Protein AF-A0A183IJU4-F1 (afdb_monomer_lite)

Radius of gyration: 28.86 Å; chains: 1; bounding box: 78×77×87 Å

InterPro domains:
  IPR019474 Ubiquitin conjugation factor E4, core [PF10408] (332-415)
  IPR045132 Ubiquitin conjugation factor E4 [PTHR13931] (97-414)

Structure (mmCIF, N/CA/C/O backbone):
data_AF-A0A183IJU4-F1
#
_entry.id   AF-A0A183IJU4-F1
#
loop_
_atom_site.group_PDB
_atom_site.id
_atom_site.type_symbol
_atom_site.label_atom_id
_atom_site.label_alt_id
_atom_site.label_comp_id
_atom_site.label_asym_id
_atom_site.label_entity_id
_atom_site.label_seq_id
_atom_site.pdbx_PDB_ins_code
_atom_site.Cartn_x
_atom_site.Cartn_y
_atom_site.Cartn_z
_atom_site.occupancy
_atom_site.B_iso_or_equiv
_atom_site.auth_seq_id
_atom_site.auth_comp_id
_atom_site.auth_asym_id
_atom_site.auth_atom_id
_atom_site.pdbx_PDB_model_num
ATOM 1 N N . MET A 1 1 ? -32.767 -49.597 -17.901 1.00 34.00 1 MET A N 1
ATOM 2 C CA . MET A 1 1 ? -31.803 -49.832 -16.806 1.00 34.00 1 MET A CA 1
ATOM 3 C C . MET A 1 1 ? -30.708 -48.795 -16.972 1.00 34.00 1 MET A C 1
ATOM 5 O O . MET A 1 1 ? -30.077 -48.821 -18.013 1.00 34.00 1 MET A O 1
ATOM 9 N N . SER A 1 2 ? -30.462 -47.808 -16.125 1.00 33.66 2 SER A N 1
ATOM 10 C CA . SER A 1 2 ? -31.102 -47.281 -14.919 1.00 33.66 2 SER A CA 1
ATOM 11 C C . SER A 1 2 ? -30.564 -45.844 -14.802 1.00 33.66 2 SER A C 1
ATOM 13 O O . SER A 1 2 ? -29.386 -45.626 -15.085 1.00 33.66 2 SER A O 1
ATOM 15 N N . SER A 1 3 ? -31.417 -44.876 -14.474 1.00 30.03 3 SER A N 1
ATOM 16 C CA . SER A 1 3 ? -31.041 -43.471 -14.245 1.00 30.03 3 SER A CA 1
ATOM 17 C C . SER A 1 3 ? -30.162 -43.323 -12.993 1.00 30.03 3 SER A C 1
ATOM 19 O O . SER A 1 3 ? -30.359 -44.109 -12.065 1.00 30.03 3 SER A O 1
ATOM 21 N N . PRO A 1 4 ? -29.269 -42.319 -12.902 1.00 36.03 4 PRO A N 1
ATOM 22 C CA . PRO A 1 4 ? -28.732 -41.868 -11.628 1.00 36.03 4 PRO A CA 1
ATOM 23 C C . PRO A 1 4 ? -29.505 -40.649 -11.099 1.00 36.03 4 PRO A C 1
ATOM 25 O O . PRO A 1 4 ? -29.974 -39.804 -11.861 1.00 36.03 4 PRO A O 1
ATOM 28 N N . GLU A 1 5 ? -29.654 -40.630 -9.781 1.00 29.78 5 GLU A N 1
ATOM 29 C CA . GLU A 1 5 ? -30.435 -39.708 -8.959 1.00 29.78 5 GLU A CA 1
ATOM 30 C C . GLU A 1 5 ? -29.760 -38.326 -8.835 1.00 29.78 5 GLU A C 1
ATOM 32 O O . GLU A 1 5 ? -28.547 -38.225 -8.659 1.00 29.78 5 GLU A O 1
ATOM 37 N N . GLU A 1 6 ? -30.560 -37.259 -8.927 1.00 27.88 6 GLU A N 1
ATOM 38 C CA . GLU A 1 6 ? -30.175 -35.884 -8.585 1.00 27.88 6 GLU A CA 1
ATOM 39 C C . GLU A 1 6 ? -30.261 -35.687 -7.062 1.00 27.88 6 GLU A C 1
ATOM 41 O O . GLU A 1 6 ? -31.355 -35.643 -6.499 1.00 27.88 6 GLU A O 1
ATOM 46 N N . GLU A 1 7 ? -29.121 -35.511 -6.391 1.00 28.27 7 GLU A N 1
ATOM 47 C CA . GLU A 1 7 ? -29.073 -34.966 -5.030 1.00 28.27 7 GLU A CA 1
ATOM 48 C C . GLU A 1 7 ? -29.043 -33.432 -5.081 1.00 28.27 7 GLU A C 1
ATOM 50 O O . GLU A 1 7 ? -28.048 -32.794 -5.434 1.00 28.27 7 GLU A O 1
ATOM 55 N N . THR A 1 8 ? -30.163 -32.815 -4.712 1.00 28.31 8 THR A N 1
ATOM 56 C CA . THR A 1 8 ? -30.295 -31.369 -4.531 1.00 28.31 8 THR A CA 1
ATOM 57 C C . THR A 1 8 ? -29.658 -30.928 -3.210 1.00 28.31 8 THR A C 1
ATOM 59 O O . THR A 1 8 ? -30.280 -31.021 -2.152 1.00 28.31 8 THR A O 1
ATOM 62 N N . HIS A 1 9 ? -28.442 -30.381 -3.256 1.00 29.03 9 HIS A N 1
ATOM 63 C CA . HIS A 1 9 ? -27.885 -29.603 -2.147 1.00 29.03 9 HIS A CA 1
ATOM 64 C C . HIS A 1 9 ? -28.421 -28.164 -2.182 1.00 29.03 9 HIS A C 1
ATOM 66 O O . HIS A 1 9 ? -27.944 -27.310 -2.929 1.00 29.03 9 HIS A O 1
ATOM 72 N N . THR A 1 10 ? -29.414 -27.874 -1.343 1.00 29.48 10 THR A N 1
ATOM 73 C CA . THR A 1 10 ? -29.843 -26.507 -1.024 1.00 29.48 10 THR A CA 1
ATOM 74 C C . THR A 1 10 ? -28.760 -25.789 -0.216 1.00 29.48 10 THR A C 1
ATOM 76 O O . THR A 1 10 ? -28.532 -26.110 0.950 1.00 29.48 10 THR A O 1
ATOM 79 N N . SER A 1 11 ? -28.095 -24.802 -0.822 1.00 30.78 11 SER A N 1
ATOM 80 C CA . SER A 1 11 ? -27.226 -23.847 -0.124 1.00 30.78 11 SER A CA 1
ATOM 81 C C . SER A 1 11 ? -28.046 -22.969 0.836 1.00 30.78 11 SER A C 1
ATOM 83 O O . SER A 1 11 ? -29.128 -22.521 0.441 1.00 30.78 11 SER A O 1
ATOM 85 N N . PRO A 1 12 ? -27.560 -22.658 2.051 1.00 30.42 12 PRO A N 1
ATOM 86 C CA . PRO A 1 12 ? -28.294 -21.816 2.988 1.00 30.42 12 PRO A CA 1
ATOM 87 C C . PRO A 1 12 ? -28.461 -20.400 2.426 1.00 30.42 12 PRO A C 1
ATOM 89 O O . PRO A 1 12 ? -27.512 -19.780 1.947 1.00 30.42 12 PRO A O 1
ATOM 92 N N . ASN A 1 13 ? -29.696 -19.901 2.476 1.00 30.64 13 ASN A N 1
ATOM 93 C CA . ASN A 1 13 ? -30.064 -18.564 2.034 1.00 30.64 13 ASN A CA 1
ATOM 94 C C . ASN A 1 13 ? -29.301 -17.501 2.864 1.00 30.64 13 ASN A C 1
ATOM 96 O O . ASN A 1 13 ? -29.514 -17.429 4.077 1.00 30.64 13 ASN A O 1
ATOM 100 N N . PRO A 1 14 ? -28.456 -16.647 2.254 1.00 33.50 14 PRO A N 1
ATOM 101 C CA . PRO A 1 14 ? -27.684 -15.622 2.964 1.00 33.50 14 PRO A CA 1
ATOM 102 C C . PRO A 1 14 ? -28.549 -14.527 3.616 1.00 33.50 14 PRO A C 1
ATOM 104 O O . PRO A 1 14 ? -28.042 -13.764 4.435 1.00 33.50 14 PRO A O 1
ATOM 107 N N . PHE A 1 15 ? -29.856 -14.474 3.330 1.00 28.78 15 PHE A N 1
ATOM 108 C CA . PHE A 1 15 ? -30.802 -13.624 4.060 1.00 28.78 15 PHE A CA 1
ATOM 109 C C . PHE A 1 15 ? -31.108 -14.126 5.482 1.00 28.78 15 PHE A C 1
ATOM 111 O O . PHE A 1 15 ? -31.484 -13.325 6.334 1.00 28.78 15 PHE A O 1
ATOM 118 N N . ALA A 1 16 ? -30.890 -15.410 5.790 1.00 31.44 16 ALA A N 1
ATOM 119 C CA . ALA A 1 16 ? -31.165 -15.954 7.124 1.00 31.44 16 ALA A CA 1
ATOM 120 C C . ALA A 1 16 ? -30.233 -15.380 8.214 1.00 31.44 16 ALA A C 1
ATOM 122 O O . ALA A 1 16 ? -30.660 -15.207 9.352 1.00 31.44 16 ALA A O 1
ATOM 123 N N . LEU A 1 17 ? -28.996 -15.005 7.860 1.00 34.31 17 LEU A N 1
ATOM 124 C CA . LEU A 1 17 ? -28.023 -14.397 8.783 1.00 34.31 17 LEU A CA 1
ATOM 125 C C . LEU A 1 17 ? -28.318 -12.919 9.094 1.00 34.31 17 LEU A C 1
ATOM 127 O O . LEU A 1 17 ? -27.987 -12.449 10.177 1.00 34.31 17 LEU A O 1
ATOM 131 N N . LEU A 1 18 ? -28.982 -12.198 8.183 1.00 30.47 18 LEU A N 1
ATOM 132 C CA . LEU A 1 18 ? -29.440 -10.821 8.417 1.00 30.47 18 LEU A CA 1
ATOM 133 C C . LEU A 1 18 ? -30.765 -10.779 9.198 1.00 30.47 18 LEU A C 1
ATOM 135 O O . LEU A 1 18 ? -30.966 -9.882 10.012 1.00 30.47 18 LEU A O 1
ATOM 139 N N . CYS A 1 19 ? -31.648 -11.767 9.015 1.00 31.94 19 CYS A N 1
ATOM 140 C CA . CYS A 1 19 ? -32.917 -11.842 9.746 1.00 31.94 19 CYS A CA 1
ATOM 141 C C . CYS A 1 19 ? -32.773 -12.357 11.192 1.00 31.94 19 CYS A C 1
ATOM 143 O O . CYS A 1 19 ? -33.533 -11.921 12.056 1.00 31.94 19 CYS A O 1
ATOM 145 N N . GLN A 1 20 ? -31.777 -13.199 11.500 1.00 33.78 20 GLN A N 1
ATOM 146 C CA . GLN A 1 20 ? -31.511 -13.641 12.883 1.00 33.78 20 GLN A CA 1
ATOM 147 C C . GLN A 1 20 ? -31.068 -12.493 13.810 1.00 33.78 20 GLN A C 1
ATOM 149 O O . GLN A 1 20 ? -31.367 -12.510 15.006 1.00 33.78 20 GLN A O 1
ATOM 154 N N . GLY A 1 21 ? -30.443 -11.443 13.263 1.00 33.19 21 GLY A N 1
ATOM 155 C CA . GLY A 1 21 ? -30.177 -10.205 14.002 1.00 33.19 21 GLY A CA 1
ATOM 156 C C . GLY A 1 21 ? -31.456 -9.450 14.389 1.00 33.19 21 GLY A C 1
ATOM 157 O O . GLY A 1 21 ? -31.522 -8.887 15.476 1.00 33.19 21 GLY A O 1
ATOM 158 N N . GLY A 1 22 ? -32.502 -9.509 13.556 1.00 32.12 22 GLY A N 1
ATOM 159 C CA . GLY A 1 22 ? -33.788 -8.837 13.785 1.00 32.12 22 GLY A CA 1
ATOM 160 C C . GLY A 1 22 ? -34.669 -9.492 14.856 1.00 32.12 22 GLY A C 1
ATOM 161 O O . GLY A 1 22 ? -35.282 -8.790 15.657 1.00 32.12 22 GLY A O 1
ATOM 162 N N . GLU A 1 23 ? -34.696 -10.827 14.937 1.00 31.42 23 GLU A N 1
ATOM 163 C CA . GLU A 1 23 ? -35.421 -11.538 16.011 1.00 31.42 23 GLU A CA 1
ATOM 164 C C . GLU A 1 23 ? -34.746 -11.362 17.378 1.00 31.42 23 GLU A C 1
ATOM 166 O O . GLU A 1 23 ? -35.418 -11.297 18.411 1.00 31.42 23 GLU A O 1
ATOM 171 N N . THR A 1 24 ? -33.418 -11.227 17.385 1.00 36.69 24 THR A N 1
ATOM 172 C CA . THR A 1 24 ? -32.646 -10.877 18.584 1.00 36.69 24 THR A CA 1
ATOM 173 C C . THR A 1 24 ? -32.946 -9.431 19.007 1.00 36.69 24 THR A C 1
ATOM 175 O O . THR A 1 24 ? -33.165 -9.168 20.187 1.00 36.69 24 THR A O 1
ATOM 178 N N . PHE A 1 25 ? -33.104 -8.520 18.039 1.00 34.00 25 PHE A N 1
ATOM 179 C CA . PHE A 1 25 ? -33.518 -7.125 18.237 1.00 34.00 25 PHE A CA 1
ATOM 180 C C . PHE A 1 25 ? -34.925 -6.990 18.846 1.00 34.00 25 PHE A C 1
ATOM 182 O O . PHE A 1 25 ? -35.125 -6.203 19.768 1.00 34.00 25 PHE A O 1
ATOM 189 N N . GLN A 1 26 ? -35.900 -7.786 18.386 1.00 38.16 26 GLN A N 1
ATOM 190 C CA . GLN A 1 26 ? -37.262 -7.776 18.940 1.00 38.16 26 GLN A CA 1
ATOM 191 C C . GLN A 1 26 ? -37.332 -8.360 20.354 1.00 38.16 26 GLN A C 1
ATOM 193 O O . GLN A 1 26 ? -38.088 -7.852 21.177 1.00 38.16 26 GLN A O 1
ATOM 198 N N . LYS A 1 27 ? -36.528 -9.385 20.666 1.00 38.38 27 LYS A N 1
ATOM 199 C CA . LYS A 1 27 ? -36.463 -9.960 22.021 1.00 38.38 27 LYS A CA 1
ATOM 200 C C . LYS A 1 27 ? -35.788 -9.020 23.020 1.00 38.38 27 LYS A C 1
ATOM 202 O O . LYS A 1 27 ? -36.266 -8.899 24.143 1.00 38.38 27 LYS A O 1
ATOM 207 N N . ILE A 1 28 ? -34.734 -8.317 22.605 1.00 38.06 28 ILE A N 1
ATOM 208 C CA . ILE A 1 28 ? -34.047 -7.323 23.443 1.00 38.06 28 ILE A CA 1
ATOM 209 C C . ILE A 1 28 ? -34.941 -6.091 23.662 1.00 38.06 28 ILE A C 1
ATOM 211 O O . ILE A 1 28 ? -35.107 -5.656 24.798 1.00 38.06 28 ILE A O 1
ATOM 215 N N . ALA A 1 29 ? -35.610 -5.587 22.618 1.00 36.34 29 ALA A N 1
ATOM 216 C CA . ALA A 1 29 ? -36.555 -4.473 22.740 1.00 36.34 29 ALA A CA 1
ATOM 217 C C . ALA A 1 29 ? -37.804 -4.823 23.577 1.00 36.34 29 ALA A C 1
ATOM 219 O O . ALA A 1 29 ? -38.323 -3.970 24.295 1.00 36.34 29 ALA A O 1
ATOM 220 N N . ALA A 1 30 ? -38.284 -6.073 23.520 1.00 39.16 30 ALA A N 1
ATOM 221 C CA . ALA A 1 30 ? -39.397 -6.540 24.348 1.00 39.16 30 ALA A CA 1
ATOM 222 C C . ALA A 1 30 ? -39.006 -6.692 25.830 1.00 39.16 30 ALA A C 1
ATOM 224 O O . ALA A 1 30 ? -39.786 -6.302 26.698 1.00 39.16 30 ALA A O 1
ATOM 225 N N . ASN A 1 31 ? -37.795 -7.180 26.122 1.00 39.69 31 ASN A N 1
ATOM 226 C CA . ASN A 1 31 ? -37.290 -7.276 27.496 1.00 39.69 31 ASN A CA 1
ATOM 227 C C . ASN A 1 31 ? -37.082 -5.888 28.129 1.00 39.69 31 ASN A C 1
ATOM 229 O O . ASN A 1 31 ? -37.540 -5.668 29.249 1.00 39.69 31 ASN A O 1
ATOM 233 N N . LEU A 1 32 ? -36.520 -4.930 27.382 1.00 38.34 32 LEU A N 1
ATOM 234 C CA . LEU A 1 32 ? -36.304 -3.549 27.845 1.00 38.34 32 LEU A CA 1
ATOM 235 C C . LEU A 1 32 ? -37.610 -2.781 28.116 1.00 38.34 32 LEU A C 1
ATOM 237 O O . LEU A 1 32 ? -37.654 -1.920 28.993 1.00 38.34 32 LEU A O 1
ATOM 241 N N . ASN A 1 33 ? -38.691 -3.095 27.396 1.00 38.44 33 ASN A N 1
ATOM 242 C CA . ASN A 1 33 ? -40.006 -2.511 27.676 1.00 38.44 33 ASN A CA 1
ATOM 243 C C . ASN A 1 33 ? -40.690 -3.167 28.888 1.00 38.44 33 ASN A C 1
ATOM 245 O O . ASN A 1 33 ? -41.375 -2.474 29.632 1.00 38.44 33 ASN A O 1
ATOM 249 N N . SER A 1 34 ? -40.458 -4.462 29.144 1.00 39.59 34 SER A N 1
ATOM 250 C CA . SER A 1 34 ? -41.005 -5.139 30.331 1.00 39.59 34 SER A CA 1
ATOM 251 C C . SER A 1 34 ? -40.342 -4.706 31.646 1.00 39.59 34 SER A C 1
ATOM 253 O O . SER A 1 34 ? -41.010 -4.647 32.676 1.00 39.59 34 SER A O 1
ATOM 255 N N . GLU A 1 35 ? -39.057 -4.331 31.617 1.00 41.12 35 GLU A N 1
ATOM 256 C CA . GLU A 1 35 ? -38.353 -3.777 32.784 1.00 41.12 35 GLU A CA 1
ATOM 257 C C . GLU A 1 35 ? -38.776 -2.333 33.094 1.00 41.12 35 GLU A C 1
ATOM 259 O O . GLU A 1 35 ? -38.838 -1.951 34.262 1.00 41.12 35 GLU A O 1
ATOM 264 N N . LYS A 1 36 ? -39.174 -1.552 32.079 1.00 39.53 36 LYS A N 1
ATOM 265 C CA . LYS A 1 36 ? -39.758 -0.211 32.267 1.00 39.53 36 LYS A CA 1
ATOM 266 C C . LYS A 1 36 ? -41.114 -0.235 32.977 1.00 39.53 36 LYS A C 1
ATOM 268 O O . LYS A 1 36 ? -41.380 0.649 33.789 1.00 39.53 36 LYS A O 1
ATOM 273 N N . ASP A 1 37 ? -41.936 -1.251 32.724 1.00 37.94 37 ASP A N 1
ATOM 274 C CA . ASP A 1 37 ? -43.248 -1.392 33.371 1.00 37.94 37 ASP A CA 1
ATOM 275 C C . ASP A 1 37 ? -43.140 -1.887 34.828 1.00 37.94 37 ASP A C 1
ATOM 277 O O . ASP A 1 37 ? -43.994 -1.568 35.657 1.00 37.94 37 ASP A O 1
ATOM 281 N N . LEU A 1 38 ? -42.061 -2.603 35.170 1.00 40.03 38 LEU A N 1
ATOM 282 C CA . LEU A 1 38 ? -41.725 -3.002 36.545 1.00 40.03 38 LEU A CA 1
ATOM 283 C C . LEU A 1 38 ? -41.061 -1.867 37.343 1.00 40.03 38 LEU A C 1
ATOM 285 O O . LEU A 1 38 ? -41.325 -1.728 38.537 1.00 40.03 38 LEU A O 1
ATOM 289 N N . ALA A 1 39 ? -40.259 -1.018 36.693 1.00 39.56 39 ALA A N 1
ATOM 290 C CA . ALA A 1 39 ? -39.644 0.151 37.325 1.00 39.56 39 ALA A CA 1
ATOM 291 C C . ALA A 1 39 ? -40.680 1.226 37.707 1.00 39.56 39 ALA A C 1
ATOM 293 O O . ALA A 1 39 ? -40.553 1.861 38.749 1.00 39.56 39 ALA A O 1
ATOM 294 N N . HIS A 1 40 ? -41.768 1.368 36.940 1.00 38.84 40 HIS A N 1
ATOM 295 C CA . HIS A 1 40 ? -42.836 2.325 37.253 1.00 38.84 40 HIS A CA 1
ATOM 296 C C . HIS A 1 40 ? -43.778 1.910 38.398 1.00 38.84 40 HIS A C 1
ATOM 298 O O . HIS A 1 40 ? -44.598 2.726 38.816 1.00 38.84 40 HIS A O 1
ATOM 304 N N . GLN A 1 41 ? -43.668 0.689 38.938 1.00 35.25 41 GLN A N 1
ATOM 305 C CA . GLN A 1 41 ? -44.458 0.253 40.101 1.00 35.25 41 GLN A CA 1
ATOM 306 C C . GLN A 1 41 ? -43.703 0.307 41.439 1.00 35.25 41 GLN A C 1
ATOM 308 O O . GLN A 1 41 ? -44.340 0.150 42.478 1.00 35.25 41 GLN A O 1
ATOM 313 N N . ASN A 1 42 ? -42.393 0.581 41.441 1.00 35.56 42 ASN A N 1
ATOM 314 C CA . ASN A 1 42 ? -41.583 0.616 42.669 1.00 35.56 42 ASN A CA 1
ATOM 315 C C . ASN A 1 42 ? -41.206 2.027 43.161 1.00 35.56 42 ASN A C 1
ATOM 317 O O . ASN A 1 42 ? -40.684 2.151 44.264 1.00 35.56 42 ASN A O 1
ATOM 321 N N . ASP A 1 43 ? -41.533 3.090 42.420 1.00 34.00 43 ASP A N 1
ATOM 322 C CA . ASP A 1 43 ? -41.137 4.470 42.762 1.00 34.00 43 ASP A CA 1
ATOM 323 C C . ASP A 1 43 ? -42.076 5.212 43.743 1.00 34.00 43 ASP A C 1
ATOM 325 O O . ASP A 1 43 ? -41.877 6.394 44.021 1.00 34.00 43 ASP A O 1
ATOM 329 N N . GLU A 1 44 ? -43.076 4.546 44.334 1.00 36.03 44 GLU A N 1
ATOM 330 C CA . GLU A 1 44 ? -43.956 5.163 45.351 1.00 36.03 44 GLU A CA 1
ATOM 331 C C . GLU A 1 44 ? -43.685 4.733 46.803 1.00 36.03 44 GLU A C 1
ATOM 333 O O . GLU A 1 44 ? -44.415 5.136 47.712 1.00 36.03 44 GLU A O 1
ATOM 338 N N . ALA A 1 45 ? -42.618 3.979 47.079 1.00 36.84 45 ALA A N 1
ATOM 339 C CA . ALA A 1 45 ? -42.354 3.522 48.442 1.00 36.84 45 ALA A CA 1
ATOM 340 C C . ALA A 1 45 ? -40.871 3.463 48.819 1.00 36.84 45 ALA A C 1
ATOM 342 O O . ALA A 1 45 ? -40.398 2.395 49.162 1.00 36.84 45 ALA A O 1
ATOM 343 N N . GLU A 1 46 ? -40.162 4.598 48.858 1.00 34.16 46 GLU A N 1
ATOM 344 C CA . GLU A 1 46 ? -39.080 4.791 49.845 1.00 34.16 46 GLU A CA 1
ATOM 345 C C . GLU A 1 46 ? -38.590 6.247 49.914 1.00 34.16 46 GLU A C 1
ATOM 347 O O . GLU A 1 46 ? -37.581 6.656 49.352 1.00 34.16 46 GLU A O 1
ATOM 352 N N . THR A 1 47 ? -39.302 7.065 50.690 1.00 39.34 47 THR A N 1
ATOM 353 C CA . THR A 1 47 ? -38.706 8.238 51.341 1.00 39.34 47 THR A CA 1
ATOM 354 C C . THR A 1 47 ? -38.428 7.883 52.796 1.00 39.34 47 THR A C 1
ATOM 356 O O . THR A 1 47 ? -39.351 7.907 53.610 1.00 39.34 47 THR A O 1
ATOM 359 N N . LYS A 1 48 ? -37.165 7.560 53.122 1.00 32.84 48 LYS A N 1
ATOM 360 C CA . LYS A 1 48 ? -36.442 7.953 54.356 1.00 32.84 48 LYS A CA 1
ATOM 361 C C . LYS A 1 48 ? -35.183 7.109 54.596 1.00 32.84 48 LYS A C 1
ATOM 363 O O . LYS A 1 48 ? -35.290 5.902 54.769 1.00 32.84 48 LYS A O 1
ATOM 368 N N . SER A 1 49 ? -34.089 7.829 54.868 1.00 27.86 49 SER A N 1
ATOM 369 C CA . SER A 1 49 ? -32.916 7.483 55.706 1.00 27.86 49 SER A CA 1
ATOM 370 C C . SER A 1 49 ? -31.613 7.423 54.899 1.00 27.86 49 SER A C 1
ATOM 372 O O . SER A 1 49 ? -31.407 6.498 54.136 1.00 27.86 49 SER A O 1
ATOM 374 N N . ILE A 1 50 ? -30.848 8.518 54.864 1.00 33.72 50 ILE A N 1
ATOM 375 C CA . ILE A 1 50 ? -29.759 8.898 55.796 1.00 33.72 50 ILE A CA 1
ATOM 376 C C . ILE A 1 50 ? -28.394 8.426 55.263 1.00 33.72 50 ILE A C 1
ATOM 378 O O . ILE A 1 50 ? -28.063 7.251 55.320 1.00 33.72 50 ILE A O 1
ATOM 382 N N . GLU A 1 51 ? -27.649 9.431 54.789 1.00 34.06 51 GLU A N 1
ATOM 383 C CA . GLU A 1 51 ? -26.199 9.649 54.907 1.00 34.06 51 GLU A CA 1
ATOM 384 C C . GLU A 1 51 ? -25.254 8.489 54.556 1.00 34.06 51 GLU A C 1
ATOM 386 O O . GLU A 1 51 ? -24.964 7.630 55.387 1.00 34.06 51 GLU A O 1
ATOM 391 N N . GLY A 1 52 ? -24.637 8.576 53.370 1.00 34.31 52 GLY A N 1
ATOM 392 C CA . GLY A 1 52 ? -23.368 7.894 53.122 1.00 34.31 52 GLY A CA 1
ATOM 393 C C . GLY A 1 52 ? -23.013 7.562 51.676 1.00 34.31 52 GLY A C 1
ATOM 394 O O . GLY A 1 52 ? -22.513 6.471 51.468 1.00 34.31 52 GLY A O 1
ATOM 395 N N . GLU A 1 53 ? -23.217 8.433 50.685 1.00 33.31 53 GLU A N 1
ATOM 396 C CA . GLU A 1 53 ? -22.754 8.169 49.310 1.00 33.31 53 GLU A CA 1
ATOM 397 C C . GLU A 1 53 ? -22.625 9.488 48.540 1.00 33.31 53 GLU A C 1
ATOM 399 O O . GLU A 1 53 ? -23.629 10.058 48.142 1.00 33.31 53 GLU A O 1
ATOM 404 N N . ASP A 1 54 ? -21.406 10.013 48.376 1.00 33.00 54 ASP A N 1
ATOM 405 C CA . ASP A 1 54 ? -21.185 11.218 47.550 1.00 33.00 54 ASP A CA 1
ATOM 406 C C . ASP A 1 54 ? -19.770 11.294 46.932 1.00 33.00 54 ASP A C 1
ATOM 408 O O . ASP A 1 54 ? -19.253 12.366 46.643 1.00 33.00 54 ASP A O 1
ATOM 412 N N . MET A 1 55 ? -19.110 10.150 46.696 1.00 31.38 55 MET A N 1
ATOM 413 C CA . MET A 1 55 ? -17.858 10.118 45.906 1.00 31.38 55 MET A CA 1
ATOM 414 C C . MET A 1 55 ? -17.907 9.230 44.653 1.00 31.38 55 MET A C 1
ATOM 416 O O . MET A 1 55 ? -17.053 9.374 43.788 1.00 31.38 55 MET A O 1
ATOM 420 N N . SER A 1 56 ? -18.899 8.347 44.502 1.00 36.28 56 SER A N 1
ATOM 421 C CA . SER A 1 56 ? -19.043 7.478 43.320 1.00 36.28 56 SER A CA 1
ATOM 422 C C . SER A 1 56 ? -19.813 8.137 42.165 1.00 36.28 56 SER A C 1
ATOM 424 O O . SER A 1 56 ? -19.603 7.792 41.002 1.00 36.28 56 SER A O 1
ATOM 426 N N . VAL A 1 57 ? -20.678 9.114 42.458 1.00 37.06 57 VAL A N 1
ATOM 427 C CA . VAL A 1 57 ? -21.551 9.763 41.461 1.00 37.06 57 VAL A CA 1
ATOM 428 C C . VAL A 1 57 ? -20.786 10.771 40.586 1.00 37.06 57 VAL A C 1
ATOM 430 O O . VAL A 1 57 ? -21.043 10.855 39.382 1.00 37.06 57 VAL A O 1
ATOM 433 N N . GLU A 1 58 ? -19.791 11.480 41.135 1.00 36.12 58 GLU A N 1
ATOM 434 C CA . GLU A 1 58 ? -18.961 12.421 40.358 1.00 36.12 58 GLU A CA 1
ATOM 435 C C . GLU A 1 58 ? -17.999 11.713 39.383 1.00 36.12 58 GLU A C 1
ATOM 437 O O . GLU A 1 58 ? -17.780 12.202 38.268 1.00 36.12 58 GLU A O 1
ATOM 442 N N . GLU A 1 59 ? -17.457 10.542 39.744 1.00 40.78 59 GLU A N 1
ATOM 443 C CA . GLU A 1 59 ? -16.588 9.751 38.854 1.00 40.78 59 GLU A CA 1
ATOM 444 C C . GLU A 1 59 ? -17.366 9.134 37.678 1.00 40.78 59 GLU A C 1
ATOM 446 O O . GLU A 1 59 ? -16.878 9.140 36.544 1.00 40.78 59 GLU A O 1
ATOM 451 N N . GLY A 1 60 ? -18.605 8.680 37.905 1.00 44.31 60 GLY A N 1
ATOM 452 C CA . GLY A 1 60 ? -19.474 8.137 36.853 1.00 44.31 60 GLY A CA 1
ATOM 453 C C . GLY A 1 60 ? -19.916 9.189 35.826 1.00 44.31 60 GLY A C 1
ATOM 454 O O . GLY A 1 60 ? -19.806 8.968 34.618 1.00 44.31 60 GLY A O 1
ATOM 455 N N . GLN A 1 61 ? -20.333 10.379 36.278 1.00 48.72 61 GLN A N 1
ATOM 456 C CA . GLN A 1 61 ? -20.724 11.477 35.378 1.00 48.72 61 GLN A CA 1
ATOM 457 C C . GLN A 1 61 ? -19.541 12.048 34.581 1.00 48.72 61 GLN A C 1
ATOM 459 O O . GLN A 1 61 ? -19.698 12.436 33.418 1.00 48.72 61 GLN A O 1
ATOM 464 N N . THR A 1 62 ? -18.339 12.078 35.166 1.00 57.28 62 THR A N 1
ATOM 465 C CA . THR A 1 62 ? -17.133 12.501 34.438 1.00 57.28 62 THR A CA 1
ATOM 466 C C . THR A 1 62 ? -16.661 11.467 33.419 1.00 57.28 62 THR A C 1
ATOM 468 O O . THR A 1 62 ? -16.095 11.867 32.400 1.00 57.28 62 THR A O 1
ATOM 471 N N . MET A 1 63 ? -16.900 10.169 33.635 1.00 56.19 63 MET A N 1
ATOM 472 C CA . MET A 1 63 ? -16.573 9.120 32.662 1.00 56.19 63 MET A CA 1
ATOM 473 C C . MET A 1 63 ? -17.500 9.168 31.434 1.00 56.19 63 MET A C 1
ATOM 475 O O . MET A 1 63 ? -17.004 9.180 30.305 1.00 56.19 63 MET A O 1
ATOM 479 N N . ASP A 1 64 ? -18.815 9.314 31.629 1.00 61.91 64 ASP A N 1
ATOM 480 C CA . ASP A 1 64 ? -19.799 9.422 30.535 1.00 61.91 64 ASP A CA 1
ATOM 481 C C . ASP A 1 64 ? -19.531 10.644 29.631 1.00 61.91 64 ASP A C 1
ATOM 483 O O . ASP A 1 64 ? -19.470 10.552 28.399 1.00 61.91 64 ASP A O 1
ATOM 487 N N . CYS A 1 65 ? -19.212 11.793 30.241 1.00 62.56 65 CYS A N 1
ATOM 488 C CA . CYS A 1 65 ? -18.824 12.997 29.503 1.00 62.56 65 CYS A CA 1
ATOM 489 C C . CYS A 1 65 ? -17.539 12.800 28.675 1.00 62.56 65 CYS A C 1
ATOM 491 O O . CYS A 1 65 ? -17.427 13.342 27.570 1.00 62.56 65 CYS A O 1
ATOM 493 N N . LYS A 1 66 ? -16.572 12.015 29.174 1.00 64.94 66 LYS A N 1
ATOM 494 C CA . LYS A 1 66 ? -15.322 11.705 28.459 1.00 64.94 66 LYS A CA 1
ATOM 495 C C . LYS A 1 66 ? -15.555 10.751 27.291 1.00 64.94 66 LYS A C 1
ATOM 497 O O . LYS A 1 66 ? -15.005 10.995 26.221 1.00 64.94 66 LYS A O 1
ATOM 502 N N . LEU A 1 67 ? -16.391 9.723 27.440 1.00 67.50 67 LEU A N 1
ATOM 503 C CA . LEU A 1 67 ? -16.720 8.782 26.358 1.00 67.50 67 LEU A CA 1
ATOM 504 C C . LEU A 1 67 ? -17.515 9.461 25.240 1.00 67.50 67 LEU A C 1
ATOM 506 O O . LEU A 1 67 ? -17.150 9.317 24.069 1.00 67.50 67 LEU A O 1
ATOM 510 N N . LYS A 1 68 ? -18.507 10.300 25.581 1.00 68.75 68 LYS A N 1
ATOM 511 C CA . LYS A 1 68 ? -19.191 11.159 24.597 1.00 68.75 68 LYS A CA 1
ATOM 512 C C . LYS A 1 68 ? -18.199 12.052 23.872 1.00 68.75 68 LYS A C 1
ATOM 514 O O . LYS A 1 68 ? -18.246 12.169 22.649 1.00 68.75 68 LYS A O 1
ATOM 519 N N . PHE A 1 69 ? -17.296 12.685 24.618 1.00 68.75 69 PHE A N 1
ATOM 520 C CA . PHE A 1 69 ? -16.275 13.550 24.044 1.00 68.75 69 PHE A CA 1
ATOM 521 C C . PHE A 1 69 ? -15.347 12.780 23.101 1.00 68.75 69 PHE A C 1
ATOM 523 O O . PHE A 1 69 ? -15.079 13.272 22.011 1.00 68.75 69 PHE A O 1
ATOM 530 N N . VAL A 1 70 ? -14.921 11.564 23.454 1.00 66.88 70 VAL A N 1
ATOM 531 C CA . VAL A 1 70 ? -14.091 10.701 22.600 1.00 66.88 70 VAL A CA 1
ATOM 532 C C . VAL A 1 70 ? -14.839 10.296 21.329 1.00 66.88 70 VAL A C 1
ATOM 534 O O . VAL A 1 70 ? -14.301 10.488 20.240 1.00 66.88 70 VAL A O 1
ATOM 537 N N . MET A 1 71 ? -16.083 9.810 21.419 1.00 72.69 71 MET A N 1
ATOM 538 C CA . MET A 1 71 ? -16.882 9.460 20.233 1.00 72.69 71 MET A CA 1
ATOM 539 C C . MET A 1 71 ? -17.113 10.676 19.339 1.00 72.69 71 MET A C 1
ATOM 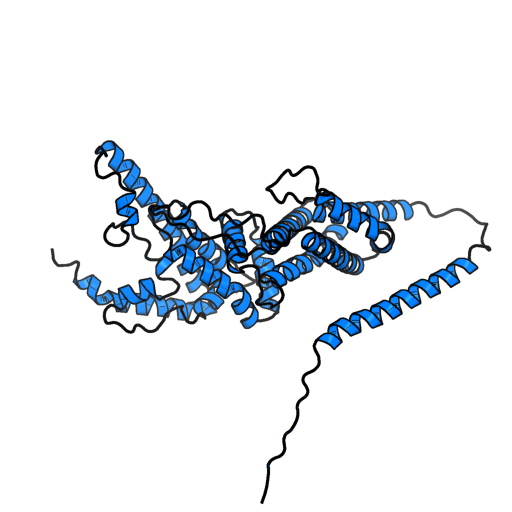541 O O . MET A 1 71 ? -16.904 10.605 18.127 1.00 72.69 71 MET A O 1
ATOM 545 N N . LYS A 1 72 ? -17.462 11.819 19.940 1.00 70.31 72 LYS A N 1
ATOM 546 C CA . LYS A 1 72 ? -17.620 13.083 19.225 1.00 70.31 72 LYS A CA 1
ATOM 547 C C . LYS A 1 72 ? -16.325 13.463 18.538 1.00 70.31 72 LYS A C 1
ATOM 549 O O . LYS A 1 72 ? -16.327 13.646 17.340 1.00 70.31 72 LYS A O 1
ATOM 554 N N . LEU A 1 73 ? -15.200 13.484 19.230 1.00 68.62 73 LEU A N 1
ATOM 555 C CA . LEU A 1 73 ? -13.922 13.905 18.665 1.00 68.62 73 LEU A CA 1
ATOM 556 C C . LEU A 1 73 ? -13.403 12.966 17.561 1.00 68.62 73 LEU A C 1
ATOM 558 O O . LEU A 1 73 ? -12.820 13.428 16.577 1.00 68.62 73 LEU A O 1
ATOM 562 N N . VAL A 1 74 ? -13.653 11.659 17.688 1.00 68.06 74 VAL A N 1
ATOM 563 C CA . VAL A 1 74 ? -13.310 10.653 16.673 1.00 68.06 74 VAL A CA 1
ATOM 564 C C . VAL A 1 74 ? -14.175 10.805 15.421 1.00 68.06 74 VAL A C 1
ATOM 566 O O . VAL A 1 74 ? -13.654 10.672 14.310 1.00 68.06 74 VAL A O 1
ATOM 569 N N . LEU A 1 75 ? -15.464 11.112 15.571 1.00 70.38 75 LEU A N 1
ATOM 570 C CA . LEU A 1 75 ? -16.419 11.126 14.462 1.00 70.38 75 LEU A CA 1
ATOM 571 C C . LEU A 1 75 ? -16.656 12.527 13.868 1.00 70.38 75 LEU A C 1
ATOM 573 O O . LEU A 1 75 ? -16.940 12.625 12.674 1.00 70.38 75 LEU A O 1
ATOM 577 N N . SER A 1 76 ? -16.517 13.603 14.651 1.00 59.62 76 SER A N 1
ATOM 578 C CA . SER A 1 76 ? -17.019 14.957 14.345 1.00 59.62 76 SER A CA 1
ATOM 579 C C . SER A 1 76 ? -16.152 15.765 13.390 1.00 59.62 76 SER A C 1
ATOM 581 O O . SER A 1 76 ? -16.625 16.749 12.822 1.00 59.62 76 SER A O 1
ATOM 583 N N . ARG A 1 77 ? -14.883 15.397 13.187 1.00 55.00 77 ARG A N 1
ATOM 584 C CA . ARG A 1 77 ? -14.013 16.104 12.235 1.00 55.00 77 ARG A CA 1
ATOM 585 C C . ARG A 1 77 ? -14.150 15.530 10.831 1.00 55.00 77 ARG A C 1
ATOM 587 O O . ARG A 1 77 ? -13.310 14.775 10.351 1.00 55.00 77 ARG A O 1
ATOM 594 N N . MET A 1 78 ? -15.222 15.900 10.151 1.00 49.94 78 MET A N 1
ATOM 595 C CA . MET A 1 78 ? -15.350 15.691 8.712 1.00 49.94 78 MET A CA 1
ATOM 596 C C . MET A 1 78 ? -14.800 16.885 7.929 1.00 49.94 78 MET A C 1
ATOM 598 O O . MET A 1 78 ? -15.567 17.595 7.292 1.00 49.94 78 MET A O 1
ATOM 602 N N . ASP A 1 79 ? -13.479 17.066 7.903 1.00 46.09 79 ASP A N 1
ATOM 603 C CA . ASP A 1 79 ? -12.857 17.908 6.871 1.00 46.09 79 ASP A CA 1
ATOM 604 C C . ASP A 1 79 ? -12.590 17.046 5.633 1.00 46.09 79 ASP A C 1
ATOM 606 O O . ASP A 1 79 ? -11.460 16.713 5.277 1.00 46.09 79 ASP A O 1
ATOM 610 N N . LEU A 1 80 ? -13.673 16.619 4.979 1.00 45.03 80 LEU A N 1
ATOM 611 C CA . LEU A 1 80 ? -13.586 16.155 3.599 1.00 45.03 80 LEU A CA 1
ATOM 612 C C . LEU A 1 80 ? -13.405 17.405 2.737 1.00 45.03 80 LEU A C 1
ATOM 614 O O . LEU A 1 80 ? -14.386 18.004 2.305 1.00 45.03 80 LEU A O 1
ATOM 618 N N . ALA A 1 81 ? -12.155 17.828 2.557 1.00 35.66 81 ALA A N 1
ATOM 619 C CA . ALA A 1 81 ? -11.813 18.981 1.736 1.00 35.66 81 ALA A CA 1
ATOM 620 C C . ALA A 1 81 ? -12.494 18.901 0.354 1.00 35.66 81 ALA A C 1
ATOM 622 O O . ALA A 1 81 ? -12.349 17.898 -0.352 1.00 35.66 81 ALA A O 1
ATOM 623 N N . GLY A 1 82 ? -13.210 19.969 -0.017 1.00 38.72 82 GLY A N 1
ATOM 624 C CA . GLY A 1 82 ? -13.689 20.201 -1.383 1.00 38.72 82 GLY A CA 1
ATOM 625 C C . GLY A 1 82 ? -15.198 20.410 -1.548 1.00 38.72 82 GLY A C 1
ATOM 626 O O . GLY A 1 82 ? -15.819 19.651 -2.284 1.00 38.72 82 GLY A O 1
ATOM 627 N N . ASN A 1 83 ? -15.787 21.387 -0.852 1.00 34.81 83 ASN A N 1
ATOM 628 C CA . ASN A 1 83 ? -16.712 22.402 -1.396 1.00 34.81 83 ASN A CA 1
ATOM 629 C C . ASN A 1 83 ? -17.482 23.064 -0.249 1.00 34.81 83 ASN A C 1
ATOM 631 O O . ASN A 1 83 ? -18.318 22.432 0.397 1.00 34.81 83 ASN A O 1
ATOM 635 N N . ASP A 1 84 ? -17.217 24.354 -0.054 1.00 33.84 84 ASP A N 1
ATOM 636 C CA . ASP A 1 84 ? -17.987 25.265 0.792 1.00 33.84 84 ASP A CA 1
ATOM 637 C C . ASP A 1 84 ? -19.337 25.602 0.133 1.00 33.84 84 ASP A C 1
ATOM 639 O O . ASP A 1 84 ? -19.604 26.752 -0.211 1.00 33.84 84 ASP A O 1
ATOM 643 N N . ASP A 1 85 ? -20.202 24.605 -0.073 1.00 36.88 85 ASP A N 1
ATOM 644 C CA . ASP A 1 85 ? -21.604 24.874 -0.404 1.00 36.88 85 ASP A CA 1
ATOM 645 C C . ASP A 1 85 ? -22.405 25.038 0.893 1.00 36.88 85 ASP A C 1
ATOM 647 O O . ASP A 1 85 ? -22.756 24.086 1.594 1.00 36.88 85 ASP A O 1
ATOM 651 N N . VAL A 1 86 ? -22.685 26.304 1.201 1.00 34.19 86 VAL A N 1
ATOM 652 C CA . VAL A 1 86 ? -23.239 26.868 2.446 1.00 34.19 86 VAL A CA 1
ATOM 653 C C . VAL A 1 86 ? -24.688 26.418 2.758 1.00 34.19 86 VAL A C 1
ATOM 655 O O . VAL A 1 86 ? -25.286 26.866 3.734 1.00 34.19 86 VAL A O 1
ATOM 658 N N . HIS A 1 87 ? -25.277 25.498 1.984 1.00 35.31 87 HIS A N 1
ATOM 659 C CA . HIS A 1 87 ? -26.701 25.138 2.094 1.00 35.31 87 HIS A CA 1
ATOM 660 C C . HIS A 1 87 ? -27.040 23.643 2.232 1.00 35.31 87 HIS A C 1
ATOM 662 O O . HIS A 1 87 ? -28.222 23.309 2.269 1.00 35.31 87 HIS A O 1
ATOM 668 N N . SER A 1 88 ? -26.068 22.739 2.393 1.00 40.03 88 SER A N 1
ATOM 669 C CA . SER A 1 88 ? -26.361 21.384 2.905 1.00 40.03 88 SER A CA 1
ATOM 670 C C . SER A 1 88 ? -26.139 21.354 4.423 1.00 40.03 88 SER A C 1
ATOM 672 O O . SER A 1 88 ? -25.240 22.073 4.873 1.00 40.03 88 SER A O 1
ATOM 674 N N . PRO A 1 89 ? -26.900 20.577 5.228 1.00 43.69 89 PRO A N 1
ATOM 675 C CA . PRO A 1 89 ? -26.554 20.375 6.633 1.00 43.69 89 PRO A CA 1
ATOM 676 C C . PRO A 1 89 ? -25.081 19.988 6.664 1.00 43.69 89 PRO A C 1
ATOM 678 O O . PRO A 1 89 ? -24.682 19.014 6.022 1.00 43.69 89 PRO A O 1
ATOM 681 N N . THR A 1 90 ? -24.250 20.823 7.295 1.00 55.28 90 THR A N 1
ATOM 682 C CA . THR A 1 90 ? -22.804 20.600 7.335 1.00 55.28 90 THR A CA 1
ATOM 683 C C . THR A 1 90 ? -22.600 19.149 7.742 1.00 55.28 90 THR A C 1
ATOM 685 O O . THR A 1 90 ? -23.254 18.680 8.663 1.00 55.28 90 THR A O 1
ATOM 688 N N . ARG A 1 91 ? -21.755 18.384 7.047 1.00 59.97 91 ARG A N 1
ATOM 689 C CA . ARG A 1 91 ? -21.598 16.938 7.320 1.00 59.97 91 ARG A CA 1
ATOM 690 C C . ARG A 1 91 ? -21.222 16.648 8.790 1.00 59.97 91 ARG A C 1
ATOM 692 O O . ARG A 1 91 ? -21.525 15.585 9.313 1.00 59.97 91 ARG A O 1
ATOM 699 N N . SER A 1 92 ? -20.656 17.647 9.475 1.00 57.78 92 SER A N 1
ATOM 700 C CA . SER A 1 92 ? -20.495 17.725 10.937 1.00 57.78 92 SER A CA 1
ATOM 701 C C . SER A 1 92 ? -21.822 17.675 11.725 1.00 57.78 92 SER A C 1
ATOM 703 O O . SER A 1 92 ? -21.909 17.006 12.750 1.00 57.78 92 SER A O 1
ATOM 705 N N . GLY A 1 93 ? -22.877 18.327 11.236 1.00 62.66 93 GLY A N 1
ATOM 706 C CA . GLY A 1 93 ? -24.248 18.268 11.742 1.00 62.66 93 GLY A CA 1
ATOM 707 C C . GLY A 1 93 ? -24.846 16.862 11.730 1.00 62.66 93 GLY A C 1
ATOM 708 O O . GLY A 1 93 ? -25.419 16.481 12.739 1.00 62.66 93 GLY A O 1
ATOM 709 N N . ILE A 1 94 ? -24.619 16.059 10.679 1.00 68.69 94 ILE A N 1
ATOM 710 C CA . ILE A 1 94 ? -25.081 14.654 10.630 1.00 68.69 94 ILE A CA 1
ATOM 711 C C . ILE A 1 94 ? -24.462 13.845 11.774 1.00 68.69 94 ILE A C 1
ATOM 713 O O . ILE A 1 94 ? -25.150 13.098 12.460 1.00 68.69 94 ILE A O 1
ATOM 717 N N . VAL A 1 95 ? -23.157 14.008 12.002 1.00 66.81 95 VAL A N 1
ATOM 718 C CA . VAL A 1 95 ? -22.464 13.300 13.084 1.00 66.81 95 VAL A CA 1
ATOM 719 C C . VAL A 1 95 ? -22.980 13.739 14.453 1.00 66.81 95 VAL A C 1
ATOM 721 O O . VAL A 1 95 ? -23.192 12.895 15.317 1.00 66.81 95 VAL A O 1
ATOM 724 N N . ASN A 1 96 ? -23.187 15.042 14.659 1.00 70.12 96 ASN A N 1
ATOM 725 C CA . ASN A 1 96 ? -23.712 15.552 15.926 1.00 70.12 96 ASN A CA 1
ATOM 726 C C . ASN A 1 96 ? -25.157 15.100 16.168 1.00 70.12 96 ASN A C 1
ATOM 728 O O . ASN A 1 96 ? -25.469 14.721 17.286 1.00 70.12 96 ASN A O 1
ATOM 732 N N . GLU A 1 97 ? -25.994 15.075 15.130 1.00 75.88 97 GLU A N 1
ATOM 733 C CA . GLU A 1 97 ? -27.373 14.583 15.193 1.00 75.88 97 GLU A CA 1
ATOM 734 C C . GLU A 1 97 ? -27.414 13.109 15.606 1.00 75.88 97 GLU A C 1
ATOM 736 O O . GLU A 1 97 ? -28.053 12.781 16.597 1.00 75.88 97 GLU A O 1
ATOM 741 N N . VAL A 1 98 ? -26.661 12.235 14.925 1.00 75.31 98 VAL A N 1
ATOM 742 C CA . VAL A 1 98 ? -26.595 10.801 15.273 1.00 75.31 98 VAL A CA 1
ATOM 743 C C . VAL A 1 98 ? -26.047 10.601 16.684 1.00 75.31 98 VAL A C 1
ATOM 745 O O . VAL A 1 98 ? -26.536 9.761 17.436 1.00 75.31 98 VAL A O 1
ATOM 748 N N . LEU A 1 99 ? -25.023 11.367 17.066 1.00 70.38 99 LEU A N 1
ATOM 749 C CA . LEU A 1 99 ? -24.470 11.277 18.411 1.00 70.38 99 LEU A CA 1
ATOM 750 C C . LEU A 1 99 ? -25.471 11.721 19.468 1.00 70.38 99 LEU A C 1
ATOM 752 O O . LEU A 1 99 ? -25.549 11.057 20.490 1.00 70.38 99 LEU A O 1
ATOM 756 N N . ASP A 1 100 ? -26.213 12.805 19.253 1.00 75.19 100 ASP A N 1
ATOM 757 C CA . ASP A 1 100 ? -27.201 13.285 20.217 1.00 75.19 100 ASP A CA 1
ATOM 758 C C . ASP A 1 100 ? -28.430 12.357 20.277 1.00 75.19 100 ASP A C 1
ATOM 760 O O . ASP A 1 100 ? -28.916 12.099 21.376 1.00 75.19 100 ASP A O 1
ATOM 764 N N . GLU A 1 101 ? -28.849 11.759 19.154 1.00 76.69 101 GLU A N 1
ATOM 765 C CA . GLU A 1 101 ? -29.885 10.711 19.102 1.00 76.69 101 GLU A CA 1
ATOM 766 C C . GLU A 1 101 ? -29.495 9.474 19.924 1.00 76.69 101 GLU A C 1
ATOM 768 O O . GLU A 1 101 ? -30.299 8.965 20.702 1.00 76.69 101 GLU A O 1
ATOM 773 N N . HIS A 1 102 ? -28.252 9.001 19.790 1.00 71.06 102 HIS A N 1
ATOM 774 C CA . HIS A 1 102 ? -27.778 7.806 20.495 1.00 71.06 102 HIS A CA 1
ATOM 775 C C . HIS A 1 102 ? -27.214 8.087 21.895 1.00 71.06 102 HIS A C 1
ATOM 777 O O . HIS A 1 102 ? -27.008 7.147 22.672 1.00 71.06 102 HIS A O 1
ATOM 783 N N . TYR A 1 103 ? -26.967 9.353 22.244 1.00 66.56 103 TYR A N 1
ATOM 784 C CA . TYR A 1 103 ? -26.368 9.717 23.525 1.00 66.56 103 TYR A CA 1
ATOM 785 C C . TYR A 1 103 ? -27.271 9.344 24.700 1.00 66.56 103 TYR A C 1
ATOM 787 O O . TYR A 1 103 ? -26.814 8.704 25.646 1.00 66.56 103 TYR A O 1
ATOM 795 N N . ASP A 1 104 ? -28.553 9.702 24.618 1.00 63.00 104 ASP A N 1
ATOM 796 C CA . ASP A 1 104 ? -29.500 9.496 25.715 1.00 63.00 104 ASP A CA 1
ATOM 797 C C . ASP A 1 104 ? -29.928 8.032 25.887 1.00 63.00 104 ASP A C 1
ATOM 799 O O . ASP A 1 104 ? -30.290 7.641 26.994 1.00 63.00 104 ASP A O 1
ATOM 803 N N . THR A 1 105 ? -29.860 7.214 24.833 1.00 62.34 105 THR A N 1
ATOM 804 C CA . THR A 1 105 ? -30.294 5.805 24.859 1.00 62.34 105 THR A CA 1
ATOM 805 C C . THR A 1 105 ? -29.179 4.782 25.043 1.00 62.34 105 THR A C 1
ATOM 807 O O . THR A 1 105 ? -29.474 3.665 25.458 1.00 62.34 105 THR A O 1
ATOM 810 N N . SER A 1 106 ? -27.930 5.096 24.683 1.00 64.19 106 SER A N 1
ATOM 811 C CA . SER A 1 106 ? -26.871 4.072 24.584 1.00 64.19 106 SER A CA 1
ATOM 812 C C . SER A 1 106 ? -25.544 4.484 25.213 1.00 64.19 106 SER A C 1
ATOM 814 O O . SER A 1 106 ? -24.872 3.643 25.798 1.00 64.19 106 SER A O 1
ATOM 816 N N . VAL A 1 107 ? -25.161 5.763 25.142 1.00 63.12 107 VAL A N 1
ATOM 817 C CA . VAL A 1 107 ? -23.854 6.213 25.659 1.00 63.12 107 VAL A CA 1
ATOM 818 C C . VAL A 1 107 ? -23.853 6.328 27.188 1.00 63.12 107 VAL A C 1
ATOM 820 O O . VAL A 1 107 ? -22.884 5.914 27.817 1.00 63.12 107 VAL A O 1
ATOM 823 N N . LYS A 1 108 ? -24.976 6.754 27.785 1.00 62.34 108 LYS A N 1
ATOM 824 C CA . LYS A 1 108 ? -25.159 6.861 29.248 1.00 62.34 108 LYS A CA 1
ATOM 825 C C . LYS A 1 108 ? -25.037 5.541 30.022 1.00 62.34 108 LYS A C 1
ATOM 827 O O . LYS A 1 108 ? -24.946 5.568 31.246 1.00 62.34 108 LYS A O 1
ATOM 832 N N . HIS A 1 109 ? -25.079 4.400 29.336 1.00 64.50 109 HIS A N 1
ATOM 833 C CA . HIS A 1 109 ? -25.066 3.061 29.939 1.00 64.50 109 HIS A CA 1
ATOM 834 C C . HIS A 1 109 ? -23.823 2.252 29.545 1.00 64.50 109 HIS A C 1
ATOM 836 O O . HIS A 1 109 ? -23.836 1.024 29.572 1.00 64.50 109 HIS A O 1
ATOM 842 N N . ILE A 1 110 ? -22.740 2.924 29.143 1.00 70.62 110 ILE A N 1
ATOM 843 C CA . ILE A 1 110 ? -21.472 2.256 28.838 1.00 70.62 110 ILE A CA 1
ATOM 844 C C . ILE A 1 110 ? -20.772 1.913 30.153 1.00 70.62 110 ILE A C 1
ATOM 846 O O . ILE A 1 110 ? -20.059 2.727 30.734 1.00 70.62 110 ILE A O 1
ATOM 850 N N . GLU A 1 111 ? -20.998 0.688 30.612 1.00 71.62 111 GLU A N 1
ATOM 851 C CA . GLU A 1 111 ? -20.412 0.158 31.848 1.00 71.62 111 GLU A CA 1
ATOM 852 C C . GLU A 1 111 ? -19.043 -0.494 31.610 1.00 71.62 111 GLU A C 1
ATOM 854 O O . GLU A 1 111 ? -18.210 -0.561 32.515 1.00 71.62 111 GLU A O 1
ATOM 859 N N . ASP A 1 112 ? -18.779 -0.946 30.381 1.00 79.50 112 ASP A N 1
ATOM 860 C CA . ASP A 1 112 ? -17.536 -1.614 30.021 1.00 79.50 112 ASP A CA 1
ATOM 861 C C . ASP A 1 112 ? -17.084 -1.345 28.571 1.00 79.50 112 ASP A C 1
ATOM 863 O O . ASP A 1 112 ? -17.691 -0.612 27.783 1.00 79.50 112 ASP A O 1
ATOM 867 N N . LYS A 1 113 ? -15.944 -1.948 28.227 1.00 79.25 113 LYS A N 1
ATOM 868 C CA . LYS A 1 113 ? -15.295 -1.827 26.921 1.00 79.25 113 LYS A CA 1
ATOM 869 C C . LYS A 1 113 ? -16.096 -2.468 25.780 1.00 79.25 113 LYS A C 1
ATOM 871 O O . LYS A 1 113 ? -15.993 -1.996 24.644 1.00 79.25 113 LYS A O 1
ATOM 876 N N . ASP A 1 114 ? -16.831 -3.541 26.046 1.00 80.62 114 ASP A N 1
ATOM 877 C CA . ASP A 1 114 ? -17.600 -4.259 25.030 1.00 80.62 114 A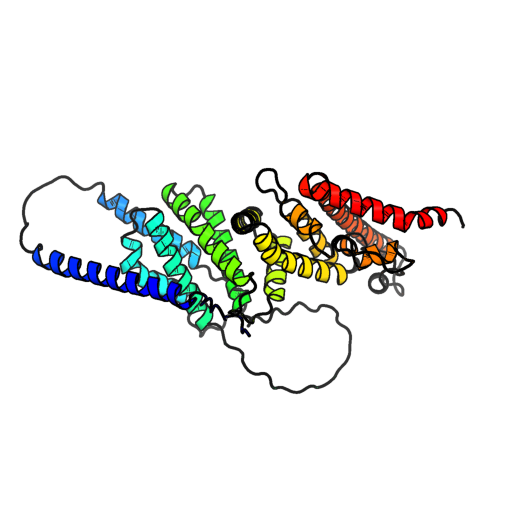SP A CA 1
ATOM 878 C C . ASP A 1 114 ? -18.894 -3.494 24.713 1.00 80.62 114 ASP A C 1
ATOM 880 O O . ASP A 1 114 ? -19.194 -3.264 23.541 1.00 80.62 114 ASP A O 1
ATOM 884 N N . ALA A 1 115 ? -19.557 -2.932 25.727 1.00 80.31 115 ALA A N 1
ATOM 885 C CA . ALA A 1 115 ? -20.667 -1.997 25.571 1.00 80.31 115 ALA A CA 1
ATOM 886 C C . ALA A 1 115 ? -20.261 -0.750 24.765 1.00 80.31 115 ALA A C 1
ATOM 888 O O . ALA A 1 115 ? -20.995 -0.313 23.871 1.00 80.31 115 ALA A O 1
ATOM 889 N N . PHE A 1 116 ? -19.061 -0.200 25.010 1.00 81.19 116 PHE A N 1
ATOM 890 C CA . PHE A 1 116 ? -18.529 0.894 24.190 1.00 81.19 116 PHE A CA 1
ATOM 891 C C . PHE A 1 116 ? -18.340 0.469 22.736 1.00 81.19 116 PHE A C 1
ATOM 893 O O . PHE A 1 116 ? -18.716 1.197 21.818 1.00 81.19 116 PHE A O 1
ATOM 900 N N . LYS A 1 117 ? -17.737 -0.702 22.523 1.00 81.44 117 LYS A N 1
ATOM 901 C CA . LYS A 1 117 ? -17.444 -1.241 21.196 1.00 81.44 117 LYS A CA 1
ATOM 902 C C . LYS A 1 117 ? -18.726 -1.427 20.377 1.00 81.44 117 LYS A C 1
ATOM 904 O O . LYS A 1 117 ? -18.768 -1.002 19.221 1.00 81.44 117 LYS A O 1
ATOM 909 N N . ASP A 1 118 ? -19.762 -2.006 20.975 1.00 83.31 118 ASP A N 1
ATOM 910 C CA . ASP A 1 118 ? -21.054 -2.233 20.325 1.00 83.31 118 ASP A CA 1
ATOM 911 C C . ASP A 1 118 ? -21.761 -0.907 20.019 1.00 83.31 118 ASP A C 1
ATOM 913 O O . ASP A 1 118 ? -22.216 -0.682 18.893 1.00 83.31 118 ASP A O 1
ATOM 917 N N . THR A 1 119 ? -21.757 0.027 20.974 1.00 80.88 119 THR A N 1
ATOM 918 C CA . THR A 1 119 ? -22.306 1.378 20.776 1.00 80.88 119 THR A CA 1
ATOM 919 C C . THR A 1 119 ? -21.562 2.122 19.664 1.00 80.88 119 THR A C 1
ATOM 921 O O . THR A 1 119 ? -22.183 2.736 18.796 1.00 80.88 119 THR A O 1
ATOM 924 N N . PHE A 1 120 ? -20.232 2.026 19.619 1.00 83.75 120 PHE A N 1
ATOM 925 C CA . PHE A 1 120 ? -19.415 2.615 18.560 1.00 83.75 120 PHE A CA 1
ATOM 926 C C . PHE A 1 120 ? -19.723 2.010 17.194 1.00 83.75 120 PHE A C 1
ATOM 928 O O . PHE A 1 120 ? -19.831 2.747 16.215 1.00 83.75 120 PHE A O 1
ATOM 935 N N . GLN A 1 121 ? -19.896 0.690 17.111 1.00 84.88 121 GLN A N 1
ATOM 936 C CA . GLN A 1 121 ? -20.269 0.024 15.868 1.00 84.88 121 GLN A CA 1
ATOM 937 C C . GLN A 1 121 ? -21.614 0.529 15.336 1.00 84.88 121 GLN A C 1
ATOM 939 O O . GLN A 1 121 ? -21.722 0.810 14.141 1.00 84.88 121 GLN A O 1
ATOM 944 N N . LEU A 1 122 ? -22.613 0.664 16.211 1.00 82.75 122 LEU A N 1
ATOM 945 C CA . LEU A 1 122 ? -23.942 1.168 15.859 1.00 82.75 122 LEU A CA 1
ATOM 946 C C . LEU A 1 122 ? -23.879 2.614 15.365 1.00 82.75 122 LEU A C 1
ATOM 948 O O . LEU A 1 122 ? -24.330 2.906 14.258 1.00 82.75 122 LEU A O 1
ATOM 952 N N . VAL A 1 123 ? -23.247 3.498 16.141 1.00 81.69 123 VAL A N 1
ATOM 953 C CA . VAL A 1 123 ? -23.103 4.915 15.785 1.00 81.69 123 VAL A CA 1
ATOM 954 C C . VAL A 1 123 ? -22.325 5.070 14.478 1.00 81.69 123 VAL A C 1
ATOM 956 O O . VAL A 1 123 ? -22.726 5.844 13.610 1.00 81.69 123 VAL A O 1
ATOM 959 N N . LEU A 1 124 ? -21.234 4.321 14.289 1.00 83.31 124 LEU A N 1
ATOM 960 C CA . LEU A 1 124 ? -20.464 4.367 13.049 1.00 83.31 124 LEU A CA 1
ATOM 961 C C . LEU A 1 124 ? -21.304 3.892 11.858 1.00 83.31 124 LEU A C 1
ATOM 963 O O . LEU A 1 124 ? -21.280 4.543 10.818 1.00 83.31 124 LEU A O 1
ATOM 967 N N . ALA A 1 125 ? -22.054 2.797 11.989 1.00 83.94 125 ALA A N 1
ATOM 968 C CA . ALA A 1 125 ? -22.909 2.298 10.914 1.00 83.94 125 ALA A CA 1
ATOM 969 C C . ALA A 1 125 ? -23.969 3.330 10.495 1.00 83.94 125 ALA A C 1
ATOM 971 O O . ALA A 1 125 ? -24.134 3.573 9.297 1.00 83.94 125 ALA A O 1
ATOM 972 N N . GLU A 1 126 ? -24.617 3.981 11.462 1.00 82.19 126 GLU A N 1
ATOM 973 C CA . GLU A 1 126 ? -25.622 5.019 11.209 1.00 82.19 126 GLU A CA 1
ATOM 974 C C . GLU A 1 126 ? -25.003 6.257 10.545 1.00 82.19 126 GLU A C 1
ATOM 976 O O . GLU A 1 126 ? -25.515 6.753 9.538 1.00 82.19 126 GLU A O 1
ATOM 981 N N . VAL A 1 127 ? -23.833 6.705 11.021 1.00 80.25 127 VAL A N 1
ATOM 982 C CA . VAL A 1 127 ? -23.074 7.791 10.380 1.00 80.25 127 VAL A CA 1
ATOM 983 C C . VAL A 1 127 ? -22.739 7.430 8.933 1.00 80.25 127 VAL A C 1
ATOM 985 O O . VAL A 1 127 ? -22.999 8.223 8.030 1.00 80.25 127 VAL A O 1
ATOM 988 N N . LEU A 1 128 ? -22.197 6.237 8.669 1.00 81.31 128 LEU A N 1
ATOM 989 C CA . LEU A 1 128 ? -21.851 5.813 7.308 1.00 81.31 128 LEU A CA 1
ATOM 990 C C . LEU A 1 128 ? -23.094 5.719 6.408 1.00 81.31 128 LEU A C 1
ATOM 992 O O . LEU A 1 128 ? -23.015 6.063 5.225 1.00 81.31 128 LEU A O 1
ATOM 996 N N . TRP A 1 129 ? -24.239 5.299 6.952 1.00 81.19 129 TRP A N 1
ATOM 997 C CA . TRP A 1 129 ? -25.506 5.229 6.227 1.00 81.19 129 TRP A CA 1
ATOM 998 C C . TRP A 1 129 ? -26.043 6.621 5.864 1.00 81.19 129 TRP A C 1
ATOM 1000 O O . TRP A 1 129 ? -26.255 6.892 4.676 1.00 81.19 129 TRP A O 1
ATOM 1010 N N . LYS A 1 130 ? -26.163 7.540 6.836 1.00 78.56 130 LYS A N 1
ATOM 1011 C CA . LYS A 1 130 ? -26.587 8.934 6.591 1.00 78.56 130 LYS A CA 1
ATOM 1012 C C . LYS A 1 130 ? -25.600 9.673 5.668 1.00 78.56 130 LYS A C 1
ATOM 1014 O O . LYS A 1 130 ? -26.005 10.460 4.806 1.00 78.56 130 LYS A O 1
ATOM 1019 N N . LEU A 1 131 ? -24.299 9.383 5.759 1.00 74.06 131 LEU A N 1
ATOM 1020 C CA . LEU A 1 131 ? -23.290 9.935 4.846 1.00 74.06 131 LEU A CA 1
ATOM 1021 C C . LEU A 1 131 ? -23.446 9.428 3.417 1.00 74.06 131 LEU A C 1
ATOM 1023 O O . LEU A 1 131 ? -23.377 10.220 2.480 1.00 74.06 131 LEU A O 1
ATOM 1027 N N . LYS A 1 132 ? -23.703 8.132 3.228 1.00 74.12 132 LYS A N 1
ATOM 1028 C CA . LYS A 1 132 ? -23.980 7.580 1.900 1.00 74.12 132 LYS A CA 1
ATOM 1029 C C . LYS A 1 132 ? -25.242 8.195 1.291 1.00 74.12 132 LYS A C 1
ATOM 1031 O O . LYS A 1 132 ? -25.234 8.516 0.107 1.00 74.12 132 LYS A O 1
ATOM 1036 N N . ALA A 1 133 ? -26.293 8.386 2.090 1.00 75.00 133 ALA A N 1
ATOM 1037 C CA . ALA A 1 133 ? -27.562 8.968 1.647 1.00 75.00 133 ALA A CA 1
ATOM 1038 C C . ALA A 1 133 ? -27.459 10.458 1.268 1.00 75.00 133 ALA A C 1
ATOM 1040 O O . ALA A 1 133 ? -28.176 10.915 0.383 1.00 75.00 133 ALA A O 1
ATOM 1041 N N . SER A 1 134 ? -26.557 11.210 1.907 1.00 66.50 134 SER A N 1
ATOM 1042 C CA . SER A 1 134 ? -26.344 12.644 1.642 1.00 66.50 134 SER A CA 1
ATOM 1043 C C . SER A 1 134 ? -25.391 12.940 0.476 1.00 66.50 134 SER A C 1
ATOM 1045 O O . SER A 1 134 ? -25.236 14.099 0.084 1.00 66.50 134 SER A O 1
ATOM 1047 N N . LEU A 1 135 ? -24.743 11.924 -0.102 1.00 64.06 135 LEU A N 1
ATOM 1048 C CA . LEU A 1 135 ? -23.876 12.092 -1.267 1.00 64.06 135 LEU A CA 1
ATOM 1049 C C . LEU A 1 135 ? -24.718 12.116 -2.556 1.00 64.06 135 LEU A C 1
ATOM 1051 O O . LEU A 1 135 ? -25.550 11.228 -2.758 1.00 64.06 135 LEU A O 1
ATOM 1055 N N . PRO A 1 136 ? -24.522 13.110 -3.448 1.00 53.31 136 PRO A N 1
ATOM 1056 C CA . PRO A 1 136 ? -25.309 13.219 -4.667 1.00 53.31 136 PRO A CA 1
ATOM 1057 C C . PRO A 1 136 ? -25.129 11.964 -5.523 1.00 53.31 136 PRO A C 1
ATOM 1059 O O . PRO A 1 136 ? -24.025 11.618 -5.938 1.00 53.31 136 PRO A O 1
ATOM 1062 N N . SER A 1 137 ? -26.240 11.280 -5.785 1.00 42.94 137 SER A N 1
ATOM 1063 C CA . SER A 1 137 ? -26.306 10.153 -6.710 1.00 42.94 137 SER A CA 1
ATOM 1064 C C . SER A 1 137 ? -26.221 10.700 -8.136 1.00 42.94 137 SER A C 1
ATOM 1066 O O . SER A 1 137 ? -27.253 10.962 -8.749 1.00 42.94 137 SER A O 1
ATOM 1068 N N . SER A 1 138 ? -25.028 10.960 -8.676 1.00 37.94 138 SER A N 1
ATOM 1069 C CA . SER A 1 138 ? -24.921 11.428 -10.063 1.00 37.94 138 SER A CA 1
ATOM 1070 C C . SER A 1 138 ? -25.173 10.282 -11.050 1.00 37.94 138 SER A C 1
ATOM 1072 O O . SER A 1 138 ? -24.269 9.605 -11.534 1.00 37.94 138 SER A O 1
ATOM 1074 N N . LEU A 1 139 ? -26.451 10.097 -11.373 1.00 31.14 139 LEU A N 1
ATOM 1075 C CA . LEU A 1 139 ? -26.929 9.539 -12.631 1.00 31.14 139 LEU A CA 1
ATOM 1076 C C . LEU A 1 139 ? -27.196 10.706 -13.592 1.00 31.14 139 LEU A C 1
ATOM 1078 O O . LEU A 1 139 ? -28.133 11.470 -13.385 1.00 31.14 139 LEU A O 1
ATOM 1082 N N . ASN A 1 140 ? -26.388 10.821 -14.649 1.00 25.27 140 ASN A N 1
ATOM 1083 C CA . ASN A 1 140 ? -26.925 10.988 -16.003 1.00 25.27 140 ASN A CA 1
ATOM 1084 C C . ASN A 1 140 ? -25.850 10.651 -17.058 1.00 25.27 140 ASN A C 1
ATOM 1086 O O . ASN A 1 140 ? -24.846 11.361 -17.142 1.00 25.27 140 ASN A O 1
ATOM 1090 N N . PRO A 1 141 ? -26.027 9.584 -17.858 1.00 32.69 141 PRO A N 1
ATOM 1091 C CA . PRO A 1 141 ? -25.106 9.195 -18.913 1.00 32.69 141 PRO A CA 1
ATOM 1092 C C . PRO A 1 141 ? -25.596 9.734 -20.262 1.00 32.69 141 PRO A C 1
ATOM 1094 O O . PRO A 1 141 ? -25.937 8.947 -21.126 1.00 32.69 141 PRO A O 1
ATOM 1097 N N . ASP A 1 142 ? -25.678 11.049 -20.454 1.00 28.69 142 ASP A N 1
ATOM 1098 C CA . ASP A 1 142 ? -26.042 11.607 -21.766 1.00 28.69 142 ASP A CA 1
ATOM 1099 C C . ASP A 1 142 ? -25.552 13.051 -21.908 1.00 28.69 142 ASP A C 1
ATOM 1101 O O . ASP A 1 142 ? -26.283 13.971 -21.563 1.00 28.69 142 ASP A O 1
ATOM 1105 N N . VAL A 1 143 ? -24.333 13.259 -22.436 1.00 29.94 143 VAL A N 1
ATOM 1106 C CA . VAL A 1 143 ? -24.000 14.419 -23.293 1.00 29.94 143 VAL A CA 1
ATOM 1107 C C . VAL A 1 143 ? -22.857 14.058 -24.262 1.00 29.94 143 VAL A C 1
ATOM 1109 O O . VAL A 1 143 ? -21.721 13.811 -23.871 1.00 29.94 143 VAL A O 1
ATOM 1112 N N . HIS A 1 144 ? -23.225 14.050 -25.542 1.00 27.14 144 HIS A N 1
ATOM 1113 C CA . HIS A 1 144 ? -22.478 14.087 -26.803 1.00 27.14 144 HIS A CA 1
ATOM 1114 C C . HIS A 1 144 ? -20.941 14.238 -26.840 1.00 27.14 144 HIS A C 1
ATOM 1116 O O . HIS A 1 144 ? -20.341 15.184 -26.334 1.00 27.14 144 HIS A O 1
ATOM 1122 N N . HIS A 1 145 ? -20.348 13.369 -27.668 1.00 30.78 145 HIS A N 1
ATOM 1123 C CA . HIS A 1 145 ? -19.052 13.536 -28.320 1.00 30.78 145 HIS A CA 1
ATOM 1124 C C . HIS A 1 145 ? -18.935 14.868 -29.076 1.00 30.78 145 HIS A C 1
ATOM 1126 O O . HIS A 1 145 ? -19.701 15.129 -30.002 1.00 30.78 145 HIS A O 1
ATOM 1132 N N . SER A 1 146 ? -17.868 15.618 -28.798 1.00 22.44 146 SER A N 1
ATOM 1133 C CA . SER A 1 146 ? -17.205 16.430 -29.823 1.00 22.44 146 SER A CA 1
ATOM 1134 C C . SER A 1 146 ? -15.694 16.458 -29.597 1.00 22.44 146 SER A C 1
ATOM 1136 O O . SER A 1 146 ? -15.192 16.611 -28.488 1.00 22.44 146 SER A O 1
ATOM 1138 N N . THR A 1 147 ? -14.996 16.231 -30.699 1.00 28.62 147 THR A N 1
ATOM 1139 C CA . THR A 1 147 ? -13.555 16.118 -30.923 1.00 28.62 147 THR A CA 1
ATOM 1140 C C . THR A 1 147 ? -12.764 17.385 -30.590 1.00 28.62 147 THR A C 1
ATOM 1142 O O . THR A 1 147 ? -13.138 18.454 -31.059 1.00 28.62 147 THR A O 1
ATOM 1145 N N . SER A 1 148 ? -11.597 17.249 -29.946 1.00 23.41 148 SER A N 1
ATOM 1146 C CA . SER A 1 148 ? -10.374 17.970 -30.347 1.00 23.41 148 SER A CA 1
ATOM 1147 C C . SER A 1 148 ? -9.131 17.404 -29.655 1.00 23.41 148 SER A C 1
ATOM 1149 O O . SER A 1 148 ? -9.081 17.235 -28.440 1.00 23.41 148 SER A O 1
ATOM 1151 N N . SER A 1 149 ? -8.117 17.137 -30.470 1.00 26.31 149 SER A N 1
ATOM 1152 C CA . SER A 1 149 ? -6.750 16.756 -30.132 1.00 26.31 149 SER A CA 1
ATOM 1153 C C . SER A 1 149 ? -6.001 17.845 -29.357 1.00 26.31 149 SER A C 1
ATOM 1155 O O . SER A 1 149 ? -6.054 19.009 -29.749 1.00 26.31 149 SER A O 1
ATOM 1157 N N . ASN A 1 150 ? -5.245 17.463 -28.322 1.00 24.45 150 ASN A N 1
ATOM 1158 C CA . ASN A 1 150 ? -3.787 17.662 -28.217 1.00 24.45 150 ASN A CA 1
ATOM 1159 C C . ASN A 1 150 ? -3.277 17.329 -26.804 1.00 24.45 150 ASN A C 1
ATOM 1161 O O . ASN A 1 150 ? -3.980 17.472 -25.807 1.00 24.45 150 ASN A O 1
ATOM 1165 N N . GLY A 1 151 ? -2.048 16.811 -26.759 1.00 29.12 151 GLY A N 1
ATOM 1166 C CA . GLY A 1 151 ? -1.443 16.129 -25.620 1.00 29.12 151 GLY A CA 1
ATOM 1167 C C . GLY A 1 151 ? -1.417 16.915 -24.308 1.00 29.12 151 GLY A C 1
ATOM 1168 O O . GLY A 1 151 ? -0.915 18.029 -24.231 1.00 29.12 151 GLY A O 1
ATOM 1169 N N . SER A 1 152 ? -1.893 16.258 -23.253 1.00 23.41 152 SER A N 1
ATOM 1170 C CA . SER A 1 152 ? -1.530 16.522 -21.859 1.00 23.41 152 SER A CA 1
ATOM 1171 C C . SER A 1 152 ? -1.684 15.210 -21.085 1.00 23.41 152 SER A C 1
ATOM 1173 O O . SER A 1 152 ? -2.768 14.833 -20.651 1.00 23.41 152 SER A O 1
ATOM 1175 N N . ALA A 1 153 ? -0.595 14.446 -21.001 1.00 29.14 153 ALA A N 1
ATOM 1176 C CA . ALA A 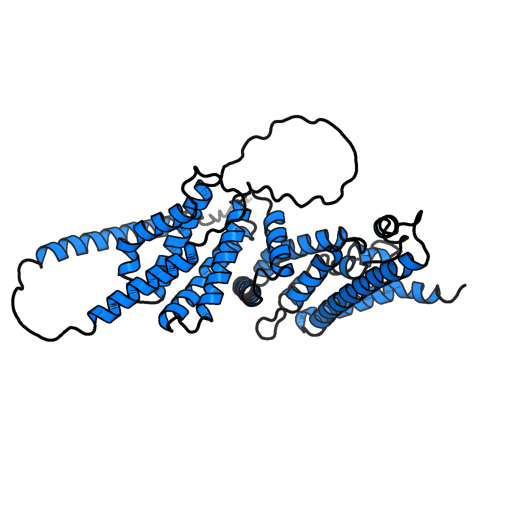1 153 ? -0.544 13.258 -20.161 1.00 29.14 153 ALA A CA 1
ATOM 1177 C C . ALA A 1 153 ? -0.473 13.712 -18.697 1.00 29.14 153 ALA A C 1
ATOM 1179 O O . ALA A 1 153 ? 0.465 14.405 -18.317 1.00 29.14 153 ALA A O 1
ATOM 1180 N N . LEU A 1 154 ? -1.497 13.327 -17.930 1.00 32.62 154 LEU A N 1
ATOM 1181 C CA . LEU A 1 154 ? -1.705 13.620 -16.511 1.00 32.62 154 LEU A CA 1
ATOM 1182 C C . LEU A 1 154 ? -1.724 15.115 -16.151 1.00 32.62 154 LEU A C 1
ATOM 1184 O O . LEU A 1 154 ? -0.948 15.594 -15.329 1.00 32.62 154 LEU A O 1
ATOM 1188 N N . LYS A 1 155 ? -2.730 15.835 -16.664 1.00 26.77 155 LYS A N 1
ATOM 1189 C CA . LYS A 1 155 ? -3.447 16.734 -15.748 1.00 26.77 155 LYS A CA 1
ATOM 1190 C C . LYS A 1 155 ? -3.992 15.866 -14.623 1.00 26.77 155 LYS A C 1
ATOM 1192 O O . LYS A 1 155 ? -4.482 14.776 -14.919 1.00 26.77 155 LYS A O 1
ATOM 1197 N N . GLU A 1 156 ? -3.807 16.343 -13.394 1.00 31.66 156 GLU A N 1
ATOM 1198 C CA . GLU A 1 156 ? -4.419 15.885 -12.147 1.00 31.66 156 GLU A CA 1
ATOM 1199 C C . GLU A 1 156 ? -5.459 14.804 -12.395 1.00 31.66 156 GLU A C 1
ATOM 1201 O O . GLU A 1 156 ? -6.446 15.047 -13.092 1.00 31.66 156 GLU A O 1
ATOM 1206 N N . THR A 1 157 ? -5.250 13.610 -11.838 1.00 31.41 157 THR A N 1
ATOM 1207 C CA . THR A 1 157 ? -6.356 12.680 -11.646 1.00 31.41 157 THR A CA 1
ATOM 1208 C C . THR A 1 157 ? -7.414 13.444 -10.864 1.00 31.41 157 THR A C 1
ATOM 1210 O O . THR A 1 157 ? -7.364 13.505 -9.634 1.00 31.41 157 THR A O 1
ATOM 1213 N N . GLY A 1 158 ? -8.329 14.080 -11.592 1.00 30.88 158 GLY A N 1
ATOM 1214 C CA . GLY A 1 158 ? -9.583 14.591 -11.114 1.00 30.88 158 GLY A CA 1
ATOM 1215 C C . GLY A 1 158 ? -10.323 13.358 -10.667 1.00 30.88 158 GLY A C 1
ATOM 1216 O O . GLY A 1 158 ? -11.111 12.782 -11.411 1.00 30.88 158 GLY A O 1
ATOM 1217 N N . VAL A 1 159 ? -9.995 12.902 -9.459 1.00 40.19 159 VAL A N 1
ATOM 1218 C CA . VAL A 1 159 ? -10.905 12.118 -8.655 1.00 40.19 159 VAL A CA 1
ATOM 1219 C C . VAL A 1 159 ? -12.132 12.996 -8.633 1.00 40.19 159 VAL A C 1
ATOM 1221 O O . VAL A 1 159 ? -12.114 14.044 -7.987 1.00 40.19 159 VAL A O 1
ATOM 1224 N N . SER A 1 160 ? -13.142 12.638 -9.425 1.00 38.66 160 SER A N 1
ATOM 1225 C CA . SER A 1 160 ? -14.418 13.321 -9.376 1.00 38.66 160 SER A CA 1
ATOM 1226 C C . SER A 1 160 ? -14.786 13.370 -7.904 1.00 38.66 160 SER A C 1
ATOM 1228 O O . SER A 1 160 ? -14.964 12.330 -7.264 1.00 38.66 160 SER A O 1
ATOM 1230 N N . THR A 1 161 ? -14.858 14.574 -7.357 1.00 43.34 161 THR A N 1
ATOM 1231 C CA . THR A 1 161 ? -15.279 14.852 -5.983 1.00 43.34 161 THR A CA 1
ATOM 1232 C C . THR A 1 161 ? -16.678 14.287 -5.683 1.00 43.34 161 THR A C 1
ATOM 1234 O O . THR A 1 161 ? -17.109 14.309 -4.536 1.00 43.34 161 THR A O 1
ATOM 1237 N N . GLY A 1 162 ? -17.359 13.722 -6.691 1.00 51.19 162 GLY A N 1
ATOM 1238 C CA . GLY A 1 162 ? -18.637 13.023 -6.606 1.00 51.19 162 GLY A CA 1
ATOM 1239 C C . GLY A 1 162 ? -18.608 11.505 -6.367 1.00 51.19 162 GLY A C 1
ATOM 1240 O O . GLY A 1 162 ? -19.688 10.936 -6.250 1.00 51.19 162 GLY A O 1
ATOM 1241 N N . ASP A 1 163 ? -17.460 10.814 -6.273 1.00 68.12 163 ASP A N 1
ATOM 1242 C CA . ASP A 1 163 ? -17.493 9.374 -5.942 1.00 68.12 163 ASP A CA 1
ATOM 1243 C C . ASP A 1 163 ? -17.681 9.162 -4.428 1.00 68.12 163 ASP A C 1
ATOM 1245 O O . ASP A 1 163 ? -16.738 9.248 -3.633 1.00 68.12 163 ASP A O 1
ATOM 1249 N N . SER A 1 164 ? -18.929 8.889 -4.039 1.00 75.56 164 SER A N 1
ATOM 1250 C CA . SER A 1 164 ? -19.371 8.675 -2.655 1.00 75.56 164 SER A CA 1
ATOM 1251 C C . SER A 1 164 ? -18.473 7.703 -1.876 1.00 75.56 164 SER A C 1
ATOM 1253 O O . SER A 1 164 ? -18.122 7.958 -0.722 1.00 75.56 164 SER A O 1
ATOM 1255 N N . SER A 1 165 ? -18.006 6.634 -2.525 1.00 80.19 165 SER A N 1
ATOM 1256 C CA . SER A 1 165 ? -17.172 5.611 -1.883 1.00 80.19 165 SER A CA 1
ATOM 1257 C C . SER A 1 165 ? -15.764 6.107 -1.574 1.00 80.19 165 SER A C 1
ATOM 1259 O O . SER A 1 165 ? -15.185 5.730 -0.557 1.00 80.19 165 SER A O 1
ATOM 1261 N N . VAL A 1 166 ? -15.210 6.981 -2.418 1.00 83.06 166 VAL A N 1
ATOM 1262 C CA . VAL A 1 166 ? -13.890 7.580 -2.190 1.00 83.06 166 VAL A CA 1
ATOM 1263 C C . VAL A 1 166 ? -13.939 8.551 -1.011 1.00 83.06 166 VAL A C 1
ATOM 1265 O O . VAL A 1 166 ? -13.030 8.562 -0.179 1.00 83.06 166 VAL A O 1
ATOM 1268 N N . ALA A 1 167 ? -15.007 9.346 -0.911 1.00 81.69 167 ALA A N 1
ATOM 1269 C CA . ALA A 1 167 ? -15.230 10.225 0.233 1.00 81.69 167 ALA A CA 1
ATOM 1270 C C . ALA A 1 167 ? -15.345 9.422 1.541 1.00 81.69 167 ALA A C 1
ATOM 1272 O O . ALA A 1 167 ? -14.681 9.750 2.525 1.00 81.69 167 ALA A O 1
ATOM 1273 N N . LEU A 1 168 ? -16.111 8.326 1.522 1.00 84.50 168 LEU A N 1
ATOM 1274 C CA . LEU A 1 168 ? -16.268 7.429 2.667 1.00 84.50 168 LEU A CA 1
ATOM 1275 C C . LEU A 1 168 ? -14.943 6.774 3.078 1.00 84.50 168 LEU A C 1
ATOM 1277 O O . LEU A 1 168 ? -14.606 6.727 4.258 1.00 84.50 168 LEU A O 1
ATOM 1281 N N . PHE A 1 169 ? -14.159 6.322 2.101 1.00 87.44 169 PHE A N 1
ATOM 1282 C CA . PHE A 1 169 ? -12.850 5.719 2.334 1.00 87.44 169 PHE A CA 1
ATOM 1283 C C . PHE A 1 169 ? -11.874 6.701 2.994 1.00 87.44 169 PHE A C 1
ATOM 1285 O O . PHE A 1 169 ? -11.230 6.361 3.986 1.00 87.44 169 PHE A O 1
ATOM 1292 N N . ARG A 1 170 ? -11.808 7.949 2.508 1.00 86.88 170 ARG A N 1
ATOM 1293 C CA . ARG A 1 170 ? -10.995 9.007 3.135 1.00 86.88 170 ARG A CA 1
ATOM 1294 C C . ARG A 1 170 ? -11.452 9.317 4.556 1.00 86.88 170 ARG A C 1
ATOM 1296 O O . ARG A 1 170 ? -10.607 9.479 5.431 1.00 86.88 170 ARG A O 1
ATOM 1303 N N . TYR A 1 171 ? -12.764 9.371 4.787 1.00 85.62 171 TYR A N 1
ATOM 1304 C CA . TYR A 1 171 ? -13.317 9.584 6.122 1.00 85.62 171 TYR A CA 1
ATOM 1305 C C . TYR A 1 171 ? -12.886 8.481 7.093 1.00 85.62 171 TYR A C 1
ATOM 1307 O O . TYR A 1 171 ? -12.362 8.787 8.160 1.00 85.62 171 TYR A O 1
ATOM 1315 N N . LEU A 1 172 ? -13.023 7.211 6.706 1.00 89.69 172 LEU A N 1
ATOM 1316 C CA . LEU A 1 172 ? -12.635 6.081 7.551 1.00 89.69 172 LEU A CA 1
ATOM 1317 C C . LEU A 1 172 ? -11.131 6.063 7.857 1.00 89.69 172 LEU A C 1
ATOM 1319 O O . LEU A 1 172 ? -10.749 5.830 9.003 1.00 89.69 172 LEU A O 1
ATOM 1323 N N . MET A 1 173 ? -10.272 6.363 6.876 1.00 89.50 173 MET A N 1
ATOM 1324 C CA . MET A 1 173 ? -8.829 6.501 7.123 1.00 89.50 173 MET A CA 1
ATOM 1325 C C . MET A 1 173 ? -8.524 7.643 8.102 1.00 89.50 173 MET A C 1
ATOM 1327 O O . MET A 1 173 ? -7.705 7.479 9.005 1.00 89.50 173 MET A O 1
ATOM 1331 N N . ALA A 1 174 ? -9.215 8.780 7.977 1.00 87.00 174 ALA A N 1
ATOM 1332 C CA . ALA A 1 174 ? -9.076 9.892 8.913 1.00 87.00 174 ALA A CA 1
ATOM 1333 C C . ALA A 1 174 ? -9.568 9.526 10.325 1.00 87.00 174 ALA A C 1
ATOM 1335 O O . ALA A 1 174 ? -8.921 9.888 11.307 1.00 87.00 174 ALA A O 1
ATOM 1336 N N . CYS A 1 175 ? -10.670 8.776 10.443 1.00 87.19 175 CYS A N 1
ATOM 1337 C CA . CYS A 1 175 ? -11.147 8.237 11.718 1.00 87.19 175 CYS A CA 1
ATOM 1338 C C . CYS A 1 175 ? -10.095 7.343 12.372 1.00 87.19 175 CYS A C 1
ATOM 1340 O O . CYS A 1 175 ? -9.785 7.543 13.545 1.00 87.19 175 CYS A O 1
ATOM 1342 N N . TYR A 1 176 ? -9.504 6.416 11.613 1.00 90.94 176 TYR A N 1
ATOM 1343 C CA . TYR A 1 176 ? -8.435 5.565 12.126 1.00 90.94 176 TYR A CA 1
ATOM 1344 C C . TYR A 1 176 ? -7.244 6.399 12.619 1.00 90.94 176 TYR A C 1
ATOM 1346 O O . TYR A 1 176 ? -6.792 6.197 13.744 1.00 90.94 176 TYR A O 1
ATOM 1354 N N . SER A 1 177 ? -6.758 7.358 11.818 1.00 88.06 177 SER A N 1
ATOM 1355 C CA . SER A 1 177 ? -5.610 8.198 12.199 1.00 88.06 177 SER A CA 1
ATOM 1356 C C . SER A 1 177 ? -5.871 8.922 13.517 1.00 88.06 177 SER A C 1
ATOM 1358 O O . SER A 1 177 ? -5.060 8.841 14.433 1.00 88.06 177 SER A O 1
ATOM 1360 N N . ARG A 1 178 ? -7.052 9.539 13.658 1.00 85.62 178 ARG A N 1
ATOM 1361 C CA . ARG A 1 178 ? -7.452 10.206 14.902 1.00 85.62 178 ARG A CA 1
ATOM 1362 C C . ARG A 1 178 ? -7.462 9.248 16.084 1.00 85.62 178 ARG A C 1
ATOM 1364 O O . ARG A 1 178 ? -6.911 9.568 17.130 1.00 85.62 178 ARG A O 1
ATOM 1371 N N . MET A 1 179 ? -8.088 8.083 15.930 1.00 86.75 179 MET A N 1
ATOM 1372 C CA . MET A 1 179 ? -8.148 7.078 16.993 1.00 86.75 179 MET A CA 1
ATOM 1373 C C . MET A 1 179 ? -6.746 6.627 17.412 1.00 86.75 179 MET A C 1
ATOM 1375 O O . MET A 1 179 ? -6.461 6.562 18.606 1.00 86.75 179 MET A O 1
ATOM 1379 N N . SER A 1 180 ? -5.854 6.383 16.451 1.00 87.25 180 SER A N 1
ATOM 1380 C CA . SER A 1 180 ? -4.455 6.036 16.714 1.00 87.25 180 SER A CA 1
ATOM 1381 C C . SER A 1 180 ? -3.728 7.148 17.485 1.00 87.25 180 SER A C 1
ATOM 1383 O O . SER A 1 180 ? -3.047 6.861 18.471 1.00 87.25 180 SER A O 1
ATOM 1385 N N . ASP A 1 181 ? -3.916 8.413 17.105 1.00 84.94 181 ASP A N 1
ATOM 1386 C CA . ASP A 1 181 ? -3.309 9.562 17.791 1.00 84.94 181 ASP A CA 1
ATOM 1387 C C . ASP A 1 181 ? -3.824 9.704 19.236 1.00 84.94 181 ASP A C 1
ATOM 1389 O O . ASP A 1 181 ? -3.052 9.974 20.166 1.00 84.94 181 ASP A O 1
ATOM 1393 N N . PHE A 1 182 ? -5.117 9.445 19.470 1.00 82.94 182 PHE A N 1
ATOM 1394 C CA . PHE A 1 182 ? -5.696 9.448 20.819 1.00 82.94 182 PHE A CA 1
ATOM 1395 C C . PHE A 1 182 ? -5.122 8.357 21.716 1.00 82.94 182 PHE A C 1
ATOM 1397 O O . PHE A 1 182 ? -4.884 8.610 22.897 1.00 82.94 182 PHE A O 1
ATOM 1404 N N . VAL A 1 183 ? -4.849 7.168 21.175 1.00 84.38 183 VAL A N 1
ATOM 1405 C CA . VAL A 1 183 ? -4.260 6.068 21.955 1.00 84.38 183 VAL A CA 1
ATOM 1406 C C . VAL A 1 183 ? -2.876 6.441 22.493 1.00 84.38 183 VAL A C 1
ATOM 1408 O O . VAL A 1 183 ? -2.537 6.086 23.625 1.00 84.38 183 VAL A O 1
ATOM 1411 N N . VAL A 1 184 ? -2.084 7.181 21.714 1.00 82.88 184 VAL A N 1
ATOM 1412 C CA . VAL A 1 184 ? -0.730 7.615 22.103 1.00 82.88 184 VAL A CA 1
ATOM 1413 C C . VAL A 1 184 ? -0.764 8.827 23.042 1.00 82.88 184 VAL A C 1
ATOM 1415 O O . VAL A 1 184 ? 0.147 9.020 23.848 1.00 82.88 184 VAL A O 1
ATOM 1418 N N . THR A 1 185 ? -1.831 9.625 23.003 1.00 82.50 185 THR A N 1
ATOM 1419 C CA . THR A 1 185 ? -1.946 10.858 23.787 1.00 82.50 185 THR A CA 1
ATOM 1420 C C . THR A 1 185 ? -1.963 10.580 25.298 1.00 82.50 185 THR A C 1
ATOM 1422 O O . THR A 1 185 ? -2.777 9.816 25.821 1.00 82.50 185 THR A O 1
ATOM 1425 N N . ALA A 1 186 ? -1.058 11.225 26.043 1.00 68.94 186 ALA A N 1
ATOM 1426 C CA . ALA A 1 186 ? -0.908 11.023 27.489 1.00 68.94 186 ALA A CA 1
ATOM 1427 C C . ALA A 1 186 ? -2.103 11.539 28.316 1.00 68.94 186 ALA A C 1
ATOM 1429 O O . ALA A 1 186 ? -2.336 11.042 29.411 1.00 68.94 186 ALA A O 1
ATOM 1430 N N . ALA A 1 187 ? -2.870 12.494 27.782 1.00 75.19 187 ALA A N 1
ATOM 1431 C CA . ALA A 1 187 ? -4.019 13.104 28.455 1.00 75.19 187 ALA A CA 1
ATOM 1432 C C . ALA A 1 187 ? -5.268 12.201 28.534 1.00 75.19 187 ALA A C 1
ATOM 1434 O O . ALA A 1 187 ? -6.236 12.562 29.197 1.00 75.19 187 ALA A O 1
ATOM 1435 N N . VAL A 1 188 ? -5.264 11.052 27.851 1.00 76.62 188 VAL A N 1
ATOM 1436 C CA . VAL A 1 188 ? -6.386 10.104 27.823 1.00 76.62 188 VAL A CA 1
ATOM 1437 C C . VAL A 1 188 ? -6.147 8.997 28.855 1.00 76.62 188 VAL A C 1
ATOM 1439 O O . VAL A 1 188 ? -5.044 8.437 28.914 1.00 76.62 188 VAL A O 1
ATOM 1442 N N . GLY A 1 189 ? -7.169 8.684 29.657 1.00 80.44 189 GLY A N 1
ATOM 1443 C CA . GLY A 1 189 ? -7.121 7.624 30.665 1.00 80.44 189 GLY A CA 1
ATOM 1444 C C . GLY A 1 189 ? -6.946 6.225 30.060 1.00 80.44 189 GLY A C 1
ATOM 1445 O O . GLY A 1 189 ? -7.070 6.015 28.851 1.00 80.44 189 GLY A O 1
ATOM 1446 N N . SER A 1 190 ? -6.578 5.249 30.895 1.00 83.31 190 SER A N 1
ATOM 1447 C CA . SER A 1 190 ? -6.328 3.869 30.449 1.00 83.31 190 SER A CA 1
ATOM 1448 C C . SER A 1 190 ? -7.587 3.196 29.906 1.00 83.31 190 SER A C 1
ATOM 1450 O O . SER A 1 190 ? -7.515 2.517 28.885 1.00 83.31 190 SER A O 1
ATOM 1452 N N . PHE A 1 191 ? -8.736 3.438 30.540 1.00 82.06 191 PHE A N 1
ATOM 1453 C CA . PHE A 1 191 ? -10.019 2.878 30.123 1.00 82.06 191 PHE A CA 1
ATOM 1454 C C . PHE A 1 191 ? -10.435 3.366 28.729 1.00 82.06 191 PHE A C 1
ATOM 1456 O O . PHE A 1 191 ? -10.754 2.562 27.853 1.00 82.06 191 PHE A O 1
ATOM 1463 N N . GLU A 1 192 ? -10.353 4.672 28.472 1.00 80.19 192 GLU A N 1
ATOM 1464 C CA . GLU A 1 192 ? -10.703 5.252 27.175 1.00 80.19 192 GLU A CA 1
ATOM 1465 C C . GLU A 1 192 ? -9.743 4.774 26.079 1.00 80.19 192 GLU A C 1
ATOM 1467 O O . GLU A 1 192 ? -10.168 4.475 24.963 1.00 80.19 192 GLU A O 1
ATOM 1472 N N . LYS A 1 193 ? -8.449 4.618 26.396 1.00 84.44 193 LYS A N 1
ATOM 1473 C CA . LYS A 1 193 ? -7.480 4.007 25.472 1.00 84.44 193 LYS A CA 1
ATOM 1474 C C . LYS A 1 193 ? -7.868 2.581 25.108 1.00 84.44 193 LYS A C 1
ATOM 1476 O O . LYS A 1 193 ? -7.751 2.209 23.941 1.00 84.44 193 LYS A O 1
ATOM 1481 N N . ASP A 1 194 ? -8.323 1.789 26.069 1.00 84.75 194 ASP A N 1
ATOM 1482 C CA . ASP A 1 194 ? -8.727 0.409 25.819 1.00 84.75 194 ASP A CA 1
ATOM 1483 C C . ASP A 1 194 ? -10.019 0.324 24.997 1.00 84.75 194 ASP A C 1
ATOM 1485 O O . ASP A 1 194 ? -10.090 -0.516 24.096 1.00 84.75 194 ASP A O 1
ATOM 1489 N N . CYS A 1 195 ? -10.966 1.238 25.221 1.00 81.44 195 CYS A N 1
ATOM 1490 C CA . CYS A 1 195 ? -12.181 1.418 24.419 1.00 81.44 195 CYS A CA 1
ATOM 1491 C C . CYS A 1 195 ? -11.879 1.810 22.961 1.00 81.44 195 CYS A C 1
ATOM 1493 O O . CYS A 1 195 ? -12.455 1.266 22.012 1.00 81.44 195 CYS A O 1
ATOM 1495 N N . ILE A 1 196 ? -10.931 2.727 22.748 1.00 84.50 196 ILE A N 1
ATOM 1496 C CA . ILE A 1 196 ? -10.499 3.116 21.399 1.00 84.50 196 ILE A CA 1
ATOM 1497 C C . ILE A 1 196 ? -9.802 1.937 20.711 1.00 84.50 196 ILE A C 1
ATOM 1499 O O . ILE A 1 196 ? -10.106 1.631 19.557 1.00 84.50 196 ILE A O 1
ATOM 1503 N N . LYS A 1 197 ? -8.918 1.223 21.420 1.00 87.38 197 LYS A N 1
ATOM 1504 C CA . LYS A 1 197 ? -8.222 0.044 20.881 1.00 87.38 197 LYS A CA 1
ATOM 1505 C C . LYS A 1 197 ? -9.180 -1.078 20.467 1.00 87.38 197 LYS A C 1
ATOM 1507 O O . LYS A 1 197 ? -8.926 -1.699 19.441 1.00 87.38 197 LYS A O 1
ATOM 1512 N N . SER A 1 198 ? -10.272 -1.344 21.198 1.00 86.75 198 SER A N 1
ATOM 1513 C CA . SER A 1 198 ? -11.296 -2.318 20.751 1.00 86.75 198 SER A CA 1
ATOM 1514 C C . SER A 1 198 ? -12.075 -1.875 19.526 1.00 86.75 198 SER A C 1
ATOM 1516 O O . SER A 1 198 ? -12.643 -2.725 18.840 1.00 86.75 198 SER A O 1
ATOM 1518 N N . SER A 1 199 ? -12.119 -0.572 19.267 1.00 86.62 199 SER A N 1
ATOM 1519 C CA . SER A 1 199 ? -12.932 0.013 18.206 1.00 86.62 199 SER A CA 1
ATOM 1520 C C . SER A 1 199 ? -12.155 0.193 16.896 1.00 86.62 199 SER A C 1
ATOM 1522 O O . SER A 1 199 ? -12.757 0.199 15.824 1.00 86.62 199 SER A O 1
ATOM 1524 N N . LEU A 1 200 ? -10.817 0.266 16.943 1.00 90.00 200 LEU A N 1
ATOM 1525 C CA . LEU A 1 200 ? -9.951 0.321 15.753 1.00 90.00 200 LEU A CA 1
ATOM 1526 C C . LEU A 1 200 ? -10.232 -0.810 14.738 1.00 90.00 200 LEU A C 1
ATOM 1528 O O . LEU A 1 200 ? -10.392 -0.497 13.553 1.00 90.00 200 LEU A O 1
ATOM 1532 N N . PRO A 1 201 ? -10.381 -2.090 15.150 1.00 91.56 201 PRO A N 1
ATOM 1533 C CA . PRO A 1 201 ? -10.718 -3.171 14.224 1.00 91.56 201 PRO A CA 1
ATOM 1534 C C . PRO A 1 201 ? -12.038 -2.957 13.474 1.00 91.56 201 PRO A C 1
ATOM 1536 O O . PRO A 1 201 ? -12.157 -3.394 12.333 1.00 91.56 201 PRO A O 1
ATOM 1539 N N . ILE A 1 202 ? -13.015 -2.261 14.069 1.00 90.00 202 ILE A N 1
ATOM 1540 C CA . ILE A 1 202 ? -14.312 -1.973 13.433 1.00 90.00 202 ILE A CA 1
ATOM 1541 C C . ILE A 1 202 ? -14.123 -1.001 12.267 1.00 90.00 202 ILE A C 1
ATOM 1543 O O . ILE A 1 202 ? -14.700 -1.183 11.193 1.00 90.00 202 ILE A O 1
ATOM 1547 N N . VAL A 1 203 ? -13.291 0.028 12.452 1.00 91.12 203 VAL A N 1
ATOM 1548 C CA . VAL A 1 203 ? -12.974 0.992 11.388 1.00 91.12 203 VAL A CA 1
ATOM 1549 C C . VAL A 1 203 ? -12.239 0.295 10.247 1.00 91.12 203 VAL A C 1
ATOM 1551 O O . VAL A 1 203 ? -12.607 0.468 9.085 1.00 91.12 203 VAL A O 1
ATOM 1554 N N . ILE A 1 204 ? -11.250 -0.543 10.568 1.00 92.69 204 ILE A N 1
ATOM 1555 C CA . ILE A 1 204 ? -10.524 -1.336 9.571 1.00 92.69 204 ILE A CA 1
ATOM 1556 C C . ILE A 1 204 ? -11.465 -2.289 8.827 1.00 92.69 204 ILE A C 1
ATOM 1558 O O . ILE A 1 204 ? -11.390 -2.371 7.605 1.00 92.69 204 ILE A O 1
ATOM 1562 N N . ASP A 1 205 ? -12.394 -2.959 9.509 1.00 90.50 205 ASP A N 1
ATOM 1563 C CA . ASP A 1 205 ? -13.363 -3.837 8.850 1.00 90.50 205 ASP A CA 1
ATOM 1564 C C . ASP A 1 205 ? -14.243 -3.083 7.851 1.00 90.50 205 ASP A C 1
ATOM 1566 O O . ASP A 1 205 ? -14.454 -3.563 6.736 1.00 90.50 205 ASP A O 1
ATOM 1570 N N . ASN A 1 206 ? -14.683 -1.870 8.189 1.00 88.62 206 ASN A N 1
ATOM 1571 C CA . ASN A 1 206 ? -15.418 -1.017 7.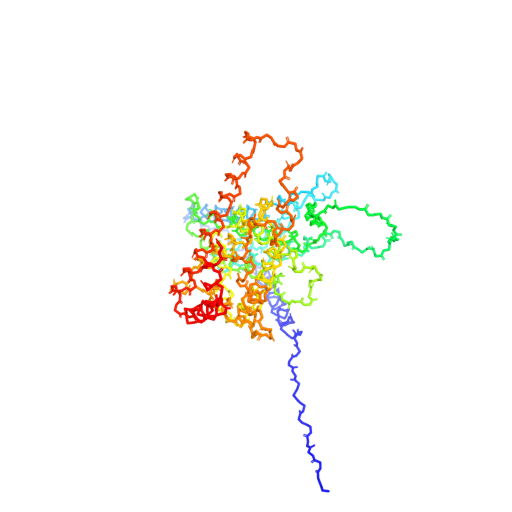255 1.00 88.62 206 ASN A CA 1
ATOM 1572 C C . ASN A 1 206 ? -14.558 -0.593 6.055 1.00 88.62 206 ASN A C 1
ATOM 1574 O O . ASN A 1 206 ? -15.035 -0.618 4.921 1.00 88.62 206 ASN A O 1
ATOM 1578 N N . ILE A 1 207 ? -13.277 -0.280 6.264 1.00 90.56 207 ILE A N 1
ATOM 1579 C CA . ILE A 1 207 ? -12.320 -0.016 5.175 1.00 90.56 207 ILE A CA 1
ATOM 1580 C C . ILE A 1 207 ? -12.178 -1.254 4.276 1.00 90.56 207 ILE A C 1
ATOM 1582 O O . ILE A 1 207 ? -12.209 -1.146 3.049 1.00 90.56 207 ILE A O 1
ATOM 1586 N N . LEU A 1 208 ? -12.080 -2.445 4.866 1.00 89.81 208 LEU A N 1
ATOM 1587 C CA . LEU A 1 208 ? -11.969 -3.704 4.133 1.00 89.81 208 LEU A CA 1
ATOM 1588 C C . LEU A 1 208 ? -13.231 -4.042 3.338 1.00 89.81 208 LEU A C 1
ATOM 1590 O O . LEU A 1 208 ? -13.114 -4.609 2.251 1.00 89.81 208 LEU A O 1
ATOM 1594 N N . LEU A 1 209 ? -14.421 -3.676 3.821 1.00 87.12 209 LEU A N 1
ATOM 1595 C CA . LEU A 1 209 ? -15.664 -3.810 3.054 1.00 87.12 209 LEU A CA 1
ATOM 1596 C C . LEU A 1 209 ? -15.632 -2.981 1.761 1.00 87.12 209 LEU A C 1
ATOM 1598 O O . LEU A 1 209 ? -16.151 -3.442 0.743 1.00 87.12 209 LEU A O 1
ATOM 1602 N N . LEU A 1 210 ? -14.987 -1.808 1.780 1.00 86.44 210 LEU A N 1
ATOM 1603 C CA . LEU A 1 210 ? -14.809 -0.960 0.595 1.00 86.44 210 LEU A CA 1
ATOM 1604 C C . LEU A 1 210 ? -13.748 -1.512 -0.370 1.00 86.44 210 LEU A C 1
ATOM 1606 O O . LEU A 1 210 ? -13.912 -1.411 -1.584 1.00 86.44 210 LEU A O 1
ATOM 1610 N N . LEU A 1 211 ? -12.664 -2.096 0.151 1.00 86.94 211 LEU A N 1
ATOM 1611 C CA . LEU A 1 211 ? -11.563 -2.621 -0.670 1.00 86.94 211 LEU A CA 1
ATOM 1612 C C . LEU A 1 211 ? -11.864 -3.997 -1.282 1.00 86.94 211 LEU A C 1
ATOM 1614 O O . LEU A 1 211 ? -11.349 -4.337 -2.350 1.00 86.94 211 LEU A O 1
ATOM 1618 N N . ARG A 1 212 ? -12.695 -4.814 -0.630 1.00 81.12 212 ARG A N 1
ATOM 1619 C CA . ARG A 1 212 ? -13.008 -6.165 -1.105 1.00 81.12 212 ARG A CA 1
ATOM 1620 C C . ARG A 1 212 ? -13.867 -6.159 -2.372 1.00 81.12 212 ARG A C 1
ATOM 1622 O O . ARG A 1 212 ? -14.688 -5.264 -2.569 1.00 81.12 212 ARG A O 1
ATOM 1629 N N . PRO A 1 213 ? -13.742 -7.196 -3.222 1.00 65.75 213 PRO A N 1
ATOM 1630 C CA . PRO A 1 213 ? -14.667 -7.423 -4.326 1.00 65.75 213 PRO A CA 1
ATOM 1631 C C . PRO A 1 213 ? -16.066 -7.737 -3.773 1.00 65.75 213 PRO A C 1
ATOM 1633 O O . PRO A 1 213 ? -16.406 -8.891 -3.529 1.00 65.75 213 PRO A O 1
ATOM 1636 N N . SER A 1 214 ? -16.880 -6.708 -3.556 1.00 62.72 214 SER A N 1
ATOM 1637 C CA . SER A 1 214 ? -18.292 -6.839 -3.206 1.00 62.72 214 SER A CA 1
ATOM 1638 C C . SER A 1 214 ? -19.155 -6.282 -4.338 1.00 62.72 214 SER A C 1
ATOM 1640 O O . SER A 1 214 ? -18.791 -5.321 -5.010 1.00 62.72 214 SER A O 1
ATOM 1642 N N . ARG A 1 215 ? -20.324 -6.891 -4.569 1.00 53.09 215 ARG A N 1
ATOM 1643 C CA . ARG A 1 215 ? -21.294 -6.425 -5.581 1.00 53.09 215 ARG A CA 1
ATOM 1644 C C . ARG A 1 215 ? -22.008 -5.124 -5.179 1.00 53.09 215 ARG A C 1
ATOM 1646 O O . ARG A 1 215 ? -22.840 -4.637 -5.932 1.00 53.09 215 ARG A O 1
ATOM 1653 N N . LEU A 1 216 ? -21.735 -4.606 -3.978 1.00 49.25 216 LEU A N 1
ATOM 1654 C CA . LEU A 1 216 ? -22.501 -3.536 -3.334 1.00 49.25 216 LEU A CA 1
ATOM 1655 C C . LEU A 1 216 ? -21.991 -2.128 -3.667 1.00 49.25 216 LEU A C 1
ATOM 1657 O O . LEU A 1 216 ? -22.698 -1.154 -3.407 1.00 49.25 216 LEU A O 1
ATOM 1661 N N . ILE A 1 217 ? -20.774 -2.008 -4.207 1.00 55.16 217 ILE A N 1
ATOM 1662 C CA . ILE A 1 217 ? -20.124 -0.724 -4.468 1.00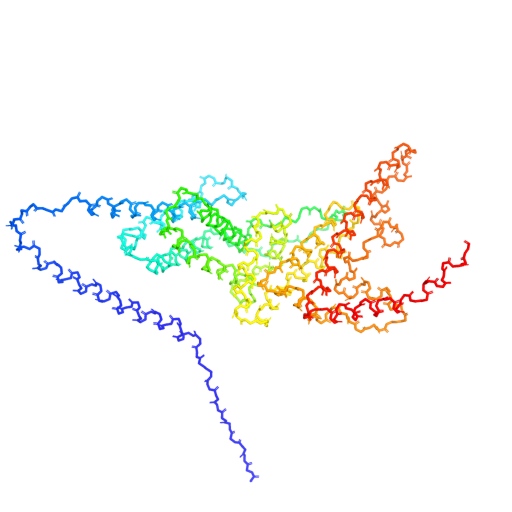 55.16 217 ILE A CA 1
ATOM 1663 C C . ILE A 1 217 ? -19.626 -0.712 -5.914 1.00 55.16 217 ILE A C 1
ATOM 1665 O O . ILE A 1 217 ? -18.632 -1.349 -6.252 1.00 55.16 217 ILE A O 1
ATOM 1669 N N . SER A 1 218 ? -20.350 0.012 -6.768 1.00 46.94 218 SER A N 1
ATOM 1670 C CA . SER A 1 218 ? -20.055 0.167 -8.201 1.00 46.94 218 SER A CA 1
ATOM 1671 C C . SER A 1 218 ? -18.954 1.195 -8.496 1.00 46.94 218 SER A C 1
ATOM 1673 O O . SER A 1 218 ? -18.569 1.359 -9.652 1.00 46.94 218 SER A O 1
ATOM 1675 N N . SER A 1 219 ? -18.456 1.900 -7.475 1.00 56.91 219 SER A N 1
ATOM 1676 C CA . SER A 1 219 ? -17.335 2.835 -7.595 1.00 56.91 219 SER A CA 1
ATOM 1677 C C . SER A 1 219 ? -16.083 2.111 -8.076 1.00 56.91 219 SER A C 1
ATOM 1679 O O . SER A 1 219 ? -15.797 0.994 -7.634 1.00 56.91 219 SER A O 1
ATOM 1681 N N . SER A 1 220 ? -15.319 2.736 -8.977 1.00 70.50 220 SER A N 1
ATOM 1682 C CA . SER A 1 220 ? -14.095 2.126 -9.499 1.00 70.50 220 SER A CA 1
ATOM 1683 C C . SER A 1 220 ? -13.125 1.896 -8.342 1.00 70.50 220 SER A C 1
ATOM 1685 O O . SER A 1 220 ? -12.525 2.835 -7.827 1.00 70.50 220 SER A O 1
ATOM 1687 N N . ARG A 1 221 ? -12.974 0.639 -7.902 1.00 77.94 221 ARG A N 1
ATOM 1688 C CA . ARG A 1 221 ? -12.035 0.233 -6.838 1.00 77.94 221 ARG A CA 1
ATOM 1689 C C . ARG A 1 221 ? -10.617 0.729 -7.109 1.00 77.94 221 ARG A C 1
ATOM 1691 O O . ARG A 1 221 ? -9.864 0.980 -6.176 1.00 77.94 221 ARG A O 1
ATOM 1698 N N . GLU A 1 222 ? -10.274 0.930 -8.377 1.00 82.06 222 GLU A N 1
ATOM 1699 C CA . GLU A 1 222 ? -9.017 1.544 -8.795 1.00 82.06 222 GLU A CA 1
ATOM 1700 C C . GLU A 1 222 ? -8.819 2.934 -8.177 1.00 82.06 222 GLU A C 1
ATOM 1702 O O . GLU A 1 222 ? -7.711 3.244 -7.748 1.00 82.06 222 GLU A O 1
ATOM 1707 N N . ASN A 1 223 ? -9.886 3.727 -8.030 1.00 86.06 223 ASN A N 1
ATOM 1708 C CA . ASN A 1 223 ? -9.843 5.025 -7.357 1.00 86.06 223 ASN A CA 1
ATOM 1709 C C . ASN A 1 223 ? -9.529 4.878 -5.863 1.00 86.06 223 ASN A C 1
ATOM 1711 O O . ASN A 1 223 ? -8.772 5.680 -5.321 1.00 86.06 223 ASN A O 1
ATOM 1715 N N . LEU A 1 224 ? -10.071 3.854 -5.192 1.00 89.69 224 LEU A N 1
ATOM 1716 C CA . LEU A 1 224 ? -9.786 3.592 -3.775 1.00 89.69 224 LEU A CA 1
ATOM 1717 C C . LEU A 1 224 ? -8.319 3.209 -3.570 1.00 89.69 224 LEU A C 1
ATOM 1719 O O . LEU A 1 224 ? -7.656 3.759 -2.692 1.00 89.69 224 LEU A O 1
ATOM 1723 N N . TYR A 1 225 ? -7.782 2.327 -4.417 1.00 91.31 225 TYR A N 1
ATOM 1724 C CA . TYR A 1 225 ? -6.363 1.973 -4.367 1.00 91.31 225 TYR A CA 1
ATOM 1725 C C . TYR A 1 225 ? -5.459 3.143 -4.751 1.00 91.31 225 TYR A C 1
ATOM 1727 O O . TYR A 1 225 ? -4.428 3.324 -4.117 1.00 91.31 225 TYR A O 1
ATOM 1735 N N . ALA A 1 226 ? -5.843 3.982 -5.717 1.00 89.12 226 ALA A N 1
ATOM 1736 C CA . ALA A 1 226 ? -5.100 5.200 -6.038 1.00 89.12 226 ALA A CA 1
ATOM 1737 C C . ALA A 1 226 ? -5.050 6.164 -4.842 1.00 89.12 226 ALA A C 1
ATOM 1739 O O . ALA A 1 226 ? -3.998 6.725 -4.536 1.00 89.12 226 ALA A O 1
ATOM 1740 N N . VAL A 1 227 ? -6.169 6.317 -4.126 1.00 90.25 227 VAL A N 1
ATOM 1741 C CA . VAL A 1 227 ? -6.231 7.103 -2.88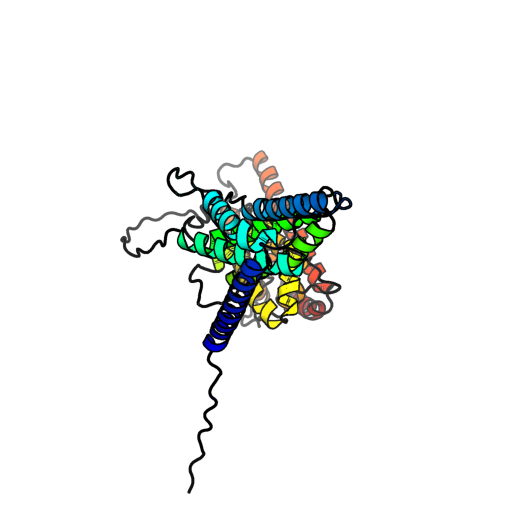8 1.00 90.25 227 VAL A CA 1
ATOM 1742 C C . VAL A 1 227 ? -5.334 6.490 -1.820 1.00 90.25 227 VAL A C 1
ATOM 1744 O O . VAL A 1 227 ? -4.543 7.220 -1.238 1.00 90.25 227 VAL A O 1
ATOM 1747 N N . LEU A 1 228 ? -5.383 5.171 -1.612 1.00 92.06 228 LEU A N 1
ATOM 1748 C CA . LEU A 1 228 ? -4.514 4.482 -0.656 1.00 92.06 228 LEU A CA 1
ATOM 1749 C C . LEU A 1 228 ? -3.027 4.655 -1.003 1.00 92.06 228 LEU A C 1
ATOM 1751 O O . LEU A 1 228 ? -2.246 5.017 -0.133 1.00 92.06 228 LEU A O 1
ATOM 1755 N N . ILE A 1 229 ? -2.634 4.467 -2.267 1.00 92.31 229 ILE A N 1
ATOM 1756 C CA . ILE A 1 229 ? -1.253 4.662 -2.742 1.00 92.31 229 ILE A CA 1
ATOM 1757 C C . ILE A 1 229 ? -0.783 6.090 -2.458 1.00 92.31 229 ILE A C 1
ATOM 1759 O O . ILE A 1 229 ? 0.301 6.281 -1.911 1.00 92.31 229 ILE A O 1
ATOM 1763 N N . ASN A 1 230 ? -1.598 7.091 -2.799 1.00 91.12 230 ASN A N 1
ATOM 1764 C CA . ASN A 1 230 ? -1.266 8.490 -2.540 1.00 91.12 230 ASN A CA 1
ATOM 1765 C C . ASN A 1 230 ? -1.190 8.778 -1.034 1.00 91.12 230 ASN A C 1
ATOM 1767 O O . ASN A 1 230 ? -0.291 9.487 -0.595 1.00 91.12 230 ASN A O 1
ATOM 1771 N N . SER A 1 231 ? -2.088 8.203 -0.232 1.00 89.94 231 SER A N 1
ATOM 1772 C CA . SER A 1 231 ? -2.071 8.352 1.223 1.00 89.94 231 SER A CA 1
ATOM 1773 C C . SER A 1 231 ? -0.826 7.738 1.861 1.00 89.94 231 SER A C 1
ATOM 1775 O O . SER A 1 231 ? -0.277 8.349 2.773 1.00 89.94 231 SER A O 1
ATOM 1777 N N . ILE A 1 232 ? -0.366 6.578 1.381 1.00 92.06 232 ILE A N 1
ATOM 1778 C CA . ILE A 1 232 ? 0.884 5.951 1.837 1.00 92.06 232 ILE A CA 1
ATOM 1779 C C . ILE A 1 232 ? 2.069 6.840 1.455 1.00 92.06 232 ILE A C 1
ATOM 1781 O O . ILE A 1 232 ? 2.834 7.252 2.319 1.00 92.06 232 ILE A O 1
ATOM 1785 N N . PHE A 1 233 ? 2.160 7.225 0.180 1.00 90.44 233 PHE A N 1
ATOM 1786 C CA . PHE A 1 233 ? 3.266 8.034 -0.333 1.00 90.44 233 PHE A CA 1
ATOM 1787 C C . PHE A 1 233 ? 3.405 9.401 0.347 1.00 90.44 233 PHE A C 1
ATOM 1789 O O . PHE A 1 233 ? 4.513 9.872 0.585 1.00 90.44 233 PHE A O 1
ATOM 1796 N N . SER A 1 234 ? 2.283 10.064 0.624 1.00 88.06 234 SER A N 1
ATOM 1797 C CA . SER A 1 234 ? 2.259 11.358 1.308 1.00 88.06 234 SER A CA 1
ATOM 1798 C C . SER A 1 234 ? 2.293 11.230 2.835 1.00 88.06 234 SER A C 1
ATOM 1800 O O . SER A 1 234 ? 2.191 12.247 3.516 1.00 88.06 234 SER A O 1
ATOM 1802 N N . HIS A 1 235 ? 2.415 10.012 3.374 1.00 85.00 235 HIS A N 1
ATOM 1803 C CA . HIS A 1 235 ? 2.392 9.713 4.808 1.00 85.00 235 HIS A CA 1
ATOM 1804 C C . HIS A 1 235 ? 1.147 10.249 5.540 1.00 85.00 235 HIS A C 1
ATOM 1806 O O . HIS A 1 235 ? 1.194 10.565 6.727 1.00 85.00 235 HIS A O 1
ATOM 1812 N N . TYR A 1 236 ? 0.010 10.332 4.839 1.00 82.69 236 TYR A N 1
ATOM 1813 C CA . TYR A 1 236 ? -1.288 10.644 5.450 1.00 82.69 236 TYR A CA 1
ATOM 1814 C C . TYR A 1 236 ? -1.847 9.473 6.261 1.00 82.69 236 TYR A C 1
ATOM 1816 O O . TYR A 1 236 ? -2.738 9.668 7.083 1.00 82.69 236 TYR A O 1
ATOM 1824 N N . VAL A 1 237 ? -1.352 8.260 6.012 1.00 83.25 237 VAL A N 1
ATOM 1825 C CA . VAL A 1 237 ? -1.613 7.087 6.846 1.00 83.25 237 VAL A CA 1
ATOM 1826 C C . VAL A 1 237 ? -0.330 6.672 7.552 1.00 83.25 237 VAL A C 1
ATOM 1828 O O . VAL A 1 237 ? 0.747 6.671 6.959 1.00 83.25 237 VAL A O 1
ATOM 1831 N N . SER A 1 238 ? -0.446 6.320 8.828 1.00 85.06 238 SER A N 1
ATOM 1832 C CA . SER A 1 238 ? 0.682 5.864 9.633 1.00 85.06 238 SER A CA 1
ATOM 1833 C C . SER A 1 238 ? 1.106 4.439 9.263 1.00 85.06 238 SER A C 1
ATOM 1835 O O . SER A 1 238 ? 0.323 3.629 8.762 1.00 85.06 238 SER A O 1
ATOM 1837 N N . THR A 1 239 ? 2.340 4.069 9.602 1.00 86.19 239 THR A N 1
ATOM 1838 C CA . THR A 1 239 ? 2.786 2.669 9.507 1.00 86.19 239 THR A CA 1
ATOM 1839 C C . THR A 1 239 ? 1.946 1.743 10.397 1.00 86.19 239 THR A C 1
ATOM 1841 O O . THR A 1 239 ? 1.736 0.585 10.036 1.00 86.19 239 THR A O 1
ATOM 1844 N N . SER A 1 240 ? 1.416 2.245 11.524 1.00 88.81 240 SER A N 1
ATOM 1845 C CA . SER A 1 240 ? 0.486 1.486 12.373 1.00 88.81 240 SER A CA 1
ATOM 1846 C C . SER A 1 240 ? -0.802 1.136 11.629 1.00 88.81 240 SER A C 1
ATOM 1848 O O . SER A 1 240 ? -1.202 -0.022 11.668 1.00 88.81 240 SER A O 1
ATOM 1850 N N . PHE A 1 241 ? -1.367 2.066 10.848 1.00 92.44 241 PHE A N 1
ATOM 1851 C CA . PHE A 1 241 ? -2.537 1.794 10.008 1.00 92.44 241 PHE A CA 1
ATOM 1852 C C . PHE A 1 241 ? -2.300 0.632 9.051 1.00 92.44 241 PHE A C 1
ATOM 1854 O O . PHE A 1 241 ? -3.090 -0.308 9.006 1.00 92.44 241 PHE A O 1
ATOM 1861 N N . LEU A 1 242 ? -1.202 0.678 8.293 1.00 93.06 242 LEU A N 1
ATOM 1862 C CA . LEU A 1 242 ? -0.881 -0.388 7.344 1.00 93.06 242 LEU A CA 1
ATOM 1863 C C . LEU A 1 242 ? -0.633 -1.719 8.053 1.00 93.06 242 LEU A C 1
ATOM 1865 O O . LEU A 1 242 ? -1.021 -2.765 7.535 1.00 93.06 242 LEU A O 1
ATOM 1869 N N . THR A 1 243 ? -0.007 -1.681 9.232 1.00 94.12 243 THR A N 1
ATOM 1870 C CA . THR A 1 243 ? 0.288 -2.878 10.028 1.00 94.12 243 THR A CA 1
ATOM 1871 C C . THR A 1 243 ? -0.998 -3.512 10.542 1.00 94.12 243 THR A C 1
ATOM 1873 O O . THR A 1 243 ? -1.179 -4.717 10.377 1.00 94.12 243 THR A O 1
ATOM 1876 N N . ASP A 1 244 ? -1.919 -2.719 11.083 1.00 94.38 244 ASP A N 1
ATOM 1877 C CA . ASP A 1 244 ? -3.210 -3.191 11.587 1.00 94.38 244 ASP A CA 1
ATOM 1878 C C . ASP A 1 244 ? -4.097 -3.701 10.449 1.00 94.38 244 ASP A C 1
ATOM 1880 O O . ASP A 1 244 ? -4.638 -4.805 10.534 1.00 94.38 244 ASP A O 1
ATOM 1884 N N . LEU A 1 245 ? -4.170 -2.956 9.339 1.00 94.88 245 LEU A N 1
ATOM 1885 C CA . LEU A 1 245 ? -4.888 -3.364 8.133 1.00 94.88 245 LEU A CA 1
ATOM 1886 C C . LEU A 1 245 ? -4.373 -4.715 7.627 1.00 94.88 245 LEU A C 1
ATOM 1888 O O . LEU A 1 245 ? -5.149 -5.650 7.435 1.00 94.88 245 LEU A O 1
ATOM 1892 N N . ALA A 1 246 ? -3.060 -4.842 7.438 1.00 95.38 246 ALA A N 1
ATOM 1893 C CA . ALA A 1 246 ? -2.447 -6.071 6.956 1.00 95.38 246 ALA A CA 1
ATOM 1894 C C . ALA A 1 246 ? -2.626 -7.230 7.951 1.00 95.38 246 ALA A C 1
ATOM 1896 O O . ALA A 1 246 ? -2.922 -8.347 7.526 1.00 95.38 246 ALA A O 1
ATOM 1897 N N . THR A 1 247 ? -2.524 -6.970 9.258 1.00 95.44 247 THR A N 1
ATOM 1898 C CA . THR A 1 247 ? -2.724 -7.974 10.316 1.00 95.44 247 THR A CA 1
ATOM 1899 C C . THR A 1 247 ? -4.149 -8.515 10.288 1.00 95.44 247 THR A C 1
ATOM 1901 O O . THR A 1 247 ? -4.350 -9.728 10.296 1.00 95.44 247 THR A O 1
ATOM 1904 N N . GLN A 1 248 ? -5.144 -7.635 10.196 1.00 93.94 248 GLN A N 1
ATOM 1905 C CA . GLN A 1 248 ? -6.553 -8.015 10.216 1.00 93.94 248 GLN A CA 1
ATOM 1906 C C . GLN A 1 248 ? -6.976 -8.786 8.965 1.00 93.94 248 GLN A C 1
ATOM 1908 O O . GLN A 1 248 ? -7.793 -9.702 9.054 1.00 93.94 248 GLN A O 1
ATOM 1913 N N . VAL A 1 249 ? -6.403 -8.476 7.798 1.00 94.00 249 VAL A N 1
ATOM 1914 C CA . VAL A 1 249 ? -6.623 -9.308 6.607 1.00 94.00 249 VAL A CA 1
ATOM 1915 C C . VAL A 1 249 ? -5.906 -10.649 6.740 1.00 94.00 249 VAL A C 1
ATOM 1917 O O . VAL A 1 249 ? -6.498 -11.679 6.428 1.00 94.00 249 VAL A O 1
ATOM 1920 N N . LEU A 1 250 ? -4.667 -10.663 7.239 1.00 93.81 250 LEU A N 1
ATOM 1921 C CA . LEU A 1 250 ? -3.878 -11.888 7.383 1.00 93.81 250 LEU A CA 1
ATOM 1922 C C . LEU A 1 250 ? -4.527 -12.891 8.349 1.00 93.81 250 LEU A C 1
ATOM 1924 O O . LEU A 1 250 ? -4.509 -14.088 8.075 1.00 93.81 250 LEU A O 1
ATOM 1928 N N . GLN A 1 251 ? -5.172 -12.417 9.420 1.00 92.56 251 GLN A N 1
ATOM 1929 C CA . GLN A 1 251 ? -5.962 -13.250 10.341 1.00 92.56 251 GLN A CA 1
ATOM 1930 C C . GLN A 1 251 ? -7.097 -14.018 9.646 1.00 92.56 251 GLN A C 1
ATOM 1932 O O . GLN A 1 251 ? -7.523 -15.061 10.135 1.00 92.56 251 GLN A O 1
ATOM 1937 N N . ARG A 1 252 ? -7.582 -13.523 8.503 1.00 90.69 252 ARG A N 1
ATOM 1938 C CA . ARG A 1 252 ? -8.634 -14.164 7.701 1.00 90.69 252 ARG A CA 1
ATOM 1939 C C . ARG A 1 252 ? -8.073 -15.160 6.676 1.00 90.69 252 ARG A C 1
ATOM 1941 O O . ARG A 1 252 ? -8.846 -15.887 6.060 1.00 90.69 252 ARG A O 1
ATOM 1948 N N . GLY A 1 253 ? -6.750 -15.214 6.510 1.00 91.81 253 GLY A N 1
ATOM 1949 C CA . GLY A 1 253 ? -6.042 -16.146 5.634 1.00 91.81 253 GLY A CA 1
ATOM 1950 C C . GLY A 1 253 ? -5.304 -15.478 4.469 1.00 91.81 253 GLY A C 1
ATOM 1951 O O . GLY A 1 253 ? -5.574 -14.342 4.076 1.00 91.81 253 GLY A O 1
ATOM 1952 N N . THR A 1 254 ? -4.363 -16.219 3.881 1.00 91.69 254 THR A N 1
ATOM 1953 C CA . THR A 1 254 ? -3.506 -15.760 2.772 1.00 91.69 254 THR A CA 1
ATOM 1954 C C . THR A 1 254 ? -4.287 -15.451 1.498 1.00 91.69 254 THR A C 1
ATOM 1956 O O . THR A 1 254 ? -3.961 -14.502 0.789 1.00 91.69 254 THR A O 1
ATOM 1959 N N . ASP A 1 255 ? -5.349 -16.204 1.218 1.00 91.12 255 ASP A N 1
ATOM 1960 C CA . ASP A 1 255 ? -6.172 -15.989 0.024 1.00 91.12 255 ASP A CA 1
ATOM 1961 C C . ASP A 1 255 ? -6.933 -14.665 0.097 1.00 91.12 255 ASP A C 1
ATOM 1963 O O . ASP A 1 255 ? -7.031 -13.936 -0.891 1.00 91.12 255 ASP A O 1
ATOM 1967 N N . ASP A 1 256 ? -7.446 -14.324 1.278 1.00 90.50 256 ASP A N 1
ATOM 1968 C CA . ASP A 1 256 ? -8.093 -13.038 1.523 1.00 90.50 256 ASP A CA 1
ATOM 1969 C C . ASP A 1 256 ? -7.084 -11.888 1.472 1.00 90.50 256 ASP A C 1
ATOM 1971 O O . ASP A 1 256 ? -7.398 -10.831 0.920 1.00 90.50 256 ASP A O 1
ATOM 1975 N N . PHE A 1 257 ? -5.860 -12.111 1.961 1.00 94.38 257 PHE A N 1
ATOM 1976 C CA . PHE A 1 257 ? -4.752 -11.166 1.813 1.00 94.38 257 PHE A CA 1
ATOM 1977 C C . PHE A 1 257 ? -4.476 -10.858 0.340 1.00 94.38 257 PHE A C 1
ATOM 1979 O O . PHE A 1 257 ? -4.478 -9.695 -0.066 1.00 94.38 257 PHE A O 1
ATOM 1986 N N . ASN A 1 258 ? -4.344 -11.895 -0.485 1.00 94.38 258 ASN A N 1
ATOM 1987 C CA . ASN A 1 258 ? -4.129 -11.754 -1.921 1.00 94.38 258 ASN A CA 1
ATOM 1988 C C . ASN A 1 258 ? -5.301 -11.032 -2.606 1.00 94.38 258 ASN A C 1
ATOM 1990 O O . ASN A 1 258 ? -5.078 -10.092 -3.364 1.00 94.38 258 ASN A O 1
ATOM 1994 N N . LYS A 1 259 ? -6.556 -11.380 -2.293 1.00 91.31 259 LYS A N 1
ATOM 1995 C CA . LYS A 1 259 ? -7.740 -10.713 -2.873 1.00 91.31 259 LYS A CA 1
ATOM 1996 C C . LYS A 1 259 ? -7.806 -9.215 -2.569 1.00 91.31 259 LYS A C 1
ATOM 1998 O O . LYS A 1 259 ? -8.316 -8.462 -3.395 1.00 91.31 259 LYS A O 1
ATOM 2003 N N . VAL A 1 260 ? -7.337 -8.789 -1.395 1.00 92.19 260 VAL A N 1
ATOM 2004 C CA . VAL A 1 260 ? -7.340 -7.375 -0.988 1.00 92.19 260 VAL A CA 1
ATOM 2005 C C . VAL A 1 260 ? -6.134 -6.623 -1.550 1.00 92.19 260 VAL A C 1
ATOM 2007 O O . VAL A 1 260 ? -6.294 -5.487 -1.993 1.00 92.19 260 VAL A O 1
ATOM 2010 N N . PHE A 1 261 ? -4.941 -7.221 -1.558 1.00 94.88 261 PHE A N 1
ATOM 2011 C CA . PHE A 1 261 ? -3.704 -6.501 -1.883 1.00 94.88 261 PHE A CA 1
ATOM 2012 C C . PHE A 1 261 ? -3.173 -6.730 -3.301 1.00 94.88 261 PHE A C 1
ATOM 2014 O O . PHE A 1 261 ? -2.413 -5.902 -3.796 1.00 94.88 261 PHE A O 1
ATOM 2021 N N . TRP A 1 262 ? -3.597 -7.766 -4.027 1.00 94.94 262 TRP A N 1
ATOM 2022 C CA . TRP A 1 262 ? -3.233 -7.890 -5.442 1.00 94.94 262 TRP A CA 1
ATOM 2023 C C . TRP A 1 262 ? -3.753 -6.738 -6.307 1.00 94.94 262 TRP A C 1
ATOM 2025 O O . TRP A 1 262 ? -2.963 -6.226 -7.093 1.00 94.94 262 TRP A O 1
ATOM 2035 N N . PRO A 1 263 ? -4.989 -6.236 -6.135 1.00 93.69 263 PRO A N 1
ATOM 2036 C CA . PRO A 1 263 ? -5.423 -5.055 -6.877 1.00 93.69 263 PRO A CA 1
ATOM 2037 C C . PRO A 1 263 ? -4.628 -3.783 -6.524 1.00 93.69 263 PRO A C 1
ATOM 2039 O O . PRO A 1 263 ? -4.467 -2.907 -7.375 1.00 93.69 263 PRO A O 1
ATOM 2042 N N . LEU A 1 264 ? -4.091 -3.687 -5.297 1.00 94.44 264 LEU A N 1
ATOM 2043 C CA . LEU A 1 264 ? -3.155 -2.623 -4.911 1.00 94.44 264 LEU A CA 1
ATOM 2044 C C . LEU A 1 264 ? -1.842 -2.747 -5.695 1.00 94.44 264 LEU A C 1
ATOM 2046 O O . LEU A 1 264 ? -1.362 -1.759 -6.249 1.00 94.44 264 LEU A O 1
ATOM 2050 N N . PHE A 1 265 ? -1.289 -3.958 -5.782 1.00 96.62 265 PHE A N 1
ATOM 2051 C CA . PHE A 1 265 ? -0.115 -4.251 -6.602 1.00 96.62 265 PHE A CA 1
ATOM 2052 C C . PHE A 1 265 ? -0.368 -3.963 -8.089 1.00 96.62 265 PHE A C 1
ATOM 2054 O O . PHE A 1 265 ? 0.471 -3.345 -8.736 1.00 96.62 265 PHE A O 1
ATOM 2061 N N . ASP A 1 266 ? -1.545 -4.297 -8.621 1.00 94.69 266 ASP A N 1
ATOM 2062 C CA . ASP A 1 266 ? -1.917 -3.974 -10.005 1.00 94.69 266 ASP A CA 1
ATOM 2063 C C . ASP A 1 266 ? -1.947 -2.456 -10.240 1.00 94.69 266 ASP A C 1
ATOM 2065 O O . ASP A 1 266 ? -1.456 -1.961 -11.256 1.00 94.69 266 ASP A O 1
ATOM 2069 N N . ALA A 1 267 ? -2.506 -1.696 -9.293 1.00 93.25 267 ALA A N 1
ATOM 2070 C CA . ALA A 1 267 ? -2.537 -0.238 -9.357 1.00 93.25 267 ALA A CA 1
ATOM 2071 C C . ALA A 1 267 ? -1.126 0.373 -9.273 1.00 93.25 267 ALA A C 1
ATOM 2073 O O . ALA A 1 267 ? -0.809 1.298 -10.029 1.00 93.25 267 ALA A O 1
ATOM 2074 N N . LEU A 1 268 ? -0.254 -0.170 -8.417 1.00 95.31 268 LEU A N 1
ATOM 2075 C CA . LEU A 1 268 ? 1.155 0.223 -8.337 1.00 95.31 268 LEU A CA 1
ATOM 2076 C C . LEU A 1 268 ? 1.907 -0.088 -9.630 1.00 95.31 268 LEU A C 1
ATOM 2078 O O . LEU A 1 268 ? 2.614 0.781 -10.135 1.00 95.31 268 LEU A O 1
ATOM 2082 N N . LEU A 1 269 ? 1.718 -1.281 -10.195 1.00 95.50 269 LEU A N 1
ATOM 2083 C CA . LEU A 1 269 ? 2.342 -1.701 -11.447 1.00 95.50 269 LEU A CA 1
ATOM 2084 C C . LEU A 1 269 ? 1.925 -0.793 -12.607 1.00 95.50 269 LEU A C 1
ATOM 2086 O O . LEU A 1 269 ? 2.782 -0.301 -13.338 1.00 95.50 269 LEU A O 1
ATOM 2090 N N . ARG A 1 270 ? 0.627 -0.490 -12.744 1.00 93.25 270 ARG A N 1
ATOM 2091 C CA . ARG A 1 270 ? 0.132 0.468 -13.751 1.00 93.25 270 ARG A CA 1
ATOM 2092 C C . ARG A 1 270 ? 0.766 1.847 -13.583 1.00 93.25 270 ARG A C 1
ATOM 2094 O O . ARG A 1 270 ? 1.172 2.457 -14.571 1.00 93.25 270 ARG A O 1
ATOM 2101 N N . THR A 1 271 ? 0.897 2.312 -12.341 1.00 92.19 271 THR A N 1
ATOM 2102 C CA . THR A 1 271 ? 1.546 3.594 -12.029 1.00 92.19 271 THR A CA 1
ATOM 2103 C C . THR A 1 271 ? 3.038 3.562 -12.379 1.00 92.19 271 THR A C 1
ATOM 2105 O O . THR A 1 271 ? 3.550 4.522 -12.949 1.00 92.19 271 THR A O 1
ATOM 2108 N N . ALA A 1 272 ? 3.737 2.456 -12.108 1.00 93.56 272 ALA A N 1
ATOM 2109 C CA . ALA A 1 272 ? 5.144 2.266 -12.461 1.00 93.56 272 ALA A CA 1
ATOM 2110 C C . ALA A 1 272 ? 5.365 2.243 -13.979 1.00 93.56 272 ALA A C 1
ATOM 2112 O O . ALA A 1 272 ? 6.235 2.947 -14.477 1.00 93.56 272 ALA A O 1
ATOM 2113 N N . ILE A 1 273 ? 4.531 1.518 -14.730 1.00 92.25 273 ILE A N 1
ATOM 2114 C CA . ILE A 1 273 ? 4.588 1.479 -16.202 1.00 92.25 273 ILE A CA 1
ATOM 2115 C C . ILE A 1 273 ? 4.344 2.873 -16.798 1.00 92.25 273 ILE A C 1
ATOM 2117 O O . ILE A 1 273 ? 5.004 3.271 -17.758 1.00 92.25 273 ILE A O 1
ATOM 2121 N N . ALA A 1 274 ? 3.408 3.634 -16.227 1.00 90.00 274 ALA A N 1
ATOM 2122 C CA . ALA A 1 274 ? 3.116 4.994 -16.664 1.00 90.00 274 ALA A CA 1
ATOM 2123 C C . ALA A 1 274 ? 4.185 6.015 -16.235 1.00 90.00 274 ALA A C 1
ATOM 2125 O O . ALA A 1 274 ? 4.235 7.108 -16.801 1.00 90.00 274 ALA A O 1
ATOM 2126 N N . SER A 1 275 ? 5.056 5.677 -15.283 1.00 90.38 275 SER A N 1
ATOM 2127 C CA . SER A 1 275 ? 6.082 6.581 -14.764 1.00 90.38 275 SER A CA 1
ATOM 2128 C C . SER A 1 275 ? 7.211 6.809 -15.768 1.00 90.38 275 SER A C 1
ATOM 2130 O O . SER A 1 275 ? 7.525 5.956 -16.596 1.00 90.38 275 SER A O 1
ATOM 2132 N N . SER A 1 276 ? 7.819 7.991 -15.699 1.00 89.06 276 SER A N 1
ATOM 2133 C CA . SER A 1 276 ? 9.005 8.383 -16.469 1.00 89.06 276 SER A CA 1
ATOM 2134 C C . SER A 1 276 ? 9.953 9.129 -15.556 1.00 89.06 276 SER A C 1
ATOM 2136 O O . SER A 1 276 ? 9.494 9.960 -14.777 1.00 89.06 276 SER A O 1
ATOM 2138 N N . LEU A 1 277 ? 11.262 8.956 -15.717 1.00 87.94 277 LEU A N 1
ATOM 2139 C CA . LEU A 1 277 ? 12.254 9.732 -14.967 1.00 87.94 277 LEU A CA 1
ATOM 2140 C C . LEU A 1 277 ? 12.101 11.259 -15.156 1.00 87.94 277 LEU A C 1
ATOM 2142 O O . LEU A 1 277 ? 12.508 12.049 -14.301 1.00 87.94 277 LEU A O 1
ATOM 2146 N N . SER A 1 278 ? 11.482 11.680 -16.263 1.00 84.75 278 SER A N 1
ATOM 2147 C CA . SER A 1 278 ? 11.134 13.081 -16.519 1.00 84.75 278 SER A CA 1
ATOM 2148 C C . SER A 1 278 ? 10.109 13.645 -15.529 1.00 84.75 278 SER A C 1
ATOM 2150 O O . SER A 1 278 ? 10.115 14.845 -15.271 1.00 84.75 278 SER A O 1
ATOM 2152 N N . SER A 1 279 ? 9.250 12.798 -14.958 1.00 84.25 279 SER A N 1
ATOM 2153 C CA . SER A 1 279 ? 8.208 13.183 -14.001 1.00 84.25 279 SER A CA 1
ATOM 2154 C C . SER A 1 279 ? 8.694 13.092 -12.554 1.00 84.25 279 SER A C 1
ATOM 2156 O O . SER A 1 279 ? 9.389 12.143 -12.190 1.00 84.25 279 SER A O 1
ATOM 2158 N N . ASP A 1 280 ? 8.276 14.036 -11.708 1.00 78.81 280 ASP A N 1
ATOM 2159 C CA . ASP A 1 280 ? 8.542 13.987 -10.260 1.00 78.81 280 ASP A CA 1
ATOM 2160 C C . ASP A 1 280 ? 7.856 12.797 -9.573 1.00 78.81 280 ASP A C 1
ATOM 2162 O O . ASP A 1 280 ? 8.341 12.277 -8.567 1.00 78.81 280 ASP A O 1
ATOM 2166 N N . ASP A 1 281 ? 6.769 12.305 -10.166 1.00 82.88 281 ASP A N 1
ATOM 2167 C CA . ASP A 1 281 ? 5.960 11.216 -9.626 1.00 82.88 281 ASP A CA 1
ATOM 2168 C C . ASP A 1 281 ? 6.545 9.820 -9.864 1.00 82.88 281 ASP A C 1
ATOM 2170 O O . ASP A 1 281 ? 6.043 8.846 -9.306 1.00 82.88 281 ASP A O 1
ATOM 2174 N N . ALA A 1 282 ? 7.649 9.699 -10.608 1.00 85.31 282 ALA A N 1
ATOM 2175 C CA . ALA A 1 282 ? 8.276 8.408 -10.901 1.00 85.31 282 ALA A CA 1
ATOM 2176 C C . ALA A 1 282 ? 8.713 7.635 -9.651 1.00 85.31 282 ALA A C 1
ATOM 2178 O O . ALA A 1 282 ? 8.767 6.406 -9.651 1.00 85.31 282 ALA A O 1
ATOM 2179 N N . ARG A 1 283 ? 9.014 8.360 -8.568 1.00 90.38 283 ARG A N 1
ATOM 2180 C CA . ARG A 1 283 ? 9.378 7.776 -7.271 1.00 90.38 283 ARG A CA 1
ATOM 2181 C C . ARG A 1 283 ? 8.189 7.187 -6.522 1.00 90.38 283 ARG A C 1
ATOM 2183 O O . ARG A 1 283 ? 8.377 6.307 -5.689 1.00 90.38 283 ARG A O 1
ATOM 2190 N N . ARG A 1 284 ? 6.970 7.653 -6.803 1.00 91.81 284 ARG A N 1
ATOM 2191 C CA . ARG A 1 284 ? 5.764 7.283 -6.057 1.00 91.81 284 ARG A CA 1
ATOM 2192 C C . ARG A 1 284 ? 5.528 5.772 -6.016 1.00 91.81 284 ARG A C 1
ATOM 2194 O O . ARG A 1 284 ? 5.470 5.234 -4.911 1.00 91.81 284 ARG A O 1
ATOM 2201 N N . PRO A 1 285 ? 5.433 5.057 -7.152 1.00 94.38 285 PRO A N 1
ATOM 2202 C CA . PRO A 1 285 ? 5.112 3.634 -7.118 1.00 94.38 285 PRO A CA 1
ATOM 2203 C C . PRO A 1 285 ? 6.207 2.798 -6.445 1.00 94.38 285 PRO A C 1
ATOM 2205 O O . PRO A 1 285 ? 5.891 1.861 -5.715 1.00 94.38 285 PRO A O 1
ATOM 2208 N N . ILE A 1 286 ? 7.486 3.140 -6.640 1.00 94.81 286 ILE A N 1
ATOM 2209 C CA . ILE A 1 286 ? 8.592 2.368 -6.060 1.00 94.81 286 ILE A CA 1
ATOM 2210 C C . ILE A 1 286 ? 8.765 2.620 -4.560 1.00 94.81 286 ILE A C 1
ATOM 2212 O O . ILE A 1 286 ? 9.055 1.684 -3.823 1.00 94.81 286 ILE A O 1
ATOM 2216 N N . MET A 1 287 ? 8.540 3.849 -4.086 1.00 94.62 287 MET A N 1
ATOM 2217 C CA . MET A 1 287 ? 8.587 4.154 -2.654 1.00 94.62 287 MET A CA 1
ATOM 2218 C C . MET A 1 287 ? 7.469 3.432 -1.905 1.00 94.62 287 MET A C 1
ATOM 2220 O O . MET A 1 287 ? 7.746 2.753 -0.921 1.00 94.62 287 MET A O 1
ATOM 2224 N N . VAL A 1 288 ? 6.236 3.485 -2.422 1.00 95.94 288 VAL A N 1
ATOM 2225 C CA . VAL A 1 288 ? 5.097 2.785 -1.809 1.00 95.94 288 VAL A CA 1
ATOM 2226 C C . VAL A 1 288 ? 5.318 1.273 -1.807 1.00 95.94 288 VAL A C 1
ATOM 2228 O O . VAL A 1 288 ? 5.105 0.627 -0.786 1.00 95.94 288 VAL A O 1
ATOM 2231 N N . LEU A 1 289 ? 5.803 0.689 -2.910 1.00 97.31 289 LEU A N 1
ATOM 2232 C CA . LEU A 1 289 ? 6.142 -0.736 -2.935 1.00 97.31 289 LEU A CA 1
ATOM 2233 C C . LEU A 1 289 ? 7.248 -1.084 -1.922 1.00 97.31 289 LEU A C 1
ATOM 2235 O O . LEU A 1 289 ? 7.178 -2.134 -1.282 1.00 97.31 289 LEU A O 1
ATOM 2239 N N . GLY A 1 290 ? 8.240 -0.205 -1.758 1.00 96.06 290 GLY A N 1
ATOM 2240 C CA . GLY A 1 290 ? 9.294 -0.322 -0.752 1.00 96.06 290 GLY A CA 1
ATOM 2241 C C . GLY A 1 290 ? 8.754 -0.346 0.673 1.00 96.06 290 GLY A C 1
ATOM 2242 O O . GLY A 1 290 ? 9.106 -1.249 1.428 1.00 96.06 290 GLY A O 1
ATOM 2243 N N . GLU A 1 291 ? 7.858 0.579 1.018 1.00 95.25 291 GLU A N 1
ATOM 2244 C CA . GLU A 1 291 ? 7.201 0.631 2.332 1.00 95.25 291 GLU A CA 1
ATOM 2245 C C . GLU A 1 291 ? 6.360 -0.619 2.607 1.00 95.25 291 GLU A C 1
ATOM 2247 O O . GLU A 1 291 ? 6.455 -1.205 3.684 1.00 95.25 291 GLU A O 1
ATOM 2252 N N . LEU A 1 292 ? 5.593 -1.087 1.616 1.00 96.56 292 LEU A N 1
ATOM 2253 C CA . LEU A 1 292 ? 4.822 -2.326 1.742 1.00 96.56 292 LEU A CA 1
ATOM 2254 C C . LEU A 1 292 ? 5.739 -3.534 1.972 1.00 96.56 292 LEU A C 1
ATOM 2256 O O . LEU A 1 292 ? 5.465 -4.359 2.841 1.00 96.56 292 LEU A O 1
ATOM 2260 N N . CYS A 1 293 ? 6.847 -3.635 1.232 1.00 97.00 293 CYS A N 1
ATOM 2261 C CA . CYS A 1 293 ? 7.824 -4.710 1.419 1.00 97.00 293 CYS A CA 1
ATOM 2262 C C . CYS A 1 293 ? 8.569 -4.603 2.758 1.00 97.00 293 CYS A C 1
ATOM 2264 O O . CYS A 1 293 ? 8.986 -5.625 3.308 1.00 97.00 293 CYS A O 1
ATOM 2266 N N . ASP A 1 294 ? 8.748 -3.395 3.298 1.00 95.88 294 ASP A N 1
ATOM 2267 C CA . ASP A 1 294 ? 9.396 -3.210 4.595 1.00 95.88 294 ASP A CA 1
ATOM 2268 C C . ASP A 1 294 ? 8.467 -3.466 5.795 1.00 95.88 294 ASP A C 1
ATOM 2270 O O . ASP A 1 294 ? 8.935 -3.662 6.920 1.00 95.88 294 ASP A O 1
ATOM 2274 N N . LEU A 1 295 ? 7.162 -3.578 5.573 1.00 95.75 295 LEU A N 1
ATOM 2275 C CA . LEU A 1 295 ? 6.221 -3.882 6.639 1.00 95.75 295 LEU A CA 1
ATOM 2276 C C . LEU A 1 295 ? 6.427 -5.304 7.186 1.00 95.75 295 LEU A C 1
ATOM 2278 O O . LEU A 1 295 ? 6.470 -6.291 6.443 1.00 95.75 295 LEU A O 1
ATOM 2282 N N . LYS A 1 296 ? 6.538 -5.404 8.516 1.00 95.06 296 LYS A N 1
ATOM 2283 C CA . LYS A 1 296 ? 6.685 -6.664 9.257 1.00 95.06 296 LYS A CA 1
ATOM 2284 C C . LYS A 1 296 ? 5.481 -6.903 10.153 1.00 95.06 296 LYS A C 1
ATOM 2286 O O . LYS A 1 296 ? 5.065 -6.007 10.880 1.00 95.06 296 LYS A O 1
ATOM 2291 N N . ILE A 1 297 ? 4.988 -8.137 10.157 1.00 93.19 297 ILE A N 1
ATOM 2292 C CA . ILE A 1 297 ? 3.990 -8.618 11.116 1.00 93.19 297 ILE A CA 1
ATOM 2293 C C . ILE A 1 297 ? 4.618 -9.799 11.848 1.00 93.19 297 ILE A C 1
ATOM 2295 O O . ILE A 1 297 ? 4.834 -10.867 11.272 1.00 93.19 297 ILE A O 1
ATOM 2299 N N . GLY A 1 298 ? 5.006 -9.574 13.105 1.00 89.19 298 GLY A N 1
ATOM 2300 C CA . GLY A 1 298 ? 5.879 -10.499 13.826 1.00 89.19 298 GLY A CA 1
ATOM 2301 C C . GLY A 1 298 ? 7.225 -10.661 13.110 1.00 89.19 298 GLY A C 1
ATOM 2302 O O . GLY A 1 298 ? 7.949 -9.688 12.906 1.00 89.19 298 GLY A O 1
ATOM 2303 N N . SER A 1 299 ? 7.559 -11.891 12.718 1.00 87.81 299 SER A N 1
ATOM 2304 C CA . SER A 1 299 ? 8.777 -12.216 11.960 1.00 87.81 299 SER A CA 1
ATOM 2305 C C . SER A 1 299 ? 8.575 -12.279 10.441 1.00 87.81 299 SER A C 1
ATOM 2307 O O . SER A 1 299 ? 9.548 -12.484 9.713 1.00 87.81 299 SER A O 1
ATOM 2309 N N . GLN A 1 300 ? 7.344 -12.108 9.951 1.00 90.81 300 GLN A N 1
ATOM 2310 C CA . GLN A 1 300 ? 7.000 -12.289 8.541 1.00 90.81 300 GLN A CA 1
ATOM 2311 C C . GLN A 1 300 ? 6.865 -10.953 7.807 1.00 90.81 300 GLN A C 1
ATOM 2313 O O . GLN A 1 300 ? 6.433 -9.949 8.380 1.00 90.81 300 GLN A O 1
ATOM 2318 N N . ARG A 1 301 ? 7.190 -10.953 6.508 1.00 96.25 301 ARG A N 1
ATOM 2319 C CA . ARG A 1 301 ? 6.900 -9.852 5.574 1.00 96.25 301 ARG A CA 1
ATOM 2320 C C . ARG A 1 301 ? 5.784 -10.286 4.610 1.00 96.25 301 ARG A C 1
ATOM 2322 O O . ARG A 1 301 ? 6.082 -10.753 3.508 1.00 96.25 301 ARG A O 1
ATOM 2329 N N . PRO A 1 302 ? 4.500 -10.168 4.995 1.00 96.44 302 PRO A N 1
ATOM 2330 C CA . PRO A 1 302 ? 3.394 -10.765 4.241 1.00 96.44 302 PRO A CA 1
ATOM 2331 C C . PRO A 1 302 ? 3.245 -10.183 2.831 1.00 96.44 302 PRO A C 1
ATOM 2333 O O . PRO A 1 302 ? 2.919 -10.917 1.901 1.00 96.44 302 PRO A O 1
ATOM 2336 N N . PHE A 1 303 ? 3.560 -8.898 2.637 1.00 97.69 303 PHE A N 1
ATOM 2337 C CA . PHE A 1 303 ? 3.569 -8.281 1.311 1.00 97.69 303 PHE A CA 1
ATOM 2338 C C . PHE A 1 303 ? 4.637 -8.879 0.395 1.00 97.69 303 PHE A C 1
ATOM 2340 O O . PHE A 1 303 ? 4.345 -9.117 -0.770 1.00 97.69 303 PHE A O 1
ATOM 2347 N N . CYS A 1 304 ? 5.835 -9.188 0.904 1.00 98.12 304 CYS A N 1
ATOM 2348 C CA . CYS A 1 304 ? 6.874 -9.864 0.123 1.00 98.12 304 CYS A CA 1
ATOM 2349 C C . CYS A 1 304 ? 6.419 -11.260 -0.317 1.00 98.12 304 CYS A C 1
ATOM 2351 O O . CYS A 1 304 ? 6.544 -11.610 -1.489 1.00 98.12 304 CYS A O 1
ATOM 2353 N N . THR A 1 305 ? 5.857 -12.043 0.609 1.00 97.19 305 THR A N 1
ATOM 2354 C CA . THR A 1 305 ? 5.336 -13.387 0.321 1.00 97.19 305 THR A CA 1
ATOM 2355 C C . THR A 1 305 ? 4.199 -13.333 -0.702 1.00 97.19 305 THR A C 1
ATOM 2357 O O . THR A 1 305 ? 4.234 -14.040 -1.709 1.00 97.19 305 THR A O 1
ATOM 2360 N N . SER A 1 306 ? 3.223 -12.446 -0.489 1.00 97.50 306 SER A N 1
ATOM 2361 C CA . SER A 1 306 ? 2.091 -12.244 -1.399 1.00 97.50 306 SER A CA 1
ATOM 2362 C C . SER A 1 306 ? 2.550 -11.793 -2.786 1.00 97.50 306 SER A C 1
ATOM 2364 O O . SER A 1 306 ? 2.086 -12.340 -3.786 1.00 97.50 306 SER A O 1
ATOM 2366 N N . LEU A 1 307 ? 3.506 -10.863 -2.863 1.00 97.69 307 LEU A N 1
ATOM 2367 C CA . LEU A 1 307 ? 4.036 -10.348 -4.122 1.00 97.69 307 LEU A CA 1
ATOM 2368 C C . LEU A 1 307 ? 4.717 -11.441 -4.951 1.00 97.69 307 LEU A C 1
ATOM 2370 O O . LEU A 1 307 ? 4.417 -11.584 -6.134 1.00 97.69 307 LEU A O 1
ATOM 2374 N N . CYS A 1 308 ? 5.584 -12.244 -4.330 1.00 97.31 308 CYS A N 1
ATOM 2375 C CA . CYS A 1 308 ? 6.258 -13.350 -5.012 1.00 97.31 308 CYS A CA 1
ATOM 2376 C C . CYS A 1 308 ? 5.308 -14.480 -5.428 1.00 97.31 308 CYS A C 1
ATOM 2378 O O . CYS A 1 308 ? 5.631 -15.231 -6.342 1.00 97.31 308 CYS A O 1
ATOM 2380 N N . SER A 1 309 ? 4.148 -14.609 -4.777 1.00 96.12 309 SER A N 1
ATOM 2381 C CA . SER A 1 309 ? 3.135 -15.616 -5.122 1.00 96.12 309 SER A CA 1
ATOM 2382 C C . SER A 1 309 ? 2.266 -15.245 -6.330 1.00 96.12 309 SER A C 1
ATOM 2384 O O . SER A 1 309 ? 1.451 -16.056 -6.773 1.00 96.12 309 SER A O 1
ATOM 2386 N N . ARG A 1 310 ? 2.401 -14.022 -6.856 1.00 96.50 310 ARG A N 1
ATOM 2387 C CA . ARG A 1 310 ? 1.588 -13.555 -7.979 1.00 96.50 310 ARG A CA 1
ATOM 2388 C C . ARG A 1 310 ? 1.920 -14.299 -9.280 1.00 96.50 310 ARG A C 1
ATOM 2390 O O . ARG A 1 310 ? 3.086 -14.608 -9.530 1.00 96.50 310 ARG A O 1
ATOM 2397 N N . PRO A 1 311 ? 0.929 -14.508 -10.166 1.00 95.06 311 PRO A N 1
ATOM 2398 C CA . PRO A 1 311 ? 1.149 -15.172 -11.453 1.00 95.06 311 PRO A CA 1
ATOM 2399 C C . PRO A 1 311 ? 2.054 -14.375 -12.408 1.00 95.06 311 PRO A C 1
ATOM 2401 O O . PRO A 1 311 ? 2.715 -14.961 -13.259 1.00 95.06 311 PRO A O 1
ATOM 2404 N N . ASP A 1 312 ? 2.109 -13.051 -12.265 1.00 95.81 312 ASP A N 1
ATOM 2405 C CA . ASP A 1 312 ? 2.960 -12.152 -13.050 1.00 95.81 312 ASP A CA 1
ATOM 2406 C C . ASP A 1 312 ? 4.309 -11.851 -12.371 1.00 95.81 312 ASP A C 1
ATOM 2408 O O . ASP A 1 312 ? 5.057 -11.000 -12.847 1.00 95.81 312 ASP A O 1
ATOM 2412 N N . TRP A 1 313 ? 4.663 -12.545 -11.280 1.00 97.44 313 TRP A N 1
ATOM 2413 C CA . TRP A 1 313 ? 5.950 -12.362 -10.600 1.00 97.44 313 TRP A CA 1
ATOM 2414 C C . TRP A 1 313 ? 7.136 -12.564 -11.551 1.00 97.44 313 TRP A C 1
ATOM 2416 O O . TRP A 1 313 ? 8.012 -11.708 -11.662 1.00 97.44 313 TRP A O 1
ATOM 2426 N N . LEU A 1 314 ? 7.142 -13.700 -12.249 1.00 96.12 314 LEU A N 1
ATOM 2427 C CA . LEU A 1 314 ? 8.136 -14.072 -13.249 1.00 96.12 314 LEU A CA 1
ATOM 2428 C C . LEU A 1 314 ? 7.459 -14.958 -14.308 1.00 96.12 314 LEU A C 1
ATOM 2430 O O . LEU A 1 314 ? 7.525 -16.185 -14.209 1.00 96.12 314 LEU A O 1
ATOM 2434 N N . PRO A 1 315 ? 6.763 -14.360 -15.287 1.00 94.06 315 PRO A N 1
ATOM 2435 C CA . PRO A 1 315 ? 6.099 -15.119 -16.331 1.00 94.06 315 PRO A CA 1
ATOM 2436 C C . PRO A 1 315 ? 7.115 -15.807 -17.246 1.00 94.06 315 PRO A C 1
ATOM 2438 O O . PRO A 1 315 ? 8.249 -15.349 -17.423 1.00 94.06 315 PRO A O 1
ATOM 2441 N N . GLU A 1 316 ? 6.695 -16.916 -17.848 1.00 91.62 316 GLU A N 1
ATOM 2442 C CA . GLU A 1 316 ? 7.508 -17.630 -18.826 1.00 91.62 316 GLU A CA 1
ATOM 2443 C C . GLU A 1 316 ? 7.779 -16.741 -20.047 1.00 91.62 316 GLU A C 1
ATOM 2445 O O . GLU A 1 316 ? 6.864 -16.148 -20.617 1.00 91.62 316 GLU A O 1
ATOM 2450 N N . CYS A 1 317 ? 9.050 -16.639 -20.446 1.00 89.88 317 CYS A N 1
ATOM 2451 C CA . CYS A 1 317 ? 9.431 -15.859 -21.618 1.00 89.88 317 CYS A CA 1
ATOM 2452 C C . CYS A 1 317 ? 9.106 -16.622 -22.903 1.00 89.88 317 CYS A C 1
ATOM 2454 O O . CYS A 1 317 ? 9.643 -17.709 -23.132 1.00 89.88 317 CYS A O 1
ATOM 2456 N N . LEU A 1 318 ? 8.318 -16.011 -23.780 1.00 89.94 318 LEU A N 1
ATOM 2457 C CA . LEU A 1 318 ? 7.901 -16.582 -25.059 1.00 89.94 318 LEU A CA 1
ATOM 2458 C C . LEU A 1 318 ? 8.824 -16.176 -26.216 1.00 89.94 318 LEU A C 1
ATOM 2460 O O . LEU A 1 318 ? 8.800 -16.794 -27.280 1.00 89.94 318 LEU A O 1
ATOM 2464 N N . SER A 1 319 ? 9.644 -15.136 -26.038 1.00 88.81 319 SER A N 1
ATOM 2465 C CA . SER A 1 319 ? 10.499 -14.584 -27.088 1.00 88.81 319 SER A CA 1
ATOM 2466 C C . SER A 1 319 ? 11.986 -14.915 -26.919 1.00 88.81 319 SER A C 1
ATOM 2468 O O . SER A 1 319 ? 12.487 -15.257 -25.846 1.00 88.81 319 SER A O 1
ATOM 2470 N N . ALA A 1 320 ? 12.747 -14.732 -28.003 1.00 84.62 320 ALA A N 1
ATOM 2471 C CA . ALA A 1 320 ? 14.209 -14.774 -27.960 1.00 84.62 320 ALA A CA 1
ATOM 2472 C C . ALA A 1 320 ? 14.821 -13.581 -27.195 1.00 84.62 320 ALA A C 1
ATOM 2474 O O . ALA A 1 320 ? 15.968 -13.653 -26.754 1.00 84.62 320 ALA A O 1
ATOM 2475 N N . ALA A 1 321 ? 14.070 -12.488 -27.014 1.00 86.81 321 ALA A N 1
ATOM 2476 C CA . ALA A 1 321 ? 14.508 -11.274 -26.329 1.00 86.81 321 ALA A CA 1
ATOM 2477 C C . ALA A 1 321 ? 14.163 -11.310 -24.829 1.00 86.81 321 ALA A C 1
ATOM 2479 O O . ALA A 1 321 ? 13.646 -10.332 -24.286 1.00 86.81 321 ALA A O 1
ATOM 2480 N N . LYS A 1 322 ? 14.483 -12.430 -24.168 1.00 90.19 322 LYS A N 1
ATOM 2481 C CA . LYS A 1 322 ? 14.083 -12.744 -22.786 1.00 90.19 322 LYS A CA 1
ATOM 2482 C C . LYS A 1 322 ? 14.319 -11.595 -21.801 1.00 90.19 322 LYS A C 1
ATOM 2484 O O . LYS A 1 322 ? 13.422 -11.255 -21.046 1.00 90.19 322 LYS A O 1
ATOM 2489 N N . GLY A 1 323 ? 15.479 -10.932 -21.852 1.00 89.25 323 GLY A N 1
ATOM 2490 C CA . GLY A 1 323 ? 15.783 -9.814 -20.948 1.00 89.25 323 GLY A CA 1
ATOM 2491 C C . GLY A 1 323 ? 14.815 -8.627 -21.077 1.00 89.25 323 GLY A C 1
ATOM 2492 O O . GLY A 1 323 ? 14.365 -8.085 -20.069 1.00 89.25 323 GLY A O 1
ATOM 2493 N N . ARG A 1 324 ? 14.436 -8.254 -22.310 1.00 88.31 324 ARG A N 1
ATOM 2494 C CA . ARG A 1 324 ? 13.451 -7.183 -22.557 1.00 88.31 324 ARG A CA 1
ATOM 2495 C C . ARG A 1 324 ? 12.036 -7.606 -22.192 1.00 88.31 324 ARG A C 1
ATOM 2497 O O . ARG A 1 324 ? 11.244 -6.763 -21.785 1.00 88.31 324 ARG A O 1
ATOM 2504 N N . GLU A 1 325 ? 11.725 -8.882 -22.376 1.00 92.69 325 GLU A N 1
ATOM 2505 C CA . GLU A 1 325 ? 10.433 -9.442 -22.006 1.00 92.69 325 GLU A CA 1
ATOM 2506 C C . GLU A 1 325 ? 10.252 -9.409 -20.490 1.00 92.69 325 GLU A C 1
ATOM 2508 O O . GLU A 1 325 ? 9.333 -8.740 -20.038 1.00 92.69 325 GLU A O 1
ATOM 2513 N N . ILE A 1 326 ? 11.196 -9.964 -19.719 1.00 93.88 326 ILE A N 1
ATOM 2514 C CA . ILE A 1 326 ? 11.186 -9.924 -18.245 1.00 93.88 326 ILE A CA 1
ATOM 2515 C C . ILE A 1 326 ? 10.992 -8.491 -17.746 1.00 93.88 326 ILE A C 1
ATOM 2517 O O . ILE A 1 326 ? 10.108 -8.238 -16.943 1.00 93.88 326 ILE A O 1
ATOM 2521 N N . CYS A 1 327 ? 11.754 -7.533 -18.276 1.00 91.19 327 CYS A N 1
ATOM 2522 C CA . CYS A 1 327 ? 11.649 -6.121 -17.903 1.00 91.19 327 CYS A CA 1
ATOM 2523 C C . CYS A 1 327 ? 10.238 -5.516 -18.086 1.00 91.19 327 CYS A C 1
ATOM 2525 O O . CYS A 1 327 ? 9.890 -4.556 -17.402 1.00 91.19 327 CYS A O 1
ATOM 2527 N N . ARG A 1 328 ? 9.420 -6.048 -19.004 1.00 90.50 328 ARG A N 1
ATOM 2528 C CA . ARG A 1 328 ? 8.086 -5.517 -19.329 1.00 90.50 328 ARG A CA 1
ATOM 2529 C C . ARG A 1 328 ? 6.933 -6.351 -18.785 1.00 90.50 328 ARG A C 1
ATOM 2531 O O . ARG A 1 328 ? 5.872 -5.790 -18.537 1.00 90.50 328 ARG A O 1
ATOM 2538 N N . THR A 1 329 ? 7.105 -7.664 -18.687 1.00 93.56 329 THR A N 1
ATOM 2539 C CA . THR A 1 329 ? 6.027 -8.605 -18.360 1.00 93.56 329 THR A CA 1
ATOM 2540 C C . THR A 1 329 ? 6.081 -9.088 -16.922 1.00 93.56 329 THR A C 1
ATOM 2542 O O . THR A 1 329 ? 5.052 -9.507 -16.400 1.00 93.56 329 THR A O 1
ATOM 2545 N N . SER A 1 330 ? 7.246 -9.031 -16.275 1.00 96.56 330 SER A N 1
ATOM 2546 C CA . SER A 1 330 ? 7.359 -9.370 -14.865 1.00 96.56 330 SER A CA 1
ATOM 2547 C C . SER A 1 330 ? 6.897 -8.215 -13.982 1.00 96.56 330 SER A C 1
ATOM 2549 O O . SER A 1 330 ? 7.015 -7.041 -14.343 1.00 96.56 330 SER A O 1
ATOM 2551 N N . TYR A 1 331 ? 6.428 -8.544 -12.782 1.00 97.50 331 TYR A N 1
ATOM 2552 C CA . TYR A 1 331 ? 5.944 -7.545 -11.842 1.00 97.50 331 TYR A CA 1
ATOM 2553 C C . TYR A 1 331 ? 7.032 -6.532 -11.449 1.00 97.50 331 TYR A C 1
ATOM 2555 O O . TYR A 1 331 ? 6.789 -5.328 -11.438 1.00 97.50 331 TYR A O 1
ATOM 2563 N N . LEU A 1 332 ? 8.248 -6.996 -11.129 1.00 96.62 332 LEU A N 1
ATOM 2564 C CA . LEU A 1 332 ? 9.340 -6.102 -10.720 1.00 96.62 332 LEU A CA 1
ATOM 2565 C C . LEU A 1 332 ? 9.977 -5.339 -11.887 1.00 96.62 332 LEU A C 1
ATOM 2567 O O . LEU A 1 332 ? 10.611 -4.310 -11.650 1.00 96.62 332 LEU A O 1
ATOM 2571 N N . GLY A 1 333 ? 9.824 -5.812 -13.125 1.00 95.12 333 GLY A N 1
ATOM 2572 C CA . GLY A 1 333 ? 10.468 -5.243 -14.308 1.00 95.12 333 GLY A CA 1
ATOM 2573 C C . GLY A 1 333 ? 10.301 -3.722 -14.421 1.00 95.12 333 GLY A C 1
ATOM 2574 O O . GLY A 1 333 ? 11.310 -3.012 -14.375 1.00 95.12 333 GLY A O 1
ATOM 2575 N N . PRO A 1 334 ? 9.065 -3.187 -14.455 1.00 93.62 334 PRO A N 1
ATOM 2576 C CA . PRO A 1 334 ? 8.825 -1.747 -14.574 1.00 93.62 334 PRO A CA 1
ATOM 2577 C C . PRO A 1 334 ? 9.438 -0.890 -13.459 1.00 93.62 334 PRO A C 1
ATOM 2579 O O . PRO A 1 334 ? 9.789 0.261 -13.699 1.00 93.62 334 PRO A O 1
ATOM 2582 N N . PHE A 1 335 ? 9.619 -1.439 -12.255 1.00 94.44 335 PHE A N 1
ATOM 2583 C CA . PHE A 1 335 ? 10.253 -0.731 -11.137 1.00 94.44 335 PHE A CA 1
ATOM 2584 C C . PHE A 1 335 ? 11.782 -0.691 -11.267 1.00 94.44 335 PHE A C 1
ATOM 2586 O O . PHE A 1 335 ? 12.416 0.271 -10.840 1.00 94.44 335 PHE A O 1
ATOM 2593 N N . LEU A 1 336 ? 12.382 -1.726 -11.862 1.00 92.81 336 LEU A N 1
ATOM 2594 C CA . LEU A 1 336 ? 13.833 -1.849 -12.034 1.00 92.81 336 LEU A CA 1
ATOM 2595 C C . LEU A 1 336 ? 14.344 -1.219 -13.339 1.00 92.81 336 LEU A C 1
ATOM 2597 O O . LEU A 1 336 ? 15.529 -0.910 -13.446 1.00 92.81 336 LEU A O 1
ATOM 2601 N N . CYS A 1 337 ? 13.463 -1.024 -14.320 1.00 89.56 337 CYS A N 1
ATOM 2602 C CA . CYS A 1 337 ? 13.812 -0.588 -15.671 1.00 89.56 337 CYS A CA 1
ATOM 2603 C C . CYS A 1 337 ? 13.621 0.915 -15.945 1.00 89.56 337 CYS A C 1
ATOM 2605 O O . CYS A 1 337 ? 13.647 1.323 -17.107 1.00 89.56 337 CYS A O 1
ATOM 2607 N N . ILE A 1 338 ? 13.431 1.758 -14.922 1.00 88.19 338 ILE A N 1
ATOM 2608 C CA . ILE A 1 338 ? 13.343 3.211 -15.138 1.00 88.19 338 ILE A CA 1
ATOM 2609 C C . ILE A 1 338 ? 14.688 3.720 -15.676 1.00 88.19 338 ILE A C 1
ATOM 2611 O O . ILE A 1 338 ? 15.725 3.601 -15.021 1.00 88.19 338 ILE A O 1
ATOM 2615 N N . SER A 1 339 ? 14.658 4.295 -16.879 1.00 85.31 339 SER A N 1
ATOM 2616 C CA . SER A 1 339 ? 15.846 4.694 -17.632 1.00 85.31 339 SER A CA 1
ATOM 2617 C C . SER A 1 339 ? 15.964 6.215 -17.754 1.00 85.31 339 SER A C 1
ATOM 2619 O O . SER A 1 339 ? 14.963 6.926 -17.832 1.00 85.31 339 SER A O 1
ATOM 2621 N N . ALA A 1 340 ? 17.204 6.713 -17.785 1.00 84.69 340 ALA A N 1
ATOM 2622 C CA . ALA A 1 340 ? 17.523 8.088 -18.186 1.00 84.69 340 ALA A CA 1
ATOM 2623 C C . ALA A 1 340 ? 17.855 8.202 -19.680 1.00 84.69 340 ALA A C 1
ATOM 2625 O O . ALA A 1 340 ? 18.163 9.294 -20.153 1.00 84.69 340 ALA A O 1
ATOM 2626 N N . PHE A 1 341 ? 17.843 7.094 -20.425 1.00 83.25 341 PHE A N 1
ATOM 2627 C CA . PHE A 1 341 ? 18.218 7.101 -21.829 1.00 83.25 341 PHE A CA 1
ATOM 2628 C C . PHE A 1 341 ? 17.002 7.406 -22.718 1.00 83.25 341 PHE A C 1
ATOM 2630 O O . PHE A 1 341 ? 16.005 6.682 -22.668 1.00 83.25 341 PHE A O 1
ATOM 2637 N N . PRO A 1 342 ? 17.091 8.423 -23.598 1.00 80.31 342 PRO A N 1
ATOM 2638 C CA . PRO A 1 342 ? 16.076 8.719 -24.611 1.00 80.31 342 PRO A CA 1
ATOM 2639 C C . PRO A 1 342 ? 15.662 7.536 -25.495 1.00 80.31 342 PRO A C 1
ATOM 2641 O O . PRO A 1 342 ? 14.522 7.485 -25.952 1.00 80.31 342 PRO A O 1
ATOM 2644 N N . SER A 1 343 ? 16.582 6.595 -25.742 1.00 80.62 343 SER A N 1
ATOM 2645 C CA . SER A 1 343 ? 16.326 5.372 -26.515 1.00 80.62 343 SER A CA 1
ATOM 2646 C C . SER A 1 343 ? 15.315 4.443 -25.849 1.00 80.62 343 SER A C 1
ATOM 2648 O O . SER A 1 343 ? 14.633 3.685 -26.537 1.00 80.62 343 SER A O 1
ATOM 2650 N N . ASP A 1 344 ? 15.228 4.509 -24.522 1.00 82.06 344 ASP A N 1
ATOM 2651 C CA . ASP A 1 344 ? 14.383 3.643 -23.710 1.00 82.06 344 ASP A CA 1
ATOM 2652 C C . ASP A 1 344 ? 13.077 4.352 -23.332 1.00 82.06 344 ASP A C 1
ATOM 2654 O O . ASP A 1 344 ? 12.024 3.715 -23.281 1.00 82.06 344 ASP A O 1
ATOM 2658 N N . ASP A 1 345 ? 13.128 5.673 -23.117 1.00 83.56 345 ASP A N 1
ATOM 2659 C CA . ASP A 1 345 ? 11.959 6.507 -22.837 1.00 83.56 345 ASP A CA 1
ATOM 2660 C C . ASP A 1 345 ? 12.017 7.862 -23.564 1.00 83.56 345 ASP A C 1
ATOM 2662 O O . ASP A 1 345 ? 12.722 8.798 -23.178 1.00 83.56 345 ASP A O 1
ATOM 2666 N N . CYS A 1 346 ? 11.176 8.005 -24.592 1.00 82.75 346 CYS A N 1
ATOM 2667 C CA . CYS A 1 346 ? 11.056 9.239 -25.370 1.00 82.75 346 CYS A CA 1
ATOM 2668 C C . CYS A 1 346 ? 10.602 10.461 -24.547 1.00 82.75 346 CYS A C 1
ATOM 2670 O O . CYS A 1 346 ? 10.774 11.598 -24.984 1.00 82.75 346 CYS A O 1
ATOM 2672 N N . ARG A 1 347 ? 10.008 10.266 -23.363 1.00 85.88 347 ARG A N 1
ATOM 2673 C CA . ARG A 1 347 ? 9.580 11.363 -22.481 1.00 85.88 347 ARG A CA 1
ATOM 2674 C C . ARG A 1 347 ? 10.772 12.042 -21.819 1.00 85.88 347 ARG A C 1
ATOM 2676 O O . ARG A 1 347 ? 10.719 13.250 -21.615 1.00 85.88 347 ARG A O 1
ATOM 2683 N N . VAL A 1 348 ? 11.854 11.299 -21.573 1.00 82.69 348 VAL A N 1
ATOM 2684 C CA . VAL A 1 348 ? 13.119 11.858 -21.078 1.00 82.69 348 VAL A CA 1
ATOM 2685 C C . VAL A 1 348 ? 13.714 12.810 -22.110 1.00 82.69 348 VAL A C 1
ATOM 2687 O O . VAL A 1 348 ? 14.094 13.924 -21.762 1.00 82.69 348 VAL A O 1
ATOM 2690 N N . TYR A 1 349 ? 13.691 12.431 -23.392 1.00 79.38 349 TYR A N 1
ATOM 2691 C CA . TYR A 1 349 ? 14.109 13.319 -24.481 1.00 79.38 349 TYR A CA 1
ATOM 2692 C C . TYR A 1 349 ? 13.327 14.636 -24.485 1.00 79.38 349 TYR A C 1
ATOM 2694 O O . TYR A 1 349 ? 13.921 15.703 -24.540 1.00 79.38 349 TYR A O 1
ATOM 2702 N N . ARG A 1 350 ? 11.993 14.570 -24.368 1.00 78.75 350 ARG A N 1
ATOM 2703 C CA . ARG A 1 350 ? 11.132 15.767 -24.371 1.00 78.75 350 ARG A CA 1
ATOM 2704 C C . ARG A 1 350 ? 11.340 16.679 -23.165 1.00 78.75 350 ARG A C 1
ATOM 2706 O O . ARG A 1 350 ? 11.036 17.859 -23.256 1.00 78.75 350 ARG A O 1
ATOM 2713 N N . SER A 1 351 ? 11.801 16.136 -22.040 1.00 75.94 351 SER A N 1
ATOM 2714 C CA . SER A 1 351 ? 12.122 16.935 -20.853 1.00 75.94 351 SER A CA 1
ATOM 2715 C C . SER A 1 351 ? 13.495 17.592 -20.901 1.00 75.94 351 SER A C 1
ATOM 2717 O O . SER A 1 351 ? 13.802 18.399 -20.030 1.00 75.94 351 SER A O 1
ATOM 2719 N N . LEU A 1 352 ? 14.322 17.245 -21.887 1.00 72.19 352 LEU A N 1
ATOM 2720 C CA . LEU A 1 352 ? 15.592 17.909 -22.118 1.00 72.19 352 LEU A CA 1
ATOM 2721 C C . LEU A 1 352 ? 15.350 19.075 -23.092 1.00 72.19 352 LEU A C 1
ATOM 2723 O O . LEU A 1 352 ? 14.899 18.829 -24.213 1.00 72.19 352 LEU A O 1
ATOM 2727 N N . PRO A 1 353 ? 15.631 20.331 -22.708 1.00 63.53 353 PRO A N 1
ATOM 2728 C CA . PRO A 1 353 ? 15.482 21.477 -23.600 1.00 63.53 353 PRO A CA 1
ATOM 2729 C C . PRO A 1 353 ? 16.629 21.496 -24.624 1.00 63.53 353 PRO A C 1
ATOM 2731 O O . PRO A 1 353 ? 17.585 22.246 -24.517 1.00 63.53 353 PRO A O 1
ATOM 2734 N N . MET A 1 354 ? 16.572 20.612 -25.617 1.00 63.97 354 MET A N 1
ATOM 2735 C CA . MET A 1 354 ? 17.686 20.359 -26.542 1.00 63.97 354 MET A CA 1
ATOM 2736 C C . MET A 1 354 ? 17.984 21.510 -27.518 1.00 63.97 354 MET A C 1
ATOM 2738 O O . MET A 1 354 ? 19.078 21.548 -28.070 1.00 63.97 354 MET A O 1
ATOM 2742 N N . GLU A 1 355 ? 17.048 22.439 -27.735 1.00 60.97 355 GLU A N 1
ATOM 2743 C CA . GLU A 1 355 ? 17.191 23.512 -28.736 1.00 60.97 355 GLU A CA 1
ATOM 2744 C C . GLU A 1 355 ? 17.657 24.867 -28.160 1.00 60.97 355 GLU A C 1
ATOM 2746 O O . GLU A 1 355 ? 18.064 25.730 -28.932 1.00 60.97 355 GLU A O 1
ATOM 2751 N N . GLU A 1 356 ? 17.673 25.055 -26.832 1.00 59.06 356 GLU A N 1
ATOM 2752 C CA . GLU A 1 356 ? 17.964 26.362 -26.196 1.00 59.06 356 GLU A CA 1
ATOM 2753 C C . GLU A 1 356 ? 18.958 26.301 -25.020 1.00 59.06 356 GLU A C 1
ATOM 2755 O O . GLU A 1 356 ? 19.277 27.327 -24.422 1.00 59.06 356 GLU A O 1
ATOM 2760 N N . MET A 1 357 ? 19.454 25.115 -24.659 1.00 62.56 357 MET A N 1
ATOM 2761 C CA . MET A 1 357 ? 20.198 24.931 -23.413 1.00 62.56 357 MET A CA 1
ATOM 2762 C C . MET A 1 357 ? 21.692 25.226 -23.581 1.00 62.56 357 MET A C 1
ATOM 2764 O O . MET A 1 357 ? 22.376 24.628 -24.414 1.00 62.56 357 MET A O 1
ATOM 2768 N N . THR A 1 358 ? 22.207 26.143 -22.762 1.00 67.56 358 THR A N 1
ATOM 2769 C CA . THR A 1 358 ? 23.643 26.422 -22.679 1.00 67.56 358 THR A CA 1
ATOM 2770 C C . THR A 1 358 ? 24.369 25.304 -21.916 1.00 67.56 358 THR A C 1
ATOM 2772 O O . THR A 1 358 ? 23.750 24.514 -21.198 1.00 67.56 358 THR A O 1
ATOM 2775 N N . GLU A 1 359 ? 25.697 25.209 -22.045 1.00 66.62 359 GLU A N 1
ATOM 2776 C CA . GLU A 1 359 ? 26.502 24.228 -21.290 1.00 66.62 359 GLU A CA 1
ATOM 2777 C C . GLU A 1 359 ? 26.327 24.388 -19.761 1.00 66.62 359 GLU A C 1
ATOM 2779 O O . GLU A 1 359 ? 26.388 23.406 -19.016 1.00 66.62 359 GLU A O 1
ATOM 2784 N N . GLU A 1 360 ? 26.012 25.607 -19.305 1.00 68.69 360 GLU A N 1
ATOM 2785 C CA . GLU A 1 360 ? 25.747 25.952 -17.903 1.00 68.69 360 GLU A CA 1
ATOM 2786 C C . GLU A 1 360 ? 24.415 25.374 -17.384 1.00 68.69 360 GLU A C 1
ATOM 2788 O O . GLU A 1 360 ? 24.331 24.967 -16.225 1.00 68.69 360 GLU A O 1
ATOM 2793 N N . ASP A 1 361 ? 23.404 25.235 -18.247 1.00 67.44 361 ASP A N 1
ATOM 2794 C CA . ASP A 1 361 ? 22.081 24.682 -17.918 1.00 67.44 361 ASP A CA 1
ATOM 2795 C C . ASP A 1 361 ? 22.036 23.138 -18.014 1.00 67.44 361 ASP A C 1
ATOM 2797 O O . ASP A 1 361 ? 21.202 22.464 -17.390 1.00 67.44 361 ASP A O 1
ATOM 2801 N N . PHE A 1 362 ? 22.971 22.543 -18.765 1.00 74.00 362 PHE A N 1
ATOM 2802 C CA . PHE A 1 362 ? 23.070 21.092 -18.958 1.00 74.00 362 PHE A CA 1
ATOM 2803 C C . PHE A 1 362 ? 23.448 20.355 -17.665 1.00 74.00 362 PHE A C 1
ATOM 2805 O O . PHE A 1 362 ? 22.846 19.333 -17.316 1.00 74.00 362 PHE A O 1
ATOM 2812 N N . GLN A 1 363 ? 24.429 20.880 -16.925 1.00 79.88 363 GLN A N 1
ATOM 2813 C CA . GLN A 1 363 ? 24.912 20.287 -15.673 1.00 79.88 363 GLN A CA 1
ATOM 2814 C C . GLN A 1 363 ? 23.833 20.139 -14.584 1.00 79.88 363 GLN A C 1
ATOM 2816 O O . GLN A 1 363 ? 23.648 19.018 -14.095 1.00 79.88 363 GLN A O 1
ATOM 2821 N N . PRO A 1 364 ? 23.084 21.189 -14.192 1.00 81.06 364 PRO A N 1
ATOM 2822 C CA . PRO A 1 364 ? 22.057 21.069 -13.153 1.00 81.06 364 PRO A CA 1
ATOM 2823 C C . PRO A 1 364 ? 20.917 20.119 -13.556 1.00 81.06 364 PRO A C 1
ATOM 2825 O O . PRO A 1 364 ? 20.415 19.353 -12.724 1.00 81.06 364 PRO A O 1
ATOM 2828 N N . THR A 1 365 ? 20.556 20.096 -14.840 1.00 79.12 365 THR A N 1
ATOM 2829 C CA . THR A 1 365 ? 19.555 19.173 -15.390 1.00 79.12 365 THR A CA 1
ATOM 2830 C C . THR A 1 365 ? 20.013 17.717 -15.262 1.00 79.12 365 THR A C 1
ATOM 2832 O O . THR A 1 365 ? 19.291 16.875 -14.719 1.00 79.12 365 THR A O 1
ATOM 2835 N N . PHE A 1 366 ? 21.246 17.409 -15.677 1.00 81.75 366 PHE A N 1
ATOM 2836 C CA . PHE A 1 366 ? 21.808 16.062 -15.551 1.00 81.75 366 PHE A CA 1
ATOM 2837 C C . PHE A 1 366 ? 21.969 15.628 -14.088 1.00 81.75 366 PHE A C 1
ATOM 2839 O O . PHE A 1 366 ? 21.661 14.484 -13.747 1.00 81.75 366 PHE A O 1
ATOM 2846 N N . MET A 1 367 ? 22.384 16.539 -13.201 1.00 85.75 367 MET A N 1
ATOM 2847 C CA . MET A 1 367 ? 22.457 16.269 -11.761 1.00 85.75 367 MET A CA 1
ATOM 2848 C C . MET A 1 367 ? 21.088 15.914 -11.179 1.00 85.75 367 MET A C 1
ATOM 2850 O O . MET A 1 367 ? 20.985 14.987 -10.378 1.00 85.75 367 MET A O 1
ATOM 2854 N N . THR A 1 368 ? 20.019 16.569 -11.632 1.00 86.19 368 THR A N 1
ATOM 2855 C CA . THR A 1 368 ? 18.652 16.244 -11.206 1.00 86.19 368 THR A CA 1
ATOM 2856 C C . THR A 1 368 ? 18.249 14.839 -11.654 1.00 86.19 368 THR A C 1
ATOM 2858 O O . THR A 1 368 ? 17.781 14.047 -10.834 1.00 86.19 368 THR A O 1
ATOM 2861 N N . PHE A 1 369 ? 18.484 14.478 -12.920 1.00 86.69 369 PHE A N 1
ATOM 2862 C CA . PHE A 1 369 ? 18.229 13.118 -13.413 1.00 86.69 369 PHE A CA 1
ATOM 2863 C C . PHE A 1 369 ? 19.043 12.058 -12.664 1.00 86.69 369 PHE A C 1
ATOM 2865 O O . PHE A 1 369 ? 18.507 11.007 -12.306 1.00 86.69 369 PHE A O 1
ATOM 2872 N N . ARG A 1 370 ? 20.318 12.344 -12.377 1.00 88.88 370 ARG A N 1
ATOM 2873 C CA . ARG A 1 370 ? 21.196 11.463 -11.602 1.00 88.88 370 ARG A CA 1
ATOM 2874 C C . ARG A 1 370 ? 20.672 11.251 -10.184 1.00 88.88 370 ARG A C 1
ATOM 2876 O O . ARG A 1 370 ? 20.550 10.102 -9.769 1.00 88.88 370 ARG A O 1
ATOM 2883 N N . ASN A 1 371 ? 20.313 12.323 -9.482 1.00 90.50 371 ASN A N 1
ATOM 2884 C CA . ASN A 1 371 ? 19.780 12.252 -8.120 1.00 90.50 371 ASN A CA 1
ATOM 2885 C C . ASN A 1 371 ? 18.448 11.489 -8.080 1.00 90.50 371 ASN A C 1
ATOM 2887 O O . ASN A 1 371 ? 18.228 10.664 -7.192 1.00 90.50 371 ASN A O 1
ATOM 2891 N N . ARG A 1 372 ? 17.574 11.706 -9.075 1.00 89.88 372 ARG A N 1
ATOM 2892 C CA . ARG A 1 372 ? 16.329 10.938 -9.223 1.00 89.88 372 ARG A CA 1
ATOM 2893 C C . ARG A 1 372 ? 16.619 9.451 -9.425 1.00 89.88 372 ARG A C 1
ATOM 2895 O O . ARG A 1 372 ? 16.057 8.630 -8.708 1.00 89.88 372 ARG A O 1
ATOM 2902 N N . LEU A 1 373 ? 17.523 9.092 -10.339 1.00 91.31 373 LEU A N 1
ATOM 2903 C CA . LEU A 1 373 ? 17.916 7.695 -10.555 1.00 91.31 373 LEU A CA 1
ATOM 2904 C C . LEU A 1 373 ? 18.528 7.054 -9.310 1.00 91.31 373 LEU A C 1
ATOM 2906 O O . LEU A 1 373 ? 18.239 5.898 -9.016 1.00 91.31 373 LEU A O 1
ATOM 2910 N N . GLU A 1 374 ? 19.384 7.774 -8.593 1.00 92.38 374 GLU A N 1
ATOM 2911 C CA . GLU A 1 374 ? 19.994 7.288 -7.357 1.00 92.38 374 GLU A CA 1
ATOM 2912 C C . GLU A 1 374 ? 18.930 7.002 -6.294 1.00 92.38 374 GLU A C 1
ATOM 2914 O O . GLU A 1 374 ? 18.903 5.906 -5.736 1.00 92.38 374 GLU A O 1
ATOM 2919 N N . SER A 1 375 ? 17.981 7.921 -6.100 1.00 90.69 375 SER A N 1
ATOM 2920 C CA . SER A 1 375 ? 16.843 7.722 -5.198 1.00 90.69 375 SER A CA 1
ATOM 2921 C C . SER A 1 375 ? 16.001 6.497 -5.581 1.00 90.69 375 SER A C 1
ATOM 2923 O O . SER A 1 375 ? 15.702 5.665 -4.721 1.00 90.69 375 SER A O 1
ATOM 2925 N N . LEU A 1 376 ? 15.682 6.325 -6.870 1.00 92.88 376 LEU A N 1
ATOM 2926 C CA . LEU A 1 376 ? 14.949 5.153 -7.364 1.00 92.88 376 LEU A CA 1
ATOM 2927 C C . LEU A 1 376 ? 15.726 3.852 -7.122 1.00 92.88 376 LEU A C 1
ATOM 2929 O O . LEU A 1 376 ? 15.146 2.860 -6.691 1.00 92.88 376 LEU A O 1
ATOM 2933 N N . ARG A 1 377 ? 17.045 3.847 -7.342 1.00 93.56 377 ARG A N 1
ATOM 2934 C CA . ARG A 1 377 ? 17.901 2.673 -7.108 1.00 93.56 377 ARG A CA 1
ATOM 2935 C C . ARG A 1 377 ? 17.981 2.293 -5.636 1.00 93.56 377 ARG A C 1
ATOM 2937 O O . ARG A 1 377 ? 17.977 1.104 -5.332 1.00 93.56 377 ARG A O 1
ATOM 2944 N N . LEU A 1 378 ? 18.022 3.266 -4.728 1.00 94.06 378 LEU A N 1
ATOM 2945 C CA . LEU A 1 378 ? 17.982 3.004 -3.288 1.00 94.06 378 LEU A CA 1
ATOM 2946 C C . LEU A 1 378 ? 16.640 2.384 -2.870 1.00 94.06 378 LEU A C 1
ATOM 2948 O O . LEU A 1 378 ? 16.623 1.405 -2.123 1.00 94.06 378 LEU A O 1
ATOM 2952 N N . ALA A 1 379 ? 15.523 2.888 -3.403 1.00 93.25 379 ALA A N 1
ATOM 2953 C CA . ALA A 1 379 ? 14.204 2.299 -3.168 1.00 93.25 379 ALA A CA 1
ATOM 2954 C C . ALA A 1 379 ? 14.104 0.872 -3.742 1.00 93.25 379 ALA A C 1
ATOM 2956 O O . ALA A 1 379 ? 13.664 -0.046 -3.049 1.00 93.25 379 ALA A O 1
ATOM 2957 N N . ALA A 1 380 ? 14.592 0.659 -4.969 1.00 95.19 380 ALA A N 1
ATOM 2958 C CA . ALA A 1 380 ? 14.678 -0.658 -5.598 1.00 95.19 380 ALA A CA 1
ATOM 2959 C C . ALA A 1 380 ? 15.512 -1.639 -4.763 1.00 95.19 380 ALA A C 1
ATOM 2961 O O . ALA A 1 380 ? 15.097 -2.773 -4.531 1.00 95.19 380 ALA A O 1
ATOM 2962 N N . PHE A 1 381 ? 16.673 -1.196 -4.274 1.00 95.81 381 PHE A N 1
ATOM 2963 C CA . PHE A 1 381 ? 17.534 -1.999 -3.413 1.00 95.81 381 PHE A CA 1
ATOM 2964 C C . PHE A 1 381 ? 16.806 -2.431 -2.137 1.00 95.81 381 PHE A C 1
ATOM 2966 O O . PHE A 1 381 ? 16.879 -3.604 -1.779 1.00 95.81 381 PHE A O 1
ATOM 2973 N N . SER A 1 382 ? 16.069 -1.523 -1.491 1.00 96.00 382 SER A N 1
ATOM 2974 C CA . SER A 1 382 ? 15.272 -1.839 -0.299 1.00 96.00 382 SER A CA 1
ATOM 2975 C C . SER A 1 382 ? 14.233 -2.933 -0.575 1.00 96.00 382 SER A C 1
ATOM 2977 O O . SER A 1 382 ? 14.146 -3.909 0.173 1.00 96.00 382 SER A O 1
ATOM 2979 N N . ILE A 1 383 ? 13.513 -2.844 -1.701 1.00 97.38 383 ILE A N 1
ATOM 2980 C CA . ILE A 1 383 ? 12.561 -3.880 -2.136 1.00 97.38 383 ILE A CA 1
ATOM 2981 C C . ILE A 1 383 ? 13.275 -5.228 -2.294 1.00 97.38 383 ILE A C 1
ATOM 2983 O O . ILE A 1 383 ? 12.880 -6.216 -1.672 1.00 97.38 383 ILE A O 1
ATOM 2987 N N . CYS A 1 384 ? 14.357 -5.267 -3.077 1.00 97.62 384 CYS A N 1
ATOM 2988 C CA . CYS A 1 384 ? 15.136 -6.483 -3.317 1.00 97.62 384 CYS A CA 1
ATOM 2989 C C . CYS A 1 384 ? 15.675 -7.088 -2.013 1.00 97.62 384 CYS A C 1
ATOM 2991 O O . CYS A 1 384 ? 15.575 -8.296 -1.799 1.00 97.62 384 CYS A O 1
ATOM 2993 N N . HIS A 1 385 ? 16.211 -6.256 -1.120 1.00 97.31 385 HIS A N 1
ATOM 2994 C CA . HIS A 1 385 ? 16.706 -6.675 0.185 1.00 97.31 385 HIS A CA 1
ATOM 2995 C C . HIS A 1 385 ? 15.597 -7.317 1.025 1.00 97.31 385 HIS A C 1
ATOM 2997 O O . HIS A 1 385 ? 15.772 -8.421 1.540 1.00 97.31 385 HIS A O 1
ATOM 3003 N N . ASN A 1 386 ? 14.434 -6.671 1.121 1.00 97.69 386 ASN A N 1
ATOM 3004 C CA . ASN A 1 386 ? 13.314 -7.160 1.921 1.00 97.69 386 ASN A CA 1
ATOM 3005 C C . ASN A 1 386 ? 12.751 -8.488 1.403 1.00 97.69 386 ASN A C 1
ATOM 3007 O O . ASN A 1 386 ? 12.467 -9.383 2.204 1.00 97.69 386 ASN A O 1
ATOM 3011 N N . LEU A 1 387 ? 12.689 -8.656 0.081 1.00 97.88 387 LEU A N 1
ATOM 3012 C CA . LEU A 1 387 ? 12.310 -9.916 -0.561 1.00 97.88 387 LEU A CA 1
ATOM 3013 C C . LEU A 1 387 ? 13.289 -11.057 -0.247 1.00 97.88 387 LEU A C 1
ATOM 3015 O O . LEU A 1 387 ? 12.859 -12.192 -0.042 1.00 97.88 387 LEU A O 1
ATOM 3019 N N . LEU A 1 388 ? 14.593 -10.769 -0.201 1.00 97.38 388 LEU A N 1
ATOM 3020 C CA . LEU A 1 388 ? 15.642 -11.764 0.051 1.00 97.38 388 LEU A CA 1
ATOM 3021 C C . LEU A 1 388 ? 15.798 -12.109 1.537 1.00 97.38 388 LEU A C 1
ATOM 3023 O O . LEU A 1 388 ? 16.117 -13.250 1.880 1.00 97.38 388 LEU A O 1
ATOM 3027 N N . VAL A 1 389 ? 15.577 -11.154 2.441 1.00 96.25 389 VAL A N 1
ATOM 3028 C CA . VAL A 1 389 ? 15.661 -11.404 3.887 1.00 96.25 389 VAL A CA 1
ATOM 3029 C C . VAL A 1 389 ? 14.477 -12.243 4.370 1.00 96.25 389 VAL A C 1
ATOM 3031 O O . VAL A 1 389 ? 14.676 -13.127 5.206 1.00 96.25 389 VAL A O 1
ATOM 3034 N N . ASN A 1 390 ? 13.278 -12.041 3.818 1.00 96.00 390 ASN A N 1
ATOM 3035 C CA . ASN A 1 390 ? 12.091 -12.822 4.169 1.00 96.00 390 ASN A CA 1
ATOM 3036 C C . ASN A 1 390 ? 12.191 -14.269 3.666 1.00 96.00 390 ASN A C 1
ATOM 3038 O O . ASN A 1 390 ? 12.349 -14.507 2.472 1.00 96.00 390 ASN A O 1
ATOM 3042 N N . ALA A 1 391 ? 12.092 -15.237 4.581 1.00 95.38 391 ALA A N 1
ATOM 3043 C CA . ALA A 1 391 ? 12.312 -16.652 4.278 1.00 95.38 391 ALA A CA 1
ATOM 3044 C C . ALA A 1 391 ? 11.358 -17.184 3.194 1.00 95.38 391 ALA A C 1
ATOM 3046 O O . ALA A 1 391 ? 11.811 -17.868 2.277 1.00 95.38 391 ALA A O 1
ATOM 3047 N N . ASP A 1 392 ? 10.081 -16.803 3.260 1.00 95.06 392 ASP A N 1
ATOM 3048 C CA . ASP A 1 392 ? 9.032 -17.318 2.372 1.00 95.06 392 ASP A CA 1
ATOM 3049 C C . ASP A 1 392 ? 9.153 -16.796 0.931 1.00 95.06 392 ASP A C 1
ATOM 3051 O O . ASP A 1 392 ? 8.817 -17.497 -0.020 1.00 95.06 392 ASP A O 1
ATOM 3055 N N . SER A 1 393 ? 9.668 -15.574 0.742 1.00 96.88 393 SER A N 1
ATOM 3056 C CA . SER A 1 393 ? 9.877 -14.982 -0.590 1.00 96.88 393 SER A CA 1
ATOM 3057 C C . SER A 1 393 ? 11.284 -15.199 -1.143 1.00 96.88 393 SER A C 1
ATOM 3059 O O . SER A 1 393 ? 11.487 -15.069 -2.350 1.00 96.88 393 SER A O 1
ATOM 3061 N N . ARG A 1 394 ? 12.263 -15.547 -0.296 1.00 97.38 394 ARG A N 1
ATOM 3062 C CA . ARG A 1 394 ? 13.687 -15.601 -0.660 1.00 97.38 394 ARG A CA 1
ATOM 3063 C C . ARG A 1 394 ? 13.958 -16.460 -1.887 1.00 97.38 394 ARG A C 1
ATOM 3065 O O . ARG A 1 394 ? 14.655 -16.012 -2.788 1.00 97.38 394 ARG A O 1
ATOM 3072 N N . ILE A 1 395 ? 13.421 -17.679 -1.929 1.00 97.81 395 ILE A N 1
ATOM 3073 C CA . ILE A 1 395 ? 13.693 -18.628 -3.020 1.00 97.81 395 ILE A CA 1
ATOM 3074 C C . ILE A 1 395 ? 13.123 -18.104 -4.345 1.00 97.81 395 ILE A C 1
ATOM 3076 O O . ILE A 1 395 ? 13.819 -18.104 -5.358 1.00 97.81 395 ILE A O 1
ATOM 3080 N N . LEU A 1 396 ? 11.888 -17.594 -4.331 1.00 97.75 396 LEU A N 1
ATOM 3081 C CA . LEU A 1 396 ? 11.237 -17.027 -5.516 1.00 97.75 396 LEU A CA 1
ATOM 3082 C C . LEU A 1 396 ? 11.939 -15.750 -6.002 1.00 97.75 396 LEU A C 1
ATOM 3084 O O . LEU A 1 396 ? 12.058 -15.535 -7.209 1.00 97.75 396 LEU A O 1
ATOM 3088 N N . ALA A 1 397 ? 12.456 -14.937 -5.078 1.00 97.50 397 ALA A N 1
ATOM 3089 C CA . ALA A 1 397 ? 13.267 -13.766 -5.392 1.00 97.50 397 ALA A CA 1
ATOM 3090 C C . ALA A 1 397 ? 14.640 -14.134 -5.968 1.00 97.50 397 ALA A C 1
ATOM 3092 O O . ALA A 1 397 ? 15.061 -13.561 -6.970 1.00 97.50 397 ALA A O 1
ATOM 3093 N N . MET A 1 398 ? 15.324 -15.129 -5.399 1.00 97.62 398 MET A N 1
ATOM 3094 C CA . MET A 1 398 ? 16.583 -15.636 -5.949 1.00 97.62 398 MET A CA 1
ATOM 3095 C C . MET A 1 398 ? 16.394 -16.196 -7.360 1.00 97.62 398 MET A C 1
ATOM 3097 O O . MET A 1 398 ? 17.178 -15.863 -8.246 1.00 97.62 398 MET A O 1
ATOM 3101 N N . ASN A 1 399 ? 15.327 -16.969 -7.588 1.00 97.56 399 ASN A N 1
ATOM 3102 C CA . ASN A 1 399 ? 14.980 -17.476 -8.915 1.00 97.56 399 ASN A CA 1
ATOM 3103 C C . ASN A 1 399 ? 14.738 -16.333 -9.915 1.00 97.56 399 ASN A C 1
ATOM 3105 O O . ASN A 1 399 ? 15.267 -16.357 -11.023 1.00 97.56 399 ASN A O 1
ATOM 3109 N N . TYR A 1 400 ? 14.006 -15.290 -9.505 1.00 97.38 400 TYR A N 1
ATOM 3110 C CA . TYR A 1 400 ? 13.798 -14.094 -10.324 1.00 97.38 400 TYR A CA 1
ATOM 3111 C C . TYR A 1 400 ? 15.124 -13.469 -10.775 1.00 97.38 400 TYR A C 1
ATOM 3113 O O . TYR A 1 400 ? 15.318 -13.213 -11.968 1.00 97.38 400 TYR A O 1
ATOM 3121 N N . PHE A 1 401 ? 16.056 -13.240 -9.844 1.00 95.75 401 PHE A N 1
ATOM 3122 C CA . PHE A 1 401 ? 17.347 -12.634 -10.176 1.00 95.75 401 PHE A CA 1
ATOM 3123 C C . PHE A 1 401 ? 18.213 -13.552 -11.032 1.00 95.75 401 PHE A C 1
ATOM 3125 O O . PHE A 1 401 ? 18.822 -13.076 -11.989 1.00 95.75 401 PHE A O 1
ATOM 3132 N N . GLN A 1 402 ? 18.227 -14.853 -10.744 1.00 95.50 402 GLN A N 1
ATOM 3133 C CA . GLN A 1 402 ? 18.951 -15.836 -11.543 1.00 95.50 402 GLN A CA 1
ATOM 3134 C C . GLN A 1 402 ? 18.481 -15.813 -13.003 1.00 95.50 402 GLN A C 1
ATOM 3136 O O . GLN A 1 402 ? 19.285 -15.559 -13.900 1.00 95.50 402 GLN A O 1
ATOM 3141 N N . VAL A 1 403 ? 17.177 -15.985 -13.242 1.00 94.50 403 VAL A N 1
ATOM 3142 C CA . VAL A 1 403 ? 16.594 -15.988 -14.594 1.00 94.50 403 VAL A CA 1
ATOM 3143 C C . VAL A 1 403 ? 16.837 -14.653 -15.304 1.00 94.50 403 VAL A C 1
ATOM 3145 O O . VAL A 1 403 ? 17.176 -14.630 -16.488 1.00 94.50 403 VAL A O 1
ATOM 3148 N N . SER A 1 404 ? 16.728 -13.533 -14.584 1.00 92.44 404 SER A N 1
ATOM 3149 C CA . SER A 1 404 ? 16.982 -12.195 -15.135 1.00 92.44 404 SER A CA 1
ATOM 3150 C C . SER A 1 404 ? 18.436 -12.003 -15.582 1.00 92.44 404 SER A C 1
ATOM 3152 O O . SER A 1 404 ? 18.684 -11.416 -16.639 1.00 92.44 404 SER A O 1
ATOM 3154 N N . ILE A 1 405 ? 19.404 -12.501 -14.807 1.00 91.44 405 ILE A N 1
ATOM 3155 C CA . ILE A 1 405 ? 20.834 -12.432 -15.139 1.00 91.44 405 ILE A CA 1
ATOM 3156 C C . ILE A 1 405 ? 21.146 -13.353 -16.322 1.00 91.44 405 ILE A C 1
ATOM 3158 O O . ILE A 1 405 ? 21.768 -12.921 -17.293 1.00 91.44 405 ILE A O 1
ATOM 3162 N N . GLU A 1 406 ? 20.664 -14.596 -16.293 1.00 91.38 406 GLU A N 1
ATOM 3163 C CA . GLU A 1 406 ? 20.867 -15.572 -17.369 1.00 91.38 406 GLU A CA 1
ATOM 3164 C C . GLU A 1 406 ? 20.300 -15.075 -18.705 1.00 91.38 406 GLU A C 1
ATOM 3166 O O . GLU A 1 406 ? 20.966 -15.169 -19.742 1.00 91.38 406 GLU A O 1
ATOM 3171 N N . ALA A 1 407 ? 19.115 -14.459 -18.684 1.00 89.19 407 ALA A N 1
ATOM 3172 C CA . ALA A 1 407 ? 18.483 -13.855 -19.855 1.00 89.19 407 ALA A CA 1
ATOM 3173 C C . ALA A 1 407 ? 19.301 -12.705 -20.474 1.00 89.19 407 ALA A C 1
ATOM 3175 O O . ALA A 1 407 ? 19.154 -12.430 -21.667 1.00 89.19 407 ALA A O 1
ATOM 3176 N N . ASN A 1 408 ? 20.171 -12.056 -19.692 1.00 85.38 408 ASN A N 1
ATOM 3177 C CA . ASN A 1 408 ? 21.032 -10.949 -20.118 1.00 85.38 408 ASN A CA 1
ATOM 3178 C C . ASN A 1 408 ? 22.514 -11.338 -20.281 1.00 85.38 408 ASN A C 1
ATOM 3180 O O . ASN A 1 408 ? 23.330 -10.492 -20.642 1.00 85.38 408 ASN A O 1
ATOM 3184 N N . SER A 1 409 ? 22.869 -12.614 -20.107 1.00 81.44 409 SER A N 1
ATOM 3185 C CA . SER A 1 409 ? 24.247 -13.132 -20.216 1.00 81.44 409 SER A CA 1
ATOM 3186 C C . SER A 1 409 ? 24.930 -12.883 -21.570 1.00 81.44 409 SER A C 1
ATOM 3188 O O . SER A 1 409 ? 26.153 -12.899 -21.672 1.00 81.44 409 SER A O 1
ATOM 3190 N N . LYS A 1 410 ? 24.160 -12.636 -22.637 1.00 71.62 410 LYS A N 1
ATOM 3191 C CA . LYS A 1 410 ? 24.703 -12.279 -23.958 1.00 71.62 410 LYS A CA 1
ATOM 3192 C C . LYS A 1 410 ? 25.025 -10.788 -24.089 1.00 71.62 410 LYS A C 1
ATOM 3194 O O . LYS A 1 410 ? 25.879 -10.433 -24.896 1.00 71.62 410 LYS A O 1
ATOM 3199 N N . SER A 1 411 ? 24.389 -9.926 -23.295 1.00 60.09 411 SER A N 1
ATOM 3200 C CA . SER A 1 411 ? 24.627 -8.477 -23.300 1.00 60.09 411 SER A CA 1
ATOM 3201 C C . SER A 1 411 ? 25.996 -8.122 -22.711 1.00 60.09 411 SER A C 1
ATOM 3203 O O . SER A 1 411 ? 26.640 -7.195 -23.193 1.00 60.09 411 SER A O 1
ATOM 3205 N N . SER A 1 412 ? 26.502 -8.903 -21.747 1.00 53.62 412 SER A N 1
ATOM 3206 C CA . SER A 1 412 ? 27.869 -8.752 -21.218 1.00 53.62 412 SER A CA 1
ATOM 3207 C C . SER A 1 412 ? 28.957 -9.025 -22.261 1.00 53.62 412 SER A C 1
ATOM 3209 O O . SER A 1 412 ? 30.053 -8.490 -22.143 1.00 53.62 412 SER A O 1
ATOM 3211 N N . ASN A 1 413 ? 28.651 -9.784 -23.318 1.00 47.69 413 ASN A N 1
ATOM 3212 C CA . ASN A 1 413 ? 29.584 -10.030 -24.422 1.00 47.69 413 ASN A CA 1
ATOM 3213 C C . ASN A 1 413 ? 29.553 -8.923 -25.490 1.00 47.69 413 ASN A C 1
ATOM 3215 O O . ASN A 1 413 ? 30.413 -8.901 -26.366 1.00 47.69 413 ASN A O 1
ATOM 3219 N N . MET A 1 414 ? 28.574 -8.012 -25.437 1.00 44.84 414 MET A N 1
ATOM 3220 C CA . MET A 1 414 ? 28.406 -6.936 -26.420 1.00 44.84 414 MET A CA 1
ATOM 3221 C C . MET A 1 414 ? 29.080 -5.620 -25.991 1.00 44.84 414 MET A C 1
ATOM 3223 O O . MET A 1 414 ? 29.236 -4.727 -26.813 1.00 44.84 414 MET A O 1
ATOM 3227 N N . LEU A 1 415 ? 29.539 -5.511 -24.736 1.00 43.97 415 LEU A N 1
ATOM 3228 C CA . LEU A 1 415 ? 30.307 -4.360 -24.229 1.00 43.97 415 LEU A CA 1
ATOM 3229 C C . LEU A 1 415 ? 31.825 -4.443 -24.510 1.00 43.97 415 LEU A C 1
ATOM 3231 O O . LEU A 1 415 ? 32.574 -3.603 -24.027 1.00 43.97 415 LEU A O 1
ATOM 3235 N N . VAL A 1 416 ? 32.290 -5.430 -25.290 1.00 38.56 416 VAL A N 1
ATOM 3236 C CA . VAL A 1 416 ? 33.713 -5.573 -25.686 1.00 38.56 416 VAL A CA 1
ATOM 3237 C C . VAL A 1 416 ? 33.965 -5.156 -27.146 1.00 38.56 416 VAL A C 1
ATOM 3239 O O . VAL A 1 416 ? 35.085 -5.256 -27.631 1.00 38.56 416 VAL A O 1
ATOM 3242 N N . ILE A 1 417 ? 32.964 -4.648 -27.870 1.00 37.19 417 ILE A N 1
ATOM 3243 C CA . ILE A 1 417 ? 33.177 -4.159 -29.240 1.00 37.19 417 ILE A CA 1
ATOM 3244 C C . ILE A 1 417 ? 32.557 -2.771 -29.398 1.00 37.19 417 ILE A C 1
ATOM 3246 O O . ILE A 1 417 ? 31.402 -2.644 -29.801 1.00 37.19 417 ILE A O 1
ATOM 3250 N N . ASN A 1 418 ? 33.332 -1.748 -29.029 1.00 32.09 418 ASN A N 1
ATOM 3251 C CA . ASN A 1 418 ? 33.689 -0.607 -29.886 1.00 32.09 418 ASN A CA 1
ATOM 3252 C C . ASN A 1 418 ? 34.646 0.336 -29.157 1.00 32.09 418 ASN A C 1
ATOM 3254 O O . ASN A 1 418 ? 34.247 0.876 -28.102 1.00 32.09 418 ASN A O 1
#

Secondary structure (DSSP, 8-state):
--PPP-----PPPTHHHHHHHHHHHHHHHHHHHHHHHHHTTTTTS---------SHHHHHHHHHHHHHHHHHHHHS-----S---TTSPPHHHHHHHHHHHHHTTTGGG--SHHHHHHHHHHHHHHHHHHHHHHS-----------------TTS-----TT-HHHHHHHHHHHHHHHHHHHHH-TTS-HHHHHHHHHHHHHHHHHHHHHHS--TT--S-HHHHHHHHHHHHHTT-S-HHHHHHHHHHHHTT-HHHHHHHHHHHHHHHHHHHHH--TTSGGGHHHHHHHHHHHH--BTTB-HHHHHHHTSTTSSPPP-SS-HHHHHHHHSSSHHHH-----TTT-HHHHHHS-TTT--HHHHHHHHHHHHHHHHHHHHHHHHHHHHHHHSHHHHHHHHHHHHHHHHHHTTGGGTTT--

Foldseek 3Di:
DDDDDDDDDDDDDPVVVVVVVVVVVVVVVVVVVVVVVVVVVPVPDDPDDDDDDDPPVVVLVVVLVVLLVLLLQLQQPLPPDDDPPVPDCPLSNQLVVLSVVCSVPQSSPCPALVSLQVSSLVSVVSSLVVLLVPQDPDDDDDDDDDDDDDDDDDDDPCPPSRQSLLSVLVSLQSSLVSLVVQLPDPPDDPRVNSSSVSNSVSSLVVNLVSQAPDPPHPPDSLSSLVSVLVCLQVVVHPLVRVQSSLVSQPVVHLVSSLRRCVVNLVSLLVQLLSDALLDPCNVSSLLSLLSLLPRDDPQASSSLLSLLPDCQQADDDPDLLQLVCRLNRHSCNSLVPHDCDCVSPVVNVVSDPVPDDDPVRVVVSVVSSVVSVVSSVVSSVSNLVSLCVGPNNNVSSVVSVVSNCVSCVVVVVVVVDD

Organism: NCBI:txid241478

Sequence (418 aa):
MSSPEEETHTSPNPFALLCQGGETFQKIAANLNSEKDLAHQNDEAETKSIEGEDMSVEEGQTMDCKLKFVMKLVLSRMDLAGNDDVHSPTRSGIVNEVLDEHYDTSVKHIEDKDAFKDTFQLVLAEVLWKLKASLPSSLNPDVHHSTSSNGSALKETGVSTGDSSVALFRYLMACYSRMSDFVVTAAVGSFEKDCIKSSLPIVIDNILLLLRPSRLISSSRENLYAVLINSIFSHYVSTSFLTDLATQVLQRGTDDFNKVFWPLFDALLRTAIASSLSSDDARRPIMVLGELCDLKIGSQRPFCTSLCSRPDWLPECLSAAKGREICRTSYLGPFLCISAFPSDDCRVYRSLPMEEMTEEDFQPTFMTFRNRLESLRLAAFSICHNLLVNADSRILAMNYFQVSIEANSKSSNMLVIN

pLDDT: mean 71.83, std 23.84, range [22.44, 98.12]